Protein AF-A0A4Q3XW60-F1 (afdb_monomer)

Solvent-accessible surface area (backbone atoms only — not comparable to full-atom values): 26853 Å² total; per-residue (Å²): 128,57,57,80,47,80,46,80,40,82,25,59,31,32,71,71,20,32,51,58,43,49,55,50,51,52,52,50,52,54,37,48,74,68,71,69,55,46,76,66,50,52,51,54,49,54,52,48,50,54,43,32,46,51,34,57,65,58,67,87,78,52,71,90,55,49,65,71,50,32,62,41,15,24,26,44,40,46,47,52,54,53,50,49,60,35,46,77,68,26,38,23,38,38,36,28,37,68,53,68,54,51,54,54,53,48,23,52,38,52,19,66,75,66,68,46,97,54,69,44,49,76,47,39,84,88,55,52,73,68,62,52,51,53,54,50,49,57,57,54,66,60,70,84,47,56,51,51,38,39,30,21,65,77,49,49,80,69,79,58,79,44,41,63,30,35,35,38,34,40,71,46,76,57,94,48,51,71,58,49,49,56,55,47,44,24,33,69,38,98,82,35,80,58,59,30,40,37,36,38,49,26,30,26,38,72,55,75,92,46,27,82,70,17,62,45,58,51,49,49,55,51,35,53,51,49,53,48,54,57,51,56,70,74,42,68,94,77,67,48,74,65,55,57,52,44,54,50,43,50,74,73,62,56,93,78,82,86,93,84,85,91,83,90,86,90,80,90,88,85,84,85,87,88,87,82,87,83,92,88,81,90,74,83,80,77,81,83,70,88,79,71,80,81,77,74,85,71,86,73,72,75,98,71,78,96,74,72,78,56,47,75,51,79,32,55,53,76,44,83,58,66,50,65,66,58,46,59,76,45,50,70,34,41,32,53,37,37,41,35,38,27,48,55,44,60,27,36,70,67,30,32,53,29,52,44,50,52,54,52,54,46,56,75,37,26,67,42,58,54,30,37,38,41,36,28,49,87,90,56,96,45,83,63,57,69,77,55,38,56,47,52,44,49,54,52,38,64,74,70,36,83,83,67,51,52,75,41,82,44,76,51,74,81,86,49,99,79,64,79,74,75,72,23,41,39,37,37,30,34,50,44,100,84,72,52,71,43,53,32,41,34,45,32,75,58,42,68,36,26,57,76,39,50,81,38,55,30,37,39,40,39,42,48,66,93,113

Sequence (467 aa):
MPSKSVHAFEGEMPPGQAEAYKDLVVRAAAASANGSVGKGGMLTTLAGLRGVSLHPIDPRHASSDLEAYAQQSARLSRTLDILKDVAAKGEKALIFVEDLAMQERLAGMIQSRFNLPRLPMRINGSVPGPKRQDMVEEFQRARGVFDVMILSPKAGGVGLTITEANHVIHLSRWWNPAVEDQATDRVFRIGQRRDVHVHLPMAVHPDPAIRESSFDLRLNALIDRKRKLTRDLFLPPDANDGELANLFREVSFGEQTTEAALDQPDESEGIAEPLESVVTRAMEPERPADLEPAQRPTLTLPKALSNTGIRQWRVSAGGERPIKDILALFAGRDLVEVSIRDPYALARRSNREAQVRFIEDLKAVARTLESVTIEYAEEVDGDASDPQNRREIGDLLSRRLSPMPKLSLARRRKRSRDDDFHDRFVDIAVRHAGGAVRIHELTLGRGVEAFYDDRKQCTVTYAPPGS

Foldseek 3Di:
DFAEAEAEDEFEQDPLLLVQLVVLVVVLVVCVVVVNDDPVNVVVSLVSLLVSFLASDDLVPDDPPLVVRLVNHRQSVVVVVVLVVCQVQQAEEEEEDADPSCLVSSQVSCCVSNVPPDGAAEQEPPQDDVRVVVSLVVQQVDASHYGYHYYHLVSLPPLAARQSHQEYEHSPDDLAVVSVVSVQVSNVDPVHDHYHYYYYRTYAYPPPVCRCVRSSNVSVVSNVVVVVVVVCVVDDVDPDVVVVVVVCCCVVPPDDDDDDDDDDDDDDDDDDDDDDDDDDDDDDDDDDPDDDDDDDPDPDDPPDDPPFPKDKDWAAQQDAFCLVVVLVVQAAFAWEEKEKQAQCCLAEPLSLLLVLVSVLSNCVRYPYHAEYEYEYEQDDNHPDHPVVSVVVSVVSNVVRDVVHHHYHHHYDDDPDPPPPSHWIKIWTFTQDPVRDTFIKIKTWPPGSSCNPRSRDITIIMIGGGPD

Mean predicted aligned error: 19.22 Å

Secondary structure (DSSP, 8-state):
---EEEEEEEEEPPHHHHHHHHHHHHHHHHHHHTT---HHHHHHHHHHHHHHHH-SS-TTTS-S-HHHHHTT-HHHHHHHHHHHHHHHTT-EEEEE---HHHHHHHHHHHHHHHT-SSPPEEE-TTS-HHHHHHHHHHHHHS-SS-EEEEE-GGGGGG----TT--EEEESS--SSHHHHHHHHTTTSSTT--S-EEEEEEEEE-SSHHHHTT-HHHHHHHHHHHHHHHHHHTTS-TT--HHHHHHHHHHHHH------------------------------PPPPPP----------PPPS--TT---EEEEE-TTSPPTHHHHHHTTTT-EEEEEEEE-TTTTTSHHHHHHHHHHHHHHHHHSSEEEEEEEEEESSS--SS-HHHHHHHHHHHHHHH-SSPPEEEEEEE---STT--TT--EEEEEEE-TTS-EEEEEEEESS-GGGGT-TTSPEEEEEE-TT-

Structure (mmCIF, N/CA/C/O backbone):
data_AF-A0A4Q3XW60-F1
#
_entry.id   AF-A0A4Q3XW60-F1
#
loop_
_atom_site.group_PDB
_atom_site.id
_atom_site.type_symbol
_atom_site.label_atom_id
_atom_site.label_alt_id
_atom_site.label_comp_id
_atom_site.label_asym_id
_atom_site.label_entity_id
_atom_site.label_seq_id
_atom_site.pdbx_PDB_ins_code
_atom_site.Cartn_x
_atom_site.Cartn_y
_atom_site.Cartn_z
_atom_site.occupancy
_atom_site.B_iso_or_equiv
_atom_site.auth_seq_id
_atom_site.auth_comp_id
_atom_site.auth_asym_id
_atom_site.auth_atom_id
_atom_site.pdbx_PDB_model_num
ATOM 1 N N . MET A 1 1 ? -2.778 -12.791 26.794 1.00 65.56 1 MET A N 1
ATOM 2 C CA . MET A 1 1 ? -3.244 -11.793 25.801 1.00 65.56 1 MET A CA 1
ATOM 3 C C . MET A 1 1 ? -4.403 -12.400 25.026 1.00 65.56 1 MET A C 1
ATOM 5 O O . MET A 1 1 ? -4.482 -13.624 25.025 1.00 65.56 1 MET A O 1
ATOM 9 N N . PRO A 1 2 ? -5.283 -11.597 24.402 1.00 87.12 2 PRO A N 1
ATOM 10 C CA . PRO A 1 2 ? -6.241 -12.117 23.425 1.00 87.12 2 PRO A CA 1
ATOM 11 C C . PRO A 1 2 ? -5.522 -12.788 22.243 1.00 87.12 2 PRO A C 1
ATOM 13 O O . PRO A 1 2 ? -4.313 -12.614 22.066 1.00 87.12 2 PRO A O 1
ATOM 16 N N . SER A 1 3 ? -6.251 -13.566 21.447 1.00 91.94 3 SER A N 1
ATOM 17 C CA . SER A 1 3 ? -5.702 -14.265 20.285 1.00 91.94 3 SER A CA 1
ATOM 18 C C . SER A 1 3 ? -5.512 -13.329 19.082 1.00 91.94 3 SER A C 1
ATOM 20 O O . SER A 1 3 ? -6.121 -12.258 18.986 1.00 91.94 3 SER A O 1
ATOM 22 N N . LYS A 1 4 ? -4.642 -13.732 18.147 1.00 93.56 4 LYS A N 1
ATOM 23 C CA . LYS A 1 4 ? -4.475 -13.099 16.832 1.00 93.56 4 LYS A CA 1
ATOM 24 C C . LYS A 1 4 ? -4.765 -14.138 15.757 1.00 93.56 4 LYS A C 1
ATOM 26 O O . LYS A 1 4 ? -4.090 -15.161 15.701 1.00 93.56 4 LYS A O 1
ATOM 31 N N . SER A 1 5 ? -5.737 -13.859 14.897 1.00 95.19 5 SER A N 1
ATOM 32 C CA . SER A 1 5 ? -6.127 -14.717 13.775 1.00 95.19 5 SER A CA 1
ATOM 33 C C . SER A 1 5 ? -5.908 -13.992 12.447 1.00 95.19 5 SER A C 1
ATOM 35 O O . SER A 1 5 ? -6.095 -12.778 12.365 1.00 95.19 5 SER A O 1
ATOM 37 N N . VAL A 1 6 ? -5.484 -14.721 11.412 1.00 94.88 6 VAL A N 1
ATOM 38 C CA . VAL A 1 6 ? -5.230 -14.176 10.068 1.00 94.88 6 VAL A CA 1
ATOM 39 C C . VAL A 1 6 ? -6.138 -14.887 9.071 1.00 94.88 6 VAL A C 1
ATOM 41 O O . VAL A 1 6 ? -6.124 -16.111 8.987 1.00 94.88 6 VAL A O 1
ATOM 44 N N . HIS A 1 7 ? -6.911 -14.108 8.321 1.00 95.88 7 HIS A N 1
ATOM 45 C CA . HIS A 1 7 ? -7.945 -14.564 7.397 1.00 95.88 7 HIS A CA 1
ATOM 46 C C . HIS A 1 7 ? -7.597 -14.086 5.992 1.00 95.88 7 HIS A C 1
ATOM 48 O O . HIS A 1 7 ? -7.645 -12.888 5.701 1.00 95.88 7 HIS A O 1
ATOM 54 N N . ALA A 1 8 ? -7.216 -15.018 5.123 1.00 95.12 8 ALA A N 1
ATOM 55 C CA . ALA A 1 8 ? -7.013 -14.752 3.707 1.00 95.12 8 ALA A CA 1
ATOM 56 C C . ALA A 1 8 ? -8.333 -14.959 2.956 1.00 95.12 8 ALA A C 1
ATOM 58 O O . ALA A 1 8 ? -8.980 -15.991 3.119 1.00 95.12 8 ALA A O 1
ATOM 59 N N . PHE A 1 9 ? -8.737 -13.978 2.149 1.00 95.44 9 PHE A N 1
ATOM 60 C CA . PHE A 1 9 ? -9.979 -14.038 1.381 1.00 95.44 9 PHE A CA 1
ATOM 61 C C . PHE A 1 9 ? -9.692 -13.841 -0.100 1.00 95.44 9 PHE A C 1
ATOM 63 O O . PHE A 1 9 ? -9.372 -12.733 -0.531 1.00 95.44 9 PHE A O 1
ATOM 70 N N . GLU A 1 10 ? -9.842 -14.910 -0.872 1.00 94.94 10 GLU A N 1
ATOM 71 C CA . GLU A 1 10 ? -9.887 -14.843 -2.329 1.00 94.94 10 GLU A CA 1
ATOM 72 C C . GLU A 1 10 ? -11.241 -14.288 -2.781 1.00 94.94 10 GLU A C 1
ATOM 74 O O . GLU A 1 10 ? -12.292 -14.767 -2.356 1.00 94.94 10 GLU A O 1
ATOM 79 N N . GLY A 1 11 ? -11.213 -13.277 -3.645 1.00 94.31 11 GLY A N 1
ATOM 80 C CA . GLY A 1 11 ? -12.372 -12.783 -4.379 1.00 94.31 11 GLY A CA 1
ATOM 81 C C . GLY A 1 11 ? -12.061 -12.770 -5.870 1.00 94.31 11 GLY A C 1
ATOM 82 O O . GLY A 1 11 ? -10.995 -12.300 -6.280 1.00 94.31 11 GLY A O 1
ATOM 83 N N . GLU A 1 12 ? -12.972 -13.295 -6.681 1.00 96.81 12 GLU A N 1
ATOM 84 C CA . GLU A 1 12 ? -12.783 -13.347 -8.130 1.00 96.81 12 GLU A CA 1
ATOM 85 C C . GLU A 1 12 ? -12.906 -11.952 -8.744 1.00 96.81 12 GLU A C 1
ATOM 87 O O . GLU A 1 12 ? -13.809 -11.186 -8.406 1.00 96.81 12 GLU A O 1
ATOM 92 N N . MET A 1 13 ? -11.971 -11.606 -9.629 1.00 97.69 13 MET A N 1
ATOM 93 C CA . MET A 1 13 ? -11.957 -10.320 -10.324 1.00 97.69 13 MET A CA 1
ATOM 94 C C . MET A 1 13 ? -13.240 -10.148 -11.160 1.00 97.69 13 MET A C 1
ATOM 96 O O . MET A 1 13 ? -13.488 -10.976 -12.041 1.00 97.69 13 MET A O 1
ATOM 100 N N . PRO A 1 14 ? -14.022 -9.065 -10.966 1.00 97.31 14 PRO A N 1
ATOM 101 C CA . PRO A 1 14 ? -15.133 -8.723 -11.851 1.00 97.31 14 PRO A CA 1
ATOM 102 C C . PRO A 1 14 ? -14.661 -8.574 -13.309 1.00 97.31 14 PRO A C 1
ATOM 104 O O . PRO A 1 14 ? -13.489 -8.257 -13.528 1.00 97.31 14 PRO A O 1
ATOM 107 N N . PRO A 1 15 ? -15.537 -8.722 -14.323 1.00 95.44 15 PRO A N 1
ATOM 108 C CA . PRO A 1 15 ? -15.120 -8.829 -15.727 1.00 95.44 15 PRO A CA 1
ATOM 109 C C . PRO A 1 15 ? -14.170 -7.720 -16.215 1.00 95.44 15 PRO A C 1
ATOM 111 O O . PRO A 1 15 ? -13.153 -8.012 -16.838 1.00 95.44 15 PRO A O 1
ATOM 114 N N . GLY A 1 16 ? -14.442 -6.456 -15.868 1.00 94.81 16 GLY A N 1
ATOM 115 C CA . GLY A 1 16 ? -13.569 -5.328 -16.224 1.00 94.81 16 GLY A CA 1
ATOM 116 C C . GLY A 1 16 ? -12.213 -5.324 -15.503 1.00 94.81 16 GLY A C 1
ATOM 117 O O . GLY A 1 16 ? -11.227 -4.843 -16.056 1.00 94.81 16 GLY A O 1
ATOM 118 N N . GLN A 1 17 ? -12.135 -5.891 -14.294 1.00 96.81 17 GLN A N 1
ATOM 119 C CA . GLN A 1 17 ? -10.875 -6.084 -13.572 1.00 96.81 17 GLN A CA 1
ATOM 120 C C . GLN A 1 17 ? -10.072 -7.250 -14.155 1.00 96.81 17 GLN A C 1
ATOM 122 O O . GLN A 1 17 ? -8.862 -7.120 -14.338 1.00 96.81 17 GLN A O 1
ATOM 127 N N . ALA A 1 18 ? -10.743 -8.360 -14.474 1.00 96.00 18 ALA A N 1
ATOM 128 C CA . ALA A 1 18 ? -10.125 -9.541 -15.063 1.00 96.00 18 ALA A CA 1
ATOM 129 C C . ALA A 1 18 ? -9.482 -9.218 -16.421 1.00 96.00 18 ALA A C 1
ATOM 131 O O . ALA A 1 18 ? -8.298 -9.490 -16.612 1.00 96.00 18 ALA A O 1
ATOM 132 N N . GLU A 1 19 ? -10.206 -8.546 -17.324 1.00 94.62 19 GLU A N 1
ATOM 133 C CA . GLU A 1 19 ? -9.675 -8.219 -18.655 1.00 94.62 19 GLU A CA 1
ATOM 134 C C . GLU A 1 19 ? -8.512 -7.213 -18.579 1.00 94.62 19 GLU A C 1
ATOM 136 O O . GLU A 1 19 ? -7.456 -7.444 -19.167 1.00 94.62 19 GLU A O 1
ATOM 141 N N . ALA A 1 20 ? -8.620 -6.163 -17.752 1.00 93.81 20 ALA A N 1
ATOM 142 C CA . ALA A 1 20 ? -7.516 -5.222 -17.526 1.00 93.81 20 ALA A CA 1
ATOM 143 C C . ALA A 1 20 ? -6.261 -5.901 -16.935 1.00 93.81 20 ALA A C 1
ATOM 145 O O . ALA A 1 20 ? -5.129 -5.516 -17.248 1.00 93.81 20 ALA A O 1
ATOM 146 N N . TYR A 1 21 ? -6.446 -6.919 -16.087 1.00 94.25 21 TYR A N 1
ATOM 147 C CA . TYR A 1 21 ? -5.355 -7.710 -15.517 1.00 94.25 21 TYR A CA 1
ATOM 148 C C . TYR A 1 21 ? -4.714 -8.614 -16.579 1.00 94.25 21 TYR A C 1
ATOM 150 O O . TYR A 1 21 ? -3.490 -8.629 -16.734 1.00 94.25 21 TYR A O 1
ATOM 158 N N . LYS A 1 22 ? -5.537 -9.323 -17.355 1.00 90.69 22 LYS A N 1
ATOM 159 C CA . LYS A 1 22 ? -5.116 -10.190 -18.460 1.00 90.69 22 LYS A CA 1
ATOM 160 C C . LYS A 1 22 ? -4.333 -9.414 -19.518 1.00 90.69 22 LYS A C 1
ATOM 162 O O . LYS A 1 22 ? -3.249 -9.849 -19.898 1.00 90.69 22 LYS A O 1
ATOM 167 N N . ASP A 1 23 ? -4.797 -8.231 -19.909 1.00 88.62 23 ASP A N 1
ATOM 168 C CA . ASP A 1 23 ? -4.098 -7.346 -20.845 1.00 88.62 23 ASP A CA 1
ATOM 169 C C . ASP A 1 23 ? -2.697 -6.939 -20.364 1.00 88.62 23 ASP A C 1
ATOM 171 O O . ASP A 1 23 ? -1.785 -6.754 -21.174 1.00 88.62 23 ASP A O 1
ATOM 175 N N . LEU A 1 24 ? -2.504 -6.749 -19.054 1.00 88.75 24 LEU A N 1
ATOM 176 C CA . LEU A 1 24 ? -1.182 -6.485 -18.478 1.00 88.75 24 LEU A CA 1
ATOM 177 C C . LEU A 1 24 ? -0.289 -7.727 -18.535 1.00 88.75 24 LEU A C 1
ATOM 179 O O . LEU A 1 24 ? 0.882 -7.610 -18.901 1.00 88.75 24 LEU A O 1
ATOM 183 N N . VAL A 1 25 ? -0.832 -8.908 -18.221 1.00 88.00 25 VAL A N 1
ATOM 184 C CA . VAL A 1 25 ? -0.107 -10.187 -18.300 1.00 88.00 25 VAL A CA 1
ATOM 185 C C . VAL A 1 25 ? 0.316 -10.494 -19.741 1.00 88.00 25 VAL A C 1
ATOM 187 O O . VAL A 1 25 ? 1.485 -10.801 -19.973 1.00 88.00 25 VAL A O 1
ATOM 190 N N . VAL A 1 26 ? -0.581 -10.341 -20.722 1.00 84.25 26 VAL A N 1
ATOM 191 C CA . VAL A 1 26 ? -0.278 -10.562 -22.147 1.00 84.25 26 VAL A CA 1
ATOM 192 C C . VAL A 1 26 ? 0.776 -9.573 -22.649 1.00 84.25 26 VAL A C 1
ATOM 194 O O . VAL A 1 26 ? 1.754 -9.990 -23.273 1.00 84.25 26 VAL A O 1
ATOM 197 N N . ARG A 1 27 ? 0.646 -8.277 -22.329 1.00 81.88 27 ARG A N 1
ATOM 198 C CA . ARG A 1 27 ? 1.653 -7.266 -22.701 1.00 81.88 27 ARG A CA 1
ATOM 199 C C . ARG A 1 27 ? 3.021 -7.551 -22.077 1.00 81.88 27 ARG A C 1
ATOM 201 O O . ARG A 1 27 ? 4.035 -7.418 -22.761 1.00 81.88 27 ARG A O 1
ATOM 208 N N . ALA A 1 28 ? 3.061 -7.989 -20.820 1.00 82.88 28 ALA A N 1
ATOM 209 C CA . ALA A 1 28 ? 4.299 -8.375 -20.147 1.00 82.88 28 ALA A CA 1
ATOM 210 C C . ALA A 1 28 ? 4.946 -9.622 -20.769 1.00 82.88 28 ALA A C 1
ATOM 212 O O . ALA A 1 28 ? 6.158 -9.637 -20.990 1.00 82.88 28 ALA A O 1
ATOM 213 N N . ALA A 1 29 ? 4.150 -10.644 -21.096 1.00 78.25 29 ALA A N 1
ATOM 214 C CA . ALA A 1 29 ? 4.627 -11.856 -21.754 1.00 78.25 29 ALA A CA 1
ATOM 215 C C . ALA A 1 29 ? 5.205 -11.555 -23.148 1.00 78.25 29 ALA A C 1
ATOM 217 O O . ALA A 1 29 ? 6.314 -11.990 -23.454 1.00 78.25 29 ALA A O 1
ATOM 218 N N . ALA A 1 30 ? 4.509 -10.747 -23.954 1.00 73.19 30 ALA A N 1
ATOM 219 C CA . ALA A 1 30 ? 4.972 -10.332 -25.278 1.00 73.19 30 ALA A CA 1
ATOM 220 C C . ALA A 1 30 ? 6.270 -9.505 -25.216 1.00 73.19 30 ALA A C 1
ATOM 222 O O . ALA A 1 30 ? 7.209 -9.760 -25.969 1.00 73.19 30 ALA A O 1
ATOM 223 N N . ALA A 1 31 ? 6.365 -8.550 -24.285 1.00 73.06 31 ALA A N 1
ATOM 224 C CA . ALA A 1 31 ? 7.587 -7.773 -24.087 1.00 73.06 31 ALA A CA 1
ATOM 225 C C . ALA A 1 31 ? 8.765 -8.656 -23.620 1.00 73.06 31 ALA A C 1
ATOM 227 O O . ALA A 1 31 ? 9.898 -8.469 -24.065 1.00 73.06 31 ALA A O 1
ATOM 228 N N . SER A 1 32 ? 8.501 -9.648 -22.762 1.00 71.81 32 SER A N 1
ATOM 229 C CA . SER A 1 32 ? 9.512 -10.607 -22.299 1.00 71.81 32 SER A CA 1
ATOM 230 C C . SER A 1 32 ? 10.022 -11.494 -23.442 1.00 71.81 32 SER A C 1
ATOM 232 O O . SER A 1 32 ? 11.231 -11.650 -23.607 1.00 71.81 32 SER A O 1
ATOM 234 N N . ALA A 1 33 ? 9.119 -12.002 -24.290 1.00 67.06 33 ALA A N 1
ATOM 235 C CA . ALA A 1 33 ? 9.465 -12.811 -25.461 1.00 67.06 33 ALA A CA 1
ATOM 236 C C . ALA A 1 33 ? 10.329 -12.045 -26.481 1.00 67.06 33 ALA A C 1
ATOM 238 O O . ALA A 1 33 ? 11.246 -12.615 -27.067 1.00 67.06 33 ALA A O 1
ATOM 239 N N . ASN A 1 34 ? 10.089 -10.740 -26.638 1.00 68.19 34 ASN A N 1
ATOM 240 C CA . ASN A 1 34 ? 10.859 -9.865 -27.527 1.00 68.19 34 ASN A CA 1
ATOM 241 C C . ASN A 1 34 ? 12.221 -9.425 -26.947 1.00 68.19 34 ASN A C 1
ATOM 243 O O . ASN A 1 34 ? 12.914 -8.618 -27.566 1.00 68.19 34 ASN A O 1
ATOM 247 N N . GLY A 1 35 ? 12.604 -9.894 -25.752 1.00 59.47 35 GLY A N 1
ATOM 248 C CA . GLY A 1 35 ? 13.871 -9.540 -25.099 1.00 59.47 35 GLY A CA 1
ATOM 249 C C . GLY A 1 35 ? 13.978 -8.078 -24.643 1.00 59.47 35 GLY A C 1
ATOM 250 O O . GLY A 1 35 ? 15.053 -7.649 -24.230 1.00 59.47 35 GLY A O 1
ATOM 251 N N . SER A 1 36 ? 12.887 -7.305 -24.696 1.00 54.91 36 SER A N 1
ATOM 252 C CA . SER A 1 36 ? 12.872 -5.864 -24.404 1.00 54.91 36 SER A CA 1
ATOM 253 C C . SER A 1 36 ? 12.573 -5.522 -22.937 1.00 54.91 36 SER A C 1
ATOM 255 O O . SER A 1 36 ? 12.562 -4.350 -22.557 1.00 54.91 36 SER A O 1
ATOM 257 N N . VAL A 1 37 ? 12.352 -6.526 -22.083 1.00 56.75 37 VAL A N 1
ATOM 258 C CA . VAL A 1 37 ? 12.066 -6.335 -20.652 1.00 56.75 37 VAL A CA 1
ATOM 259 C C . VAL A 1 37 ? 13.361 -6.240 -19.843 1.00 56.75 37 VAL A C 1
ATOM 261 O O . VAL A 1 37 ? 13.871 -7.215 -19.293 1.00 56.75 37 VAL A O 1
ATOM 264 N N . GLY A 1 38 ? 13.875 -5.015 -19.728 1.00 64.19 38 GLY A N 1
ATOM 265 C CA . GLY A 1 38 ? 14.853 -4.654 -18.700 1.00 64.19 38 GLY A CA 1
ATOM 266 C C . GLY A 1 38 ? 14.249 -4.679 -17.285 1.00 64.19 38 GLY A C 1
ATOM 267 O O . GLY A 1 38 ? 13.033 -4.790 -17.098 1.00 64.19 38 GLY A O 1
ATOM 268 N N . LYS A 1 39 ? 15.092 -4.510 -16.254 1.00 63.56 39 LYS A N 1
ATOM 269 C CA . LYS A 1 39 ? 14.645 -4.486 -14.842 1.00 63.56 39 LYS A CA 1
ATOM 270 C C . LYS A 1 39 ? 13.573 -3.422 -14.574 1.00 63.56 39 LYS A C 1
ATOM 272 O O . LYS A 1 39 ? 12.656 -3.686 -13.800 1.00 63.56 39 LYS A O 1
ATOM 277 N N . GLY A 1 40 ? 13.653 -2.266 -15.241 1.00 70.31 40 GLY A N 1
ATOM 278 C CA . GLY A 1 40 ? 12.619 -1.228 -15.181 1.00 70.31 40 GLY A CA 1
ATOM 279 C C . GLY A 1 40 ? 11.262 -1.721 -15.693 1.00 70.31 40 GLY A C 1
ATOM 280 O O . GLY A 1 40 ? 10.264 -1.586 -14.994 1.00 70.31 40 GLY A O 1
ATOM 281 N N . GLY A 1 41 ? 11.233 -2.389 -16.853 1.00 72.06 41 GLY A N 1
ATOM 282 C CA . GLY A 1 41 ? 10.009 -2.953 -17.435 1.00 72.06 41 GLY A CA 1
ATOM 283 C C . GLY A 1 41 ? 9.310 -3.954 -16.512 1.00 72.06 41 GLY A C 1
ATOM 284 O O . GLY A 1 41 ? 8.102 -3.855 -16.316 1.00 72.06 41 GLY A O 1
ATOM 285 N N . MET A 1 42 ? 10.066 -4.848 -15.859 1.00 77.94 42 MET A N 1
ATOM 286 C CA . MET A 1 42 ? 9.502 -5.773 -14.862 1.00 77.94 42 MET A CA 1
ATOM 287 C C . MET A 1 42 ? 8.861 -5.041 -13.677 1.00 77.94 42 MET A C 1
ATOM 289 O O . MET A 1 42 ? 7.780 -5.421 -13.229 1.00 77.94 42 MET A O 1
ATOM 293 N N . LEU A 1 43 ? 9.515 -3.997 -13.157 1.00 79.88 43 LEU A N 1
ATOM 294 C CA . LEU A 1 43 ? 8.994 -3.214 -12.034 1.00 79.88 43 LEU A CA 1
ATOM 295 C C . LEU A 1 43 ? 7.730 -2.441 -12.429 1.00 79.88 43 LEU A C 1
ATOM 297 O O . LEU A 1 43 ? 6.764 -2.452 -11.669 1.00 79.88 43 LEU A O 1
ATOM 301 N N . THR A 1 44 ? 7.691 -1.857 -13.630 1.00 82.81 44 THR A N 1
ATOM 302 C CA . THR A 1 44 ? 6.493 -1.211 -14.187 1.00 82.81 44 THR A CA 1
ATOM 303 C C . THR A 1 44 ? 5.340 -2.203 -14.341 1.00 82.81 44 THR A C 1
ATOM 305 O O . THR A 1 44 ? 4.220 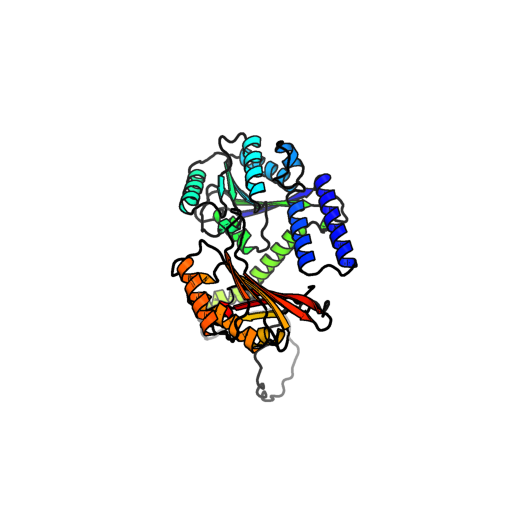-1.904 -13.928 1.00 82.81 44 THR A O 1
ATOM 308 N N . THR A 1 45 ? 5.597 -3.413 -14.851 1.00 86.12 45 THR A N 1
ATOM 309 C CA . THR A 1 45 ? 4.590 -4.483 -14.924 1.00 86.12 45 THR A CA 1
ATOM 310 C C . THR A 1 45 ? 4.067 -4.860 -13.540 1.00 86.12 45 THR A C 1
ATOM 312 O O . THR A 1 45 ? 2.857 -4.904 -13.344 1.00 86.12 45 THR A O 1
ATOM 315 N N . LEU A 1 46 ? 4.946 -5.101 -12.561 1.00 88.56 46 LEU A N 1
ATOM 316 C CA . LEU A 1 46 ? 4.537 -5.461 -11.198 1.00 88.56 46 LEU A CA 1
ATOM 317 C C . LEU A 1 46 ? 3.747 -4.337 -10.512 1.00 88.56 46 LEU A C 1
ATOM 319 O O . LEU A 1 46 ? 2.783 -4.622 -9.803 1.00 88.56 46 LEU A O 1
ATOM 323 N N . ALA A 1 47 ? 4.105 -3.073 -10.750 1.00 87.75 47 ALA A N 1
ATOM 324 C CA . ALA A 1 47 ? 3.341 -1.920 -10.283 1.00 87.75 47 ALA A CA 1
ATOM 325 C C . ALA A 1 47 ? 1.948 -1.854 -10.938 1.00 87.75 47 ALA A C 1
ATOM 327 O O . ALA A 1 47 ? 0.959 -1.634 -10.240 1.00 87.75 47 ALA A O 1
ATOM 328 N N . GLY A 1 48 ? 1.852 -2.122 -12.245 1.00 90.12 48 GLY A N 1
ATOM 329 C CA . GLY A 1 48 ? 0.581 -2.213 -12.968 1.00 90.12 48 GLY A CA 1
ATOM 330 C C . GLY A 1 48 ? -0.316 -3.343 -12.454 1.00 90.12 48 GLY A C 1
ATOM 331 O O . GLY A 1 48 ? -1.475 -3.101 -12.126 1.00 90.12 48 GLY A O 1
ATOM 332 N N . LEU A 1 49 ? 0.226 -4.558 -12.303 1.00 92.19 49 LEU A N 1
ATOM 333 C CA . LEU A 1 49 ? -0.502 -5.717 -11.768 1.00 92.19 49 LEU A CA 1
ATOM 334 C C . LEU A 1 49 ? -0.979 -5.474 -10.328 1.00 92.19 49 LEU A C 1
ATOM 336 O O . LEU A 1 49 ? -2.109 -5.823 -9.995 1.00 92.19 49 LEU A O 1
ATOM 340 N N . ARG A 1 50 ? -0.157 -4.826 -9.491 1.00 92.12 50 ARG A N 1
ATOM 341 C CA . ARG A 1 50 ? -0.535 -4.379 -8.140 1.00 92.12 50 ARG A CA 1
ATOM 342 C C . ARG A 1 50 ? -1.672 -3.356 -8.165 1.00 92.12 50 ARG A C 1
ATOM 344 O O . ARG A 1 50 ? -2.581 -3.449 -7.343 1.00 92.12 50 ARG A O 1
ATOM 351 N N . GLY A 1 51 ? -1.609 -2.390 -9.083 1.00 92.81 51 GLY A N 1
ATOM 352 C CA . GLY A 1 51 ? -2.644 -1.376 -9.278 1.00 92.81 51 GLY A CA 1
ATOM 353 C C . GLY A 1 51 ? -3.978 -2.007 -9.666 1.00 92.81 51 GLY A C 1
ATOM 354 O O . GLY A 1 51 ? -4.955 -1.848 -8.942 1.00 92.81 51 GLY A O 1
ATOM 355 N N . VAL A 1 52 ? -3.992 -2.809 -10.736 1.00 94.31 52 VAL A N 1
ATOM 356 C CA . VAL A 1 52 ? -5.212 -3.469 -11.229 1.00 94.31 52 VAL A CA 1
ATOM 357 C C . VAL A 1 52 ? -5.749 -4.513 -10.246 1.00 94.31 52 VAL A C 1
ATOM 359 O O . VAL A 1 52 ? -6.965 -4.614 -10.112 1.00 94.31 52 VAL A O 1
ATOM 362 N N . SER A 1 53 ? -4.895 -5.219 -9.488 1.00 94.88 53 SER A N 1
ATOM 363 C CA . SER A 1 53 ? -5.323 -6.059 -8.349 1.00 94.88 53 SER A CA 1
ATOM 364 C C . SER A 1 53 ? -6.177 -5.264 -7.353 1.00 94.88 53 SER A C 1
ATOM 366 O O . SER A 1 53 ? -7.220 -5.745 -6.911 1.00 94.88 53 SER A O 1
ATOM 368 N N . LEU A 1 54 ? -5.765 -4.039 -7.008 1.00 95.38 54 LEU A N 1
ATOM 369 C CA . LEU A 1 54 ? -6.520 -3.176 -6.103 1.00 95.38 54 LEU A CA 1
ATOM 370 C C . LEU A 1 54 ? -7.792 -2.632 -6.768 1.00 95.38 54 LEU A C 1
ATOM 372 O O . LEU A 1 54 ? -8.871 -2.768 -6.191 1.00 95.38 54 LEU A O 1
ATOM 376 N N . HIS A 1 55 ? -7.678 -2.022 -7.950 1.00 95.94 55 HIS A N 1
ATOM 377 C CA . HIS A 1 55 ? -8.813 -1.531 -8.732 1.00 95.94 55 HIS A CA 1
ATOM 378 C C . HIS A 1 55 ? -8.421 -1.287 -10.208 1.00 95.94 55 HIS A C 1
ATOM 380 O O . HIS A 1 55 ? -7.362 -0.705 -10.446 1.00 95.94 55 HIS A O 1
ATOM 386 N N . PRO A 1 56 ? -9.246 -1.654 -11.212 1.00 93.94 56 PRO A N 1
ATOM 387 C CA . PRO A 1 56 ? -8.917 -1.423 -12.626 1.00 93.94 56 PRO A CA 1
ATOM 388 C C . PRO A 1 56 ? -8.948 0.057 -13.047 1.00 93.94 56 PRO A C 1
ATOM 390 O O . PRO A 1 56 ? -8.164 0.471 -13.895 1.00 93.94 56 PRO A O 1
ATOM 393 N N . ILE A 1 57 ? -9.839 0.861 -12.456 1.00 92.75 57 ILE A N 1
ATOM 394 C CA . ILE A 1 57 ? -9.963 2.307 -12.720 1.00 92.75 57 ILE A CA 1
ATOM 395 C C . ILE A 1 57 ? -9.247 3.124 -11.638 1.00 92.75 57 ILE A C 1
ATOM 397 O O . ILE A 1 57 ? -9.463 2.910 -10.443 1.00 92.75 57 ILE A O 1
ATOM 401 N N . ASP A 1 58 ? -8.465 4.119 -12.052 1.00 90.69 58 ASP A N 1
ATOM 402 C CA . ASP A 1 58 ? -7.832 5.084 -11.151 1.00 90.69 58 ASP A CA 1
ATOM 403 C C . ASP A 1 58 ? -8.883 5.833 -10.293 1.00 90.69 58 ASP A C 1
ATOM 405 O O . ASP A 1 58 ? -9.810 6.429 -10.856 1.00 90.69 58 ASP A O 1
ATOM 409 N N . PRO A 1 59 ? -8.763 5.862 -8.949 1.00 90.75 59 PRO A N 1
ATOM 410 C CA . PRO A 1 59 ? -9.719 6.546 -8.070 1.00 90.75 59 PRO A CA 1
ATOM 411 C C . PRO A 1 59 ? -9.900 8.044 -8.375 1.00 90.75 59 PRO A C 1
ATOM 413 O O . PRO A 1 59 ? -10.944 8.601 -8.023 1.00 90.75 59 PRO A O 1
ATOM 416 N N . ARG A 1 60 ? -8.931 8.690 -9.044 1.00 88.69 60 ARG A N 1
ATOM 417 C CA . ARG A 1 60 ? -8.971 10.104 -9.466 1.00 88.69 60 ARG A CA 1
ATOM 418 C C . ARG A 1 60 ? -9.840 10.351 -10.703 1.00 88.69 60 ARG A C 1
ATOM 420 O O . ARG A 1 60 ? -10.307 11.468 -10.888 1.00 88.69 60 ARG A O 1
ATOM 427 N N . HIS A 1 61 ? -10.071 9.327 -11.526 1.00 86.50 61 HIS A N 1
ATOM 428 C CA . HIS A 1 61 ? -10.826 9.420 -12.786 1.00 86.50 61 HIS A CA 1
ATOM 429 C C . HIS A 1 61 ? -12.170 8.676 -12.751 1.00 86.50 61 HIS A C 1
ATOM 431 O O . HIS A 1 61 ? -12.895 8.647 -13.742 1.00 86.50 61 HIS A O 1
ATOM 437 N N . ALA A 1 62 ? -12.501 8.046 -11.625 1.00 81.12 62 ALA A N 1
ATOM 438 C CA . ALA A 1 62 ? -13.698 7.232 -11.487 1.00 81.12 62 ALA A CA 1
ATOM 439 C C . ALA A 1 62 ? -14.980 8.040 -11.218 1.00 81.12 62 ALA A C 1
ATOM 441 O O . ALA A 1 62 ? -14.944 9.127 -10.636 1.00 81.12 62 ALA A O 1
ATOM 442 N N . SER A 1 63 ? -16.120 7.450 -11.588 1.00 82.50 63 SER A N 1
ATOM 443 C CA . SER A 1 63 ? -17.478 7.984 -11.414 1.00 82.50 63 SER A CA 1
ATOM 444 C C . SER A 1 63 ? -17.784 8.462 -9.991 1.00 82.50 63 SER A C 1
ATOM 446 O O . SER A 1 63 ? -17.179 8.012 -9.020 1.00 82.50 63 SER A O 1
ATOM 448 N N . SER A 1 64 ? -18.772 9.348 -9.853 1.00 87.69 64 SER A N 1
ATOM 449 C CA . SER A 1 64 ? -19.313 9.758 -8.549 1.00 87.69 64 SER A CA 1
ATOM 450 C C . SER A 1 64 ? -20.054 8.633 -7.819 1.00 87.69 64 SER A C 1
ATOM 452 O O . SER A 1 64 ? -20.141 8.675 -6.595 1.00 87.69 64 SER A O 1
ATOM 454 N N . ASP A 1 65 ? -20.551 7.622 -8.539 1.00 92.62 65 ASP A N 1
ATOM 455 C CA . ASP A 1 65 ? -21.107 6.412 -7.935 1.00 92.62 65 ASP A CA 1
ATOM 456 C C . ASP A 1 65 ? -19.996 5.602 -7.245 1.00 92.62 65 ASP A C 1
ATOM 458 O O . ASP A 1 65 ? -19.079 5.079 -7.887 1.00 92.62 65 ASP A O 1
ATOM 462 N N . LEU A 1 66 ? -20.076 5.561 -5.915 1.00 91.75 66 LEU A N 1
ATOM 463 C CA . LEU A 1 66 ? -19.122 4.910 -5.024 1.00 91.75 66 LEU A CA 1
ATOM 464 C C . LEU A 1 66 ? -19.380 3.404 -4.878 1.00 91.75 66 LEU A C 1
ATOM 466 O O . LEU A 1 66 ? -18.430 2.646 -4.689 1.00 91.75 66 LEU A O 1
ATOM 470 N N . GLU A 1 67 ? -20.635 2.966 -4.982 1.00 90.12 67 GLU A N 1
ATOM 471 C CA . GLU A 1 67 ? -21.021 1.558 -4.838 1.00 90.12 67 GLU A CA 1
ATOM 472 C C . GLU A 1 67 ? -20.714 0.805 -6.139 1.00 90.12 67 GLU A C 1
ATOM 474 O O . GLU A 1 67 ? -20.029 -0.219 -6.114 1.00 90.12 67 GLU A O 1
ATOM 479 N N . ALA A 1 68 ? -21.084 1.375 -7.293 1.00 92.56 68 ALA A N 1
ATOM 480 C CA . ALA A 1 68 ? -20.707 0.830 -8.596 1.00 92.56 68 ALA A CA 1
ATOM 481 C C . ALA A 1 68 ? -19.182 0.811 -8.801 1.00 92.56 68 ALA A C 1
ATOM 483 O O . ALA A 1 68 ? -18.673 -0.059 -9.508 1.00 92.56 68 ALA A O 1
ATOM 484 N N . TYR A 1 69 ? -18.436 1.736 -8.181 1.00 94.25 69 TYR A N 1
ATOM 485 C CA . TYR A 1 69 ? -16.971 1.679 -8.147 1.00 94.25 69 TYR A CA 1
ATOM 486 C C . TYR A 1 69 ? -16.472 0.510 -7.287 1.00 94.25 69 TYR A C 1
ATOM 488 O O . TYR A 1 69 ? -15.671 -0.289 -7.759 1.00 94.25 69 TYR A O 1
ATOM 496 N N . ALA A 1 70 ? -16.967 0.347 -6.055 1.00 94.38 70 ALA A N 1
ATOM 497 C CA . ALA A 1 70 ? -16.552 -0.758 -5.185 1.00 94.38 70 ALA A CA 1
ATOM 498 C C . ALA A 1 70 ? -16.741 -2.138 -5.846 1.00 94.38 70 ALA A C 1
ATOM 500 O O . ALA A 1 70 ? -15.843 -2.981 -5.784 1.00 94.38 70 ALA A O 1
ATOM 501 N N . GLN A 1 71 ? -17.870 -2.325 -6.537 1.00 94.75 71 GLN A N 1
ATOM 502 C CA . GLN A 1 71 ? -18.239 -3.560 -7.239 1.00 94.75 71 GLN A CA 1
ATOM 503 C C . GLN A 1 71 ? -17.346 -3.891 -8.451 1.00 94.75 71 GLN A C 1
ATOM 505 O O . GLN A 1 71 ? -17.363 -5.021 -8.933 1.00 94.75 71 GLN A O 1
ATOM 510 N N . GLN A 1 72 ? -16.521 -2.951 -8.927 1.00 96.00 72 GLN A N 1
ATOM 511 C CA . GLN A 1 72 ? -15.529 -3.189 -9.987 1.00 96.00 72 GLN A CA 1
ATOM 512 C C . GLN A 1 72 ? -14.190 -3.736 -9.460 1.00 96.00 72 GLN A C 1
ATOM 514 O O . GLN A 1 72 ? -13.290 -4.015 -10.252 1.00 96.00 72 GLN A O 1
ATOM 519 N N . SER A 1 73 ? -14.051 -3.940 -8.144 1.00 97.19 73 SER A N 1
ATOM 520 C CA . SER A 1 73 ? -12.905 -4.624 -7.538 1.00 97.19 73 SER A CA 1
ATOM 521 C C . SER A 1 73 ? -13.335 -5.704 -6.559 1.00 97.19 73 SER A C 1
ATOM 523 O O . SER A 1 73 ? -14.052 -5.444 -5.588 1.00 97.19 73 SER A O 1
ATOM 525 N N . ALA A 1 74 ? -12.778 -6.901 -6.745 1.00 97.44 74 ALA A N 1
ATOM 526 C CA . ALA A 1 74 ? -12.911 -8.010 -5.805 1.00 97.44 74 ALA A CA 1
ATOM 527 C C . ALA A 1 74 ? -12.492 -7.620 -4.375 1.00 97.44 74 ALA A C 1
ATOM 529 O O . ALA A 1 74 ? -13.126 -8.007 -3.393 1.00 97.44 74 ALA A O 1
ATOM 530 N N . ARG A 1 75 ? -11.426 -6.821 -4.242 1.00 97.44 75 ARG A N 1
ATOM 531 C CA . ARG A 1 75 ? -10.801 -6.495 -2.949 1.00 97.44 75 ARG A CA 1
ATOM 532 C C . ARG A 1 75 ? -11.542 -5.395 -2.208 1.00 97.44 75 ARG A C 1
ATOM 534 O O . ARG A 1 75 ? -11.628 -5.458 -0.981 1.00 97.44 75 ARG A O 1
ATOM 541 N N . LEU A 1 76 ? -12.084 -4.412 -2.933 1.00 97.25 76 LEU A N 1
ATOM 542 C CA . LEU A 1 76 ? -12.961 -3.393 -2.350 1.00 97.25 76 LEU A CA 1
ATOM 543 C C . LEU A 1 76 ? -14.292 -4.010 -1.924 1.00 97.25 76 LEU A C 1
ATOM 545 O O . LEU A 1 76 ? -14.665 -3.851 -0.765 1.00 97.25 76 LEU A O 1
ATOM 549 N N . SER A 1 77 ? -14.932 -4.787 -2.804 1.00 96.81 77 SER A N 1
ATOM 550 C CA . SER A 1 77 ? -16.159 -5.532 -2.487 1.00 96.81 77 SER A CA 1
ATOM 551 C C . SER A 1 77 ? -15.971 -6.384 -1.230 1.00 96.81 77 SER A C 1
ATOM 553 O O . SER A 1 77 ? -16.677 -6.198 -0.239 1.00 96.81 77 SER A O 1
ATOM 555 N N . ARG A 1 78 ? -14.913 -7.212 -1.191 1.00 97.31 78 ARG A N 1
ATOM 556 C CA . ARG A 1 78 ? -14.622 -8.054 -0.025 1.00 97.31 78 ARG A CA 1
ATOM 557 C C . ARG A 1 78 ? -14.307 -7.251 1.238 1.00 97.31 78 ARG A C 1
ATOM 559 O O . ARG A 1 78 ? -14.654 -7.679 2.333 1.00 97.31 78 ARG A O 1
ATOM 566 N N . THR A 1 79 ? -13.668 -6.088 1.110 1.00 98.06 79 THR A N 1
ATOM 567 C CA . THR A 1 79 ? -13.418 -5.183 2.243 1.00 98.06 79 THR A CA 1
ATOM 568 C C . THR A 1 79 ? -14.724 -4.617 2.803 1.00 98.06 79 THR A C 1
ATOM 570 O O . THR A 1 79 ? -14.876 -4.574 4.020 1.00 98.06 79 THR A O 1
ATOM 573 N N . LEU A 1 80 ? -15.682 -4.229 1.955 1.00 97.69 80 LEU A N 1
ATOM 574 C CA . LEU A 1 80 ? -17.000 -3.772 2.405 1.00 97.69 80 LEU A CA 1
ATOM 575 C C . LEU A 1 80 ? -17.812 -4.905 3.057 1.00 97.69 80 LEU A C 1
ATOM 577 O O . LEU A 1 80 ? -18.444 -4.660 4.084 1.00 97.69 80 LEU A O 1
ATOM 581 N N . ASP A 1 81 ? -17.729 -6.139 2.548 1.00 97.12 81 ASP A N 1
ATOM 582 C CA . ASP A 1 81 ? -18.332 -7.315 3.197 1.00 97.12 81 ASP A CA 1
ATOM 583 C C . ASP A 1 81 ? -17.750 -7.560 4.596 1.00 97.12 81 ASP A C 1
ATOM 585 O O . ASP A 1 81 ? -18.492 -7.701 5.564 1.00 97.12 81 ASP A O 1
ATOM 589 N N . ILE A 1 82 ? -16.419 -7.541 4.733 1.00 97.69 82 ILE A N 1
ATOM 590 C CA . ILE A 1 82 ? -15.752 -7.675 6.037 1.00 97.69 82 ILE A CA 1
ATOM 591 C C . ILE A 1 82 ? -16.221 -6.564 6.986 1.00 97.69 82 ILE A C 1
ATOM 593 O O . ILE A 1 82 ? -16.546 -6.829 8.141 1.00 97.69 82 ILE A O 1
ATOM 597 N N . LEU A 1 83 ? -16.287 -5.316 6.514 1.00 98.19 83 LEU A N 1
ATOM 598 C CA . LEU A 1 83 ? -16.750 -4.191 7.328 1.00 98.19 83 LEU A CA 1
ATOM 599 C C . LEU A 1 83 ? -18.223 -4.308 7.732 1.00 98.19 83 LEU A C 1
ATOM 601 O O . LEU A 1 83 ? -18.571 -3.836 8.808 1.00 98.19 83 LEU A O 1
ATOM 605 N N . LYS A 1 84 ? -19.072 -4.963 6.933 1.00 97.81 84 LYS A N 1
ATOM 606 C CA . LYS A 1 84 ? -20.465 -5.261 7.294 1.00 97.81 84 LYS A CA 1
ATOM 607 C C . LYS A 1 84 ? -20.543 -6.203 8.496 1.00 97.81 84 LYS A C 1
ATOM 609 O O . LYS A 1 84 ? -21.315 -5.932 9.414 1.00 97.81 84 LYS A O 1
ATOM 614 N N . ASP A 1 85 ? -19.709 -7.240 8.535 1.00 97.31 85 ASP A N 1
ATOM 615 C CA . ASP A 1 85 ? -19.638 -8.162 9.676 1.00 97.31 85 ASP A CA 1
ATOM 616 C C . ASP A 1 85 ? -19.067 -7.479 10.932 1.00 97.31 85 ASP A C 1
ATOM 618 O O . ASP A 1 85 ? -19.534 -7.725 12.044 1.00 97.31 85 ASP A O 1
ATOM 622 N N . VAL A 1 86 ? -18.091 -6.577 10.766 1.00 97.31 86 VAL A N 1
ATOM 623 C CA . VAL A 1 86 ? -17.537 -5.750 11.858 1.00 97.31 86 VAL A CA 1
ATOM 624 C C . VAL A 1 86 ? -18.578 -4.748 12.381 1.00 97.31 86 VAL A C 1
ATOM 626 O O . VAL A 1 86 ? -18.728 -4.579 13.593 1.00 97.31 86 VAL A O 1
ATOM 629 N N . ALA A 1 87 ? -19.347 -4.122 11.486 1.00 97.00 87 ALA A N 1
ATOM 630 C CA . ALA A 1 87 ? -20.410 -3.182 11.833 1.00 97.00 87 ALA A CA 1
ATOM 631 C C . ALA A 1 87 ? -21.561 -3.857 12.584 1.00 97.00 87 ALA A C 1
ATOM 633 O O . ALA A 1 87 ? -22.033 -3.315 13.582 1.00 97.00 87 ALA A O 1
ATOM 634 N N . ALA A 1 88 ? -21.957 -5.065 12.169 1.00 96.25 88 ALA A N 1
ATOM 635 C CA . ALA A 1 88 ? -22.983 -5.860 12.845 1.00 96.25 88 ALA A CA 1
ATOM 636 C C . ALA A 1 88 ? -22.627 -6.202 14.306 1.00 96.25 88 ALA A C 1
ATOM 638 O O . ALA A 1 88 ? -23.523 -6.421 15.119 1.00 96.25 88 ALA A O 1
ATOM 639 N N . LYS A 1 89 ? -21.333 -6.215 14.652 1.00 94.88 89 LYS A N 1
ATOM 640 C CA . LYS A 1 89 ? -20.830 -6.457 16.014 1.00 94.88 89 LYS A CA 1
ATOM 641 C C . LYS A 1 89 ? -20.548 -5.175 16.813 1.00 94.88 89 LYS A C 1
ATOM 643 O O . LYS A 1 89 ? -20.185 -5.264 17.983 1.00 94.88 89 LYS A O 1
ATOM 648 N N . GLY A 1 90 ? -20.678 -3.991 16.206 1.00 95.00 90 GLY A N 1
ATOM 649 C CA . GLY A 1 90 ? -20.276 -2.718 16.825 1.00 95.00 90 GLY A CA 1
ATOM 650 C C . GLY A 1 90 ? -18.762 -2.601 17.060 1.00 95.00 90 GLY A C 1
ATOM 651 O O . GLY A 1 90 ? -18.322 -1.886 17.962 1.00 95.00 90 GLY A O 1
ATOM 652 N N . GLU A 1 91 ? -17.965 -3.336 16.283 1.00 95.62 91 GLU A N 1
ATOM 653 C CA . GLU A 1 91 ? -16.510 -3.431 16.422 1.00 95.62 91 GLU A CA 1
ATOM 654 C C . GLU A 1 91 ? -15.778 -2.429 15.518 1.00 95.62 91 GLU A C 1
ATOM 656 O O . GLU A 1 91 ? -16.394 -1.694 14.750 1.00 95.62 91 GLU A O 1
ATOM 661 N N . LYS A 1 92 ? -14.446 -2.343 15.623 1.00 96.56 92 LYS A N 1
ATOM 662 C CA . LYS A 1 92 ? -13.667 -1.298 14.941 1.00 96.56 92 LYS A CA 1
ATOM 663 C C . LYS A 1 92 ? -12.541 -1.850 14.085 1.00 96.56 92 LYS A C 1
ATOM 665 O O . LYS A 1 92 ? -11.807 -2.752 14.501 1.00 96.56 92 LYS A O 1
ATOM 670 N N . ALA A 1 93 ? -12.368 -1.239 12.913 1.00 97.19 93 ALA A N 1
ATOM 671 C CA . ALA A 1 93 ? -11.390 -1.652 11.913 1.00 97.19 93 ALA A CA 1
ATOM 672 C C . ALA A 1 93 ? -10.336 -0.574 11.621 1.00 97.19 93 ALA A C 1
ATOM 674 O O . ALA A 1 93 ? -10.649 0.609 11.466 1.00 97.19 93 ALA A O 1
ATOM 675 N N . LEU A 1 94 ? -9.084 -1.008 11.463 1.00 96.31 94 LEU A N 1
ATOM 676 C CA . LEU A 1 94 ? -8.052 -0.252 10.756 1.00 96.31 94 LEU A CA 1
ATOM 677 C C . LEU A 1 94 ? -7.905 -0.792 9.335 1.00 96.31 94 LEU A C 1
ATOM 679 O O . LEU A 1 94 ? -7.836 -2.006 9.152 1.00 96.31 94 LEU A O 1
ATOM 683 N N . ILE A 1 95 ? -7.792 0.088 8.342 1.00 97.12 95 ILE A N 1
ATOM 684 C CA . ILE A 1 95 ? -7.522 -0.303 6.953 1.00 97.12 95 ILE A CA 1
ATOM 685 C C . ILE A 1 95 ? -6.196 0.292 6.503 1.00 97.12 95 ILE A C 1
ATOM 687 O O . ILE A 1 95 ? -6.028 1.511 6.479 1.00 97.12 95 ILE A O 1
ATOM 691 N N . PHE A 1 96 ? -5.263 -0.566 6.106 1.00 94.94 96 PHE A N 1
ATOM 692 C CA . PHE A 1 96 ? -3.975 -0.161 5.563 1.00 94.94 96 PHE A CA 1
ATOM 693 C C . PHE A 1 96 ? -4.033 -0.113 4.036 1.00 94.94 96 PHE A C 1
ATOM 695 O O . PHE A 1 96 ? -4.223 -1.138 3.383 1.00 94.94 96 PHE A O 1
ATOM 702 N N . VAL A 1 97 ? -3.871 1.082 3.463 1.00 94.19 97 VAL A N 1
ATOM 703 C CA . VAL A 1 97 ? -3.870 1.314 2.009 1.00 94.19 97 VAL A CA 1
ATOM 704 C C . VAL A 1 97 ? -2.889 2.439 1.662 1.00 94.19 97 VAL A C 1
ATOM 706 O O . VAL A 1 97 ? -2.814 3.456 2.356 1.00 94.19 97 VAL A O 1
ATOM 709 N N . GLU A 1 98 ? -2.072 2.238 0.630 1.00 90.25 98 GLU A N 1
ATOM 710 C CA . GLU A 1 98 ? -0.963 3.150 0.300 1.00 90.25 98 GLU A CA 1
ATOM 711 C C . GLU A 1 98 ? -1.406 4.372 -0.496 1.00 90.25 98 GLU A C 1
ATOM 713 O O . GLU A 1 98 ? -0.993 5.484 -0.170 1.00 90.25 98 GLU A O 1
ATOM 718 N N . ASP A 1 99 ? -2.238 4.157 -1.516 1.00 91.81 99 ASP A N 1
ATOM 719 C CA . ASP A 1 99 ? -2.666 5.201 -2.442 1.00 91.81 99 ASP A CA 1
ATOM 720 C C . ASP A 1 99 ? -3.620 6.201 -1.769 1.00 91.81 99 ASP A C 1
ATOM 722 O O . ASP A 1 99 ? -4.656 5.827 -1.215 1.00 91.81 99 ASP A O 1
ATOM 726 N N . LEU A 1 100 ? -3.266 7.487 -1.812 1.00 92.44 100 LEU A N 1
ATOM 727 C CA . LEU A 1 100 ? -3.977 8.547 -1.091 1.00 92.44 100 LEU A CA 1
ATOM 728 C C . LEU A 1 100 ? -5.350 8.871 -1.701 1.00 92.44 100 LEU A C 1
ATOM 730 O O . LEU A 1 100 ? -6.276 9.217 -0.964 1.00 92.44 100 LEU A O 1
ATOM 734 N N . ALA A 1 101 ? -5.508 8.722 -3.018 1.00 93.94 101 ALA A N 1
ATOM 735 C CA . ALA A 1 101 ? -6.791 8.920 -3.685 1.00 93.94 101 ALA A CA 1
ATOM 736 C C . ALA A 1 101 ? -7.752 7.756 -3.380 1.00 93.94 101 ALA A C 1
ATOM 738 O O . ALA A 1 101 ? -8.939 7.977 -3.136 1.00 93.94 101 ALA A O 1
ATOM 739 N N . MET A 1 102 ? -7.232 6.530 -3.272 1.00 95.44 102 MET A N 1
ATOM 740 C CA . MET A 1 102 ? -7.975 5.382 -2.761 1.00 95.44 102 MET A CA 1
ATOM 741 C C . MET A 1 102 ? -8.353 5.564 -1.285 1.00 95.44 102 MET A C 1
ATOM 743 O O . MET A 1 102 ? -9.477 5.233 -0.926 1.00 95.44 102 MET A O 1
ATOM 747 N N . GLN A 1 103 ? -7.492 6.141 -0.429 1.00 95.81 103 GLN A N 1
ATOM 748 C CA . GLN A 1 103 ? -7.884 6.484 0.953 1.00 95.81 103 GLN A CA 1
ATOM 749 C C . GLN A 1 103 ? -9.096 7.422 0.986 1.00 95.81 103 GLN A C 1
ATOM 751 O O . GLN A 1 103 ? -9.986 7.242 1.814 1.00 95.81 103 GLN A O 1
ATOM 756 N N . GLU A 1 104 ? -9.121 8.437 0.118 1.00 94.50 104 GLU A N 1
ATOM 757 C CA . GLU A 1 104 ? -10.228 9.393 0.033 1.00 94.50 104 GLU A CA 1
ATOM 758 C C . GLU A 1 104 ? -11.525 8.728 -0.425 1.00 94.50 104 GLU A C 1
ATOM 760 O O . GLU A 1 104 ? -12.546 8.807 0.261 1.00 94.50 104 GLU A O 1
ATOM 765 N N . ARG A 1 105 ? -11.462 8.006 -1.547 1.00 94.88 105 ARG A N 1
ATOM 766 C CA . ARG A 1 105 ? -12.619 7.317 -2.119 1.00 94.88 105 ARG A CA 1
ATOM 767 C C . ARG A 1 105 ? -13.149 6.232 -1.181 1.00 94.88 105 ARG A C 1
ATOM 769 O O . ARG A 1 105 ? -14.359 6.106 -1.033 1.00 94.88 105 ARG A O 1
ATOM 776 N N . LEU A 1 106 ? -12.268 5.498 -0.496 1.00 96.81 106 LEU A N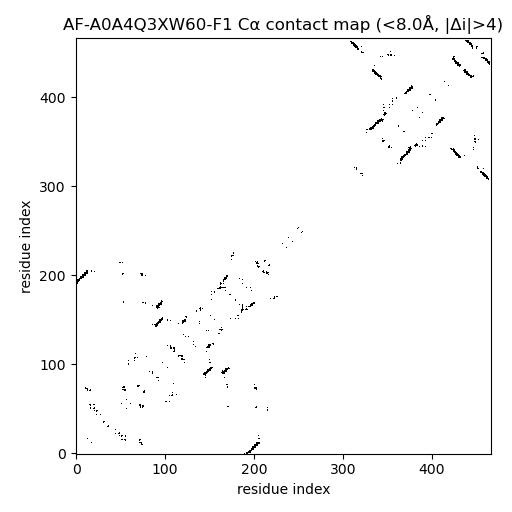 1
ATOM 777 C CA . LEU A 1 106 ? -12.641 4.490 0.499 1.00 96.81 106 LEU A CA 1
ATOM 778 C C . LEU A 1 106 ? -13.294 5.101 1.741 1.00 96.81 106 LEU A C 1
ATOM 780 O O . LEU A 1 106 ? -14.262 4.534 2.241 1.00 96.81 106 LEU A O 1
ATOM 784 N N . ALA A 1 107 ? -12.834 6.267 2.206 1.00 97.06 107 ALA A N 1
ATOM 785 C CA . ALA A 1 107 ? -13.519 6.986 3.278 1.00 97.06 107 ALA A CA 1
ATOM 786 C C . ALA A 1 107 ? -14.960 7.346 2.868 1.00 97.06 107 ALA A C 1
ATOM 788 O O . ALA A 1 107 ? -15.885 7.101 3.639 1.00 97.06 107 ALA A O 1
ATOM 789 N N . GLY A 1 108 ? -15.158 7.840 1.639 1.00 96.12 108 GLY A N 1
ATOM 790 C CA . GLY A 1 108 ? -16.489 8.109 1.082 1.00 96.12 108 GLY A CA 1
ATOM 791 C C . GLY A 1 108 ? -17.359 6.852 0.961 1.00 96.12 108 GLY A C 1
ATOM 792 O O . GLY A 1 108 ? -18.496 6.855 1.432 1.00 96.12 108 GLY A O 1
ATOM 793 N N . MET A 1 109 ? -16.816 5.763 0.393 1.00 96.19 109 MET A N 1
ATOM 794 C CA . MET A 1 109 ? -17.505 4.468 0.267 1.00 96.19 109 MET A CA 1
ATOM 795 C C . MET A 1 109 ? -18.008 3.982 1.630 1.00 96.19 109 MET A C 1
ATOM 797 O O . MET A 1 109 ? -19.189 3.698 1.790 1.00 96.19 109 MET A O 1
ATOM 801 N N . ILE A 1 110 ? -17.136 3.951 2.640 1.00 97.69 110 ILE A N 1
ATOM 802 C CA . ILE A 1 110 ? -17.473 3.477 3.989 1.00 97.69 110 ILE A CA 1
ATOM 803 C C . ILE A 1 110 ? -18.472 4.417 4.679 1.00 97.69 110 ILE A C 1
ATOM 805 O O . ILE A 1 110 ? -19.427 3.939 5.289 1.00 97.69 110 ILE A O 1
ATOM 809 N N . GLN A 1 111 ? -18.298 5.740 4.570 1.00 96.62 111 GLN A N 1
ATOM 810 C CA . GLN A 1 111 ? -19.234 6.696 5.167 1.00 96.62 111 GLN A CA 1
ATOM 811 C C . GLN A 1 111 ? -20.650 6.503 4.617 1.00 96.62 111 GLN A C 1
ATOM 813 O O . GLN A 1 111 ? -21.592 6.373 5.397 1.00 96.62 111 GLN A O 1
ATOM 818 N N . SER A 1 112 ? -20.788 6.459 3.288 1.00 94.88 112 SER A N 1
ATOM 819 C CA . SER A 1 112 ? -22.078 6.290 2.620 1.00 94.88 112 SER A CA 1
ATOM 820 C C . SER A 1 112 ? -22.684 4.915 2.911 1.00 94.88 112 SER A C 1
ATOM 822 O O . SER A 1 112 ? -23.855 4.825 3.272 1.00 94.88 112 SER A O 1
ATOM 824 N N . ARG A 1 113 ? -21.885 3.843 2.837 1.00 95.44 113 ARG A N 1
ATOM 825 C CA . ARG A 1 113 ? -22.374 2.464 2.954 1.00 95.44 113 ARG A CA 1
ATOM 826 C C . ARG A 1 113 ? -22.866 2.084 4.350 1.00 95.44 113 ARG A C 1
ATOM 828 O O . ARG A 1 113 ? -23.742 1.224 4.464 1.00 95.44 113 ARG A O 1
ATOM 835 N N . PHE A 1 114 ? -22.302 2.710 5.384 1.00 96.25 114 PHE A N 1
ATOM 836 C CA . PHE A 1 114 ? -22.605 2.450 6.796 1.00 96.25 114 PHE A CA 1
ATOM 837 C C . PHE A 1 114 ? -23.269 3.638 7.513 1.00 96.25 114 PHE A C 1
ATOM 839 O O . PHE A 1 114 ? -23.431 3.593 8.729 1.00 96.25 114 PHE A O 1
ATOM 846 N N . ASN A 1 115 ? -23.669 4.684 6.777 1.00 95.06 115 ASN A N 1
ATOM 847 C CA . ASN A 1 115 ? -24.292 5.907 7.303 1.00 95.06 115 ASN A CA 1
ATOM 848 C C . ASN A 1 115 ? -23.512 6.543 8.472 1.00 95.06 115 ASN A C 1
ATOM 850 O O . ASN A 1 115 ? -24.094 6.959 9.476 1.00 95.06 115 ASN A O 1
ATOM 854 N N . LEU A 1 116 ? -22.180 6.604 8.362 1.00 94.88 116 LEU A N 1
ATOM 855 C CA . LEU A 1 116 ? -21.351 7.171 9.426 1.00 94.88 116 LEU A CA 1
ATOM 856 C C . LEU A 1 116 ? -21.567 8.693 9.536 1.00 94.88 116 LEU A C 1
ATOM 858 O O . LEU A 1 116 ? -21.544 9.390 8.516 1.00 94.88 116 LEU A O 1
ATOM 862 N N . PRO A 1 117 ? -21.672 9.252 10.760 1.00 91.81 117 PRO A N 1
ATOM 863 C CA . PRO A 1 117 ? -21.916 10.685 10.973 1.00 91.81 117 PRO A CA 1
ATOM 864 C C . PRO A 1 117 ? -20.744 11.577 10.529 1.00 91.81 117 PRO A C 1
ATOM 866 O O . PRO A 1 117 ? -20.874 12.796 10.459 1.00 91.81 117 PRO A O 1
ATOM 869 N N . ARG A 1 118 ? -19.585 10.976 10.241 1.00 93.50 118 ARG A N 1
ATOM 870 C CA . ARG A 1 118 ? -18.347 11.625 9.806 1.00 93.50 118 ARG A CA 1
ATOM 871 C C . ARG A 1 118 ? -17.611 10.717 8.822 1.00 93.50 118 ARG A C 1
ATOM 873 O O . ARG A 1 118 ? -17.783 9.499 8.856 1.00 93.50 118 ARG A O 1
ATOM 880 N N . LEU A 1 119 ? -16.747 11.297 7.993 1.00 95.44 119 LEU A N 1
ATOM 881 C CA . LEU A 1 119 ? -15.810 10.522 7.178 1.00 95.44 119 LEU A CA 1
ATOM 882 C C . LEU A 1 119 ? -14.834 9.733 8.079 1.00 95.44 119 LEU A C 1
ATOM 884 O O . LEU A 1 119 ? -14.317 10.308 9.043 1.00 95.44 119 LEU A O 1
ATOM 888 N N . PRO A 1 120 ? -14.520 8.465 7.749 1.00 96.62 120 PRO A N 1
ATOM 889 C CA . PRO A 1 120 ? -13.420 7.714 8.347 1.00 96.62 120 PRO A CA 1
ATOM 890 C C . PRO A 1 120 ? -12.124 8.524 8.407 1.00 96.62 120 PRO A C 1
ATOM 892 O O . PRO A 1 120 ? -11.697 9.137 7.423 1.00 96.62 120 PRO A O 1
ATOM 895 N N . MET A 1 121 ? -11.473 8.514 9.568 1.00 95.31 121 MET A N 1
ATOM 896 C CA . MET A 1 121 ? -10.237 9.266 9.778 1.00 95.31 121 MET A CA 1
ATOM 897 C C . MET A 1 121 ? -9.085 8.680 8.960 1.00 95.31 121 MET A C 1
ATOM 899 O O . MET A 1 121 ? -8.898 7.466 8.926 1.00 95.31 121 MET A O 1
ATOM 903 N N . ARG A 1 122 ? -8.284 9.548 8.331 1.00 94.81 122 ARG A N 1
ATOM 904 C CA . ARG A 1 122 ? -7.162 9.163 7.459 1.00 94.81 122 ARG A CA 1
ATOM 905 C C . ARG A 1 122 ? -5.824 9.615 8.044 1.00 94.81 122 ARG A C 1
ATOM 907 O O . ARG A 1 122 ? -5.587 10.816 8.152 1.00 94.81 122 ARG A O 1
ATOM 914 N N . ILE A 1 123 ? -4.936 8.680 8.389 1.00 92.06 123 ILE A N 1
ATOM 915 C CA . ILE A 1 123 ? -3.574 8.975 8.862 1.00 92.06 123 ILE A CA 1
ATOM 916 C C . ILE A 1 123 ? -2.551 8.579 7.792 1.00 92.06 123 ILE A C 1
ATOM 918 O O . ILE A 1 123 ? -2.241 7.406 7.585 1.00 92.06 123 ILE A O 1
ATOM 922 N N . ASN A 1 124 ? -1.981 9.585 7.133 1.00 89.19 124 ASN A N 1
ATOM 923 C CA . ASN A 1 124 ? -0.932 9.429 6.128 1.00 89.19 124 ASN A CA 1
ATOM 924 C C . ASN A 1 124 ? 0.269 10.348 6.428 1.00 89.19 124 ASN A C 1
ATOM 926 O O . ASN A 1 124 ? 0.303 11.034 7.454 1.00 89.19 124 ASN A O 1
ATOM 930 N N . GLY A 1 125 ? 1.274 10.342 5.546 1.00 83.50 125 GLY A N 1
ATOM 931 C CA . GLY A 1 125 ? 2.512 11.110 5.728 1.00 83.50 125 GLY A CA 1
ATOM 932 C C . GLY A 1 125 ? 2.313 12.625 5.852 1.00 83.50 125 GLY A C 1
ATOM 933 O O . GLY A 1 125 ? 3.127 13.281 6.495 1.00 83.50 125 GLY A O 1
ATOM 934 N N . SER A 1 126 ? 1.217 13.175 5.315 1.00 84.06 126 SER A N 1
ATOM 935 C CA . SER A 1 126 ? 0.941 14.617 5.360 1.00 84.06 126 SER A CA 1
ATOM 936 C C . SER A 1 126 ? 0.364 15.110 6.695 1.00 84.06 126 SER A C 1
ATOM 938 O O . SER A 1 126 ? 0.330 16.317 6.935 1.00 84.06 126 SER A O 1
ATOM 940 N N . VAL A 1 127 ? -0.095 14.207 7.574 1.00 84.50 127 VAL A N 1
ATOM 941 C CA . VAL A 1 127 ? -0.745 14.578 8.842 1.00 84.50 127 VAL A CA 1
ATOM 942 C C . VAL A 1 127 ? 0.315 14.891 9.914 1.00 84.50 127 VAL A C 1
ATOM 944 O O . VAL A 1 127 ? 1.106 13.998 10.238 1.00 84.50 127 VAL A O 1
ATOM 947 N N . PRO A 1 128 ? 0.341 16.110 10.500 1.00 85.62 128 PRO A N 1
ATOM 948 C CA . PRO A 1 128 ? 1.314 16.490 11.528 1.00 85.62 128 PRO A CA 1
ATOM 949 C C . PRO A 1 128 ? 1.249 15.619 12.787 1.00 85.62 128 PRO A C 1
ATOM 951 O O . PRO A 1 128 ? 0.186 15.118 13.148 1.00 85.62 128 PRO A O 1
ATOM 954 N N . GLY A 1 129 ? 2.381 15.493 13.489 1.00 84.62 129 GLY A N 1
ATOM 955 C CA . GLY A 1 129 ? 2.533 14.669 14.698 1.00 84.62 129 GLY A CA 1
ATOM 956 C C . GLY A 1 129 ? 1.402 14.812 15.727 1.00 84.62 129 GLY A C 1
ATOM 957 O O . GLY A 1 129 ? 0.737 13.807 15.975 1.00 84.62 129 GLY A O 1
ATOM 958 N N . PRO A 1 130 ? 1.137 16.021 16.264 1.00 86.12 130 PRO A N 1
ATOM 959 C CA . PRO A 1 130 ? 0.069 16.244 17.242 1.00 86.12 130 PRO A CA 1
ATOM 960 C C . PRO A 1 130 ? -1.311 15.837 16.711 1.00 86.12 130 PRO A C 1
ATOM 962 O O . PRO A 1 130 ? -1.983 15.011 17.314 1.00 86.12 130 PRO A O 1
ATOM 965 N N . LYS A 1 131 ? -1.661 16.271 15.493 1.00 88.44 131 LYS A N 1
ATOM 966 C CA . LYS A 1 131 ? -2.948 15.941 14.864 1.00 88.44 131 LYS A CA 1
ATOM 967 C C . LYS A 1 131 ? -3.166 14.432 14.678 1.00 88.44 131 LYS A C 1
ATOM 969 O O . LYS A 1 131 ? -4.296 13.964 14.765 1.00 88.44 131 LYS A O 1
ATOM 974 N N . ARG A 1 132 ? -2.104 13.647 14.442 1.00 88.50 132 ARG A N 1
ATOM 975 C CA . ARG A 1 132 ? -2.204 12.173 14.408 1.00 88.50 132 ARG A CA 1
ATOM 976 C C . ARG A 1 132 ? -2.579 11.594 15.771 1.00 88.50 132 ARG A C 1
ATOM 978 O O . ARG A 1 132 ? -3.339 10.632 15.809 1.00 88.50 132 ARG A O 1
ATOM 985 N N . GLN A 1 133 ? -2.049 12.159 16.854 1.00 87.75 133 GLN A N 1
ATOM 986 C CA . GLN A 1 133 ? -2.371 11.744 18.216 1.00 87.75 133 GLN A CA 1
ATOM 987 C C . GLN A 1 133 ? -3.830 12.085 18.552 1.00 87.75 133 GLN A C 1
ATOM 989 O O . GLN A 1 133 ? -4.563 11.189 18.962 1.00 87.75 133 GLN A O 1
ATOM 994 N N . ASP A 1 134 ? -4.284 13.307 18.251 1.00 91.31 134 ASP A N 1
ATOM 995 C CA . ASP A 1 134 ? -5.677 13.736 18.463 1.00 91.31 134 ASP A CA 1
ATOM 996 C C . ASP A 1 134 ? -6.682 12.782 17.789 1.00 91.31 134 ASP A C 1
ATOM 998 O O . ASP A 1 134 ? -7.639 12.323 18.414 1.00 91.31 134 ASP A O 1
ATOM 1002 N N . MET A 1 135 ? -6.420 12.416 16.526 1.00 92.50 135 MET A N 1
ATOM 1003 C CA . MET A 1 135 ? -7.251 11.489 15.742 1.00 92.50 135 MET A CA 1
ATOM 1004 C C . MET A 1 135 ? -7.256 10.061 16.315 1.00 92.50 135 MET A C 1
ATOM 1006 O O . MET A 1 135 ? -8.286 9.384 16.298 1.00 92.50 135 MET A O 1
ATOM 1010 N N . VAL A 1 136 ? -6.124 9.582 16.843 1.00 91.88 136 VAL A N 1
ATOM 1011 C CA . VAL A 1 136 ? -6.057 8.281 17.532 1.00 91.88 136 VAL A CA 1
ATOM 1012 C C . VAL A 1 136 ? -6.833 8.320 18.847 1.00 91.88 136 VAL A C 1
ATOM 1014 O O . VAL A 1 136 ? -7.554 7.375 19.160 1.00 91.88 136 VAL A O 1
ATOM 1017 N N . GLU A 1 137 ? -6.736 9.403 19.612 1.00 92.12 137 GLU A N 1
ATOM 1018 C CA . GLU A 1 137 ? -7.482 9.546 20.861 1.00 92.12 137 GLU A CA 1
ATOM 1019 C C . GLU A 1 137 ? -8.990 9.655 20.628 1.00 92.12 137 GLU A C 1
ATOM 1021 O O . GLU A 1 137 ? -9.754 8.995 21.327 1.00 92.12 137 GLU A O 1
ATOM 1026 N N . GLU A 1 138 ? -9.436 10.416 19.625 1.00 92.75 138 GLU A N 1
ATOM 1027 C CA . GLU A 1 138 ? -10.842 10.461 19.202 1.00 92.75 138 GLU A CA 1
ATOM 1028 C C . GLU A 1 138 ? -11.363 9.054 18.862 1.00 92.75 138 GLU A C 1
ATOM 1030 O O . GLU A 1 138 ? -12.407 8.636 19.368 1.00 92.75 138 GLU A O 1
ATOM 1035 N N . PHE A 1 139 ? -10.590 8.275 18.097 1.00 93.94 139 PHE A N 1
ATOM 1036 C CA . PHE A 1 139 ? -10.936 6.893 17.757 1.00 93.94 139 PHE A CA 1
ATOM 1037 C C . PHE A 1 139 ? -11.035 5.972 18.980 1.00 93.94 139 PHE A C 1
ATOM 1039 O O . PHE A 1 139 ? -11.918 5.116 19.028 1.00 93.94 139 PHE A O 1
ATOM 1046 N N . GLN A 1 140 ? -10.145 6.134 19.965 1.00 91.94 140 GLN A N 1
ATOM 1047 C CA . GLN A 1 140 ? -10.127 5.306 21.176 1.00 91.94 140 GLN A CA 1
ATOM 1048 C C . GLN A 1 140 ? -11.141 5.743 22.248 1.00 91.94 140 GLN A C 1
ATOM 1050 O O . GLN A 1 140 ? -11.486 4.941 23.116 1.00 91.94 140 GLN A O 1
ATOM 1055 N N . ARG A 1 141 ? -11.637 6.989 22.208 1.00 91.44 141 ARG A N 1
ATOM 1056 C CA . ARG A 1 141 ? -12.674 7.489 23.132 1.00 91.44 141 ARG A CA 1
ATOM 1057 C C . ARG A 1 141 ? -14.044 6.867 22.852 1.00 91.44 141 ARG A C 1
ATOM 1059 O O . ARG A 1 141 ? -14.746 6.502 23.791 1.00 91.44 141 ARG A O 1
ATOM 1066 N N . ALA A 1 142 ? -14.423 6.743 21.582 1.00 82.25 142 ALA A N 1
ATOM 1067 C CA . ALA A 1 142 ? -15.710 6.175 21.188 1.00 82.25 142 ALA A CA 1
ATOM 1068 C C . ALA A 1 142 ? -15.699 4.640 21.326 1.00 82.25 142 ALA A C 1
ATOM 1070 O O . ALA A 1 142 ? -15.074 3.957 20.517 1.00 82.25 142 ALA A O 1
ATOM 1071 N N . ARG A 1 143 ? -16.391 4.096 22.335 1.00 83.12 143 ARG A N 1
ATOM 1072 C CA . ARG A 1 143 ? -16.471 2.649 22.626 1.00 83.12 143 ARG A CA 1
ATOM 1073 C C . ARG A 1 143 ? -17.817 2.061 22.205 1.00 83.12 143 ARG A C 1
ATOM 1075 O O . ARG A 1 143 ? -18.826 2.752 22.276 1.00 83.12 143 ARG A O 1
ATOM 1082 N N . GLY A 1 144 ? -17.829 0.780 21.829 1.00 81.88 144 GLY A N 1
ATOM 1083 C CA . GLY A 1 144 ? -19.063 0.039 21.516 1.00 81.88 144 GLY A CA 1
ATOM 1084 C C . GLY A 1 144 ? -19.822 0.544 20.283 1.00 81.88 144 GLY A C 1
ATOM 1085 O O . GLY A 1 144 ? -21.020 0.307 20.166 1.00 81.88 144 GLY A O 1
ATOM 1086 N N . VAL A 1 145 ? -19.142 1.266 19.390 1.00 91.50 145 VAL A N 1
ATOM 1087 C CA . VAL A 1 145 ? -19.699 1.798 18.143 1.00 91.50 145 VAL A CA 1
ATOM 1088 C C . VAL A 1 145 ? -18.801 1.421 16.974 1.00 91.50 145 VAL A C 1
ATOM 1090 O O . VAL A 1 145 ? -17.572 1.483 17.088 1.00 91.50 145 VAL A O 1
ATOM 1093 N N . PHE A 1 146 ? -19.420 1.070 15.845 1.00 96.31 146 PHE A N 1
ATOM 1094 C CA . PHE A 1 146 ? -18.700 0.818 14.601 1.00 96.31 146 PHE A CA 1
ATOM 1095 C C . PHE A 1 146 ? -18.002 2.089 14.113 1.00 96.31 146 PHE A C 1
ATOM 1097 O O . PHE A 1 146 ? -18.602 3.162 14.046 1.00 96.31 146 PHE A O 1
ATOM 1104 N N . ASP A 1 147 ? -16.719 1.964 13.787 1.00 96.38 147 ASP A N 1
ATOM 1105 C CA . ASP A 1 147 ? -15.876 3.072 13.350 1.00 96.38 147 ASP A CA 1
ATOM 1106 C C . ASP A 1 147 ? -14.665 2.526 12.586 1.00 96.38 147 ASP A C 1
ATOM 1108 O O . ASP A 1 147 ? -14.164 1.430 12.872 1.00 96.38 147 ASP A O 1
ATOM 1112 N N . VAL A 1 148 ? -14.174 3.305 11.623 1.00 97.44 148 VAL A N 1
ATOM 1113 C CA . VAL A 1 148 ? -13.067 2.903 10.750 1.00 97.44 148 VAL A CA 1
ATOM 1114 C C . VAL A 1 148 ? -12.027 4.009 10.666 1.00 97.44 148 VAL A C 1
ATOM 1116 O O . VAL A 1 148 ? -12.350 5.185 10.493 1.00 97.44 148 VAL A O 1
ATOM 1119 N N . MET A 1 149 ? -10.756 3.621 10.741 1.00 96.38 149 MET A N 1
ATOM 1120 C CA . MET A 1 149 ? -9.627 4.502 10.460 1.00 96.38 149 MET A CA 1
ATOM 1121 C C . MET A 1 149 ? -8.780 3.912 9.332 1.00 96.38 149 MET A C 1
ATOM 1123 O O . MET A 1 149 ? -8.483 2.719 9.309 1.00 96.38 149 MET A O 1
ATOM 1127 N N . ILE A 1 150 ? -8.377 4.758 8.392 1.00 96.38 150 ILE A N 1
ATOM 1128 C CA . ILE A 1 150 ? -7.581 4.391 7.223 1.00 96.38 150 ILE A CA 1
ATOM 1129 C C . ILE A 1 150 ? -6.159 4.928 7.420 1.00 96.38 150 ILE A C 1
ATOM 1131 O O . ILE A 1 150 ? -5.971 6.083 7.804 1.00 96.38 150 ILE A O 1
ATOM 1135 N N . LEU A 1 151 ? -5.142 4.103 7.174 1.00 93.25 151 LEU A N 1
ATOM 1136 C CA . LEU A 1 151 ? -3.739 4.447 7.399 1.00 93.25 151 LEU A CA 1
ATOM 1137 C C . LEU A 1 151 ? -2.865 4.104 6.186 1.00 93.25 151 LEU A C 1
ATOM 1139 O O . LEU A 1 151 ? -2.987 3.030 5.599 1.00 93.25 151 LEU A O 1
ATOM 1143 N N . SER A 1 152 ? -1.894 4.964 5.868 1.00 89.56 152 SER A N 1
ATOM 1144 C CA . SER A 1 152 ? -0.771 4.558 5.010 1.00 89.56 152 SER A CA 1
ATOM 1145 C C . SER A 1 152 ? 0.169 3.636 5.801 1.00 89.56 152 SER A C 1
ATOM 1147 O O . SER A 1 152 ? 0.593 4.041 6.887 1.00 89.56 152 SER A O 1
ATOM 1149 N N . PRO A 1 153 ? 0.621 2.482 5.266 1.00 77.44 153 PRO A N 1
ATOM 1150 C CA . PRO A 1 153 ? 1.597 1.617 5.944 1.00 77.44 153 PRO A CA 1
ATOM 1151 C C . PRO A 1 153 ? 2.852 2.364 6.427 1.00 77.44 153 PRO A C 1
ATOM 1153 O O . PRO A 1 153 ? 3.287 2.188 7.561 1.00 77.44 153 PRO A O 1
ATOM 1156 N N . LYS A 1 154 ? 3.387 3.297 5.620 1.00 69.44 154 LYS A N 1
ATOM 1157 C CA . LYS A 1 154 ? 4.558 4.123 5.986 1.00 69.44 154 LYS A CA 1
ATOM 1158 C C . LYS A 1 154 ? 4.286 5.197 7.051 1.00 69.44 154 LYS A C 1
ATOM 1160 O O . LYS A 1 154 ? 5.208 5.571 7.770 1.00 69.44 154 LYS A O 1
ATOM 1165 N N . ALA A 1 155 ? 3.039 5.647 7.233 1.00 59.00 155 ALA A N 1
ATOM 1166 C CA . ALA A 1 155 ? 2.670 6.466 8.400 1.00 59.00 155 ALA A CA 1
ATOM 1167 C C . ALA A 1 155 ? 2.720 5.645 9.716 1.00 59.00 155 ALA A C 1
ATOM 1169 O O . ALA A 1 155 ? 2.610 6.187 10.821 1.00 59.00 155 ALA A O 1
ATOM 1170 N N . GLY A 1 156 ? 2.964 4.333 9.592 1.00 48.56 156 GLY A N 1
ATOM 1171 C CA . GLY A 1 156 ? 3.262 3.366 10.641 1.00 48.56 156 GLY A CA 1
ATOM 1172 C C . GLY A 1 156 ? 4.486 3.670 11.517 1.00 48.56 156 GLY A C 1
ATOM 1173 O O . GLY A 1 156 ? 4.516 3.217 12.662 1.00 48.56 156 GLY A O 1
ATOM 1174 N N . GLY A 1 157 ? 5.440 4.493 11.063 1.00 53.31 157 GLY A N 1
ATOM 1175 C CA . GLY A 1 157 ? 6.716 4.721 11.767 1.00 53.31 157 GLY A CA 1
ATOM 1176 C C . GLY A 1 157 ? 6.633 5.377 13.157 1.00 53.31 157 GLY A C 1
ATOM 1177 O O . GLY A 1 157 ? 7.627 5.415 13.870 1.00 53.31 157 GLY A O 1
ATOM 1178 N N . VAL A 1 158 ? 5.463 5.885 13.563 1.00 58.28 158 VAL A N 1
ATOM 1179 C CA . VAL A 1 158 ? 5.282 6.721 14.771 1.00 58.28 158 VAL A CA 1
ATOM 1180 C C . VAL A 1 158 ? 4.613 5.976 15.939 1.00 58.28 158 VAL A C 1
ATOM 1182 O O . VAL A 1 158 ? 3.797 6.547 16.648 1.00 58.28 158 VAL A O 1
ATOM 1185 N N . GLY A 1 159 ? 4.888 4.677 16.109 1.00 67.69 159 GLY A N 1
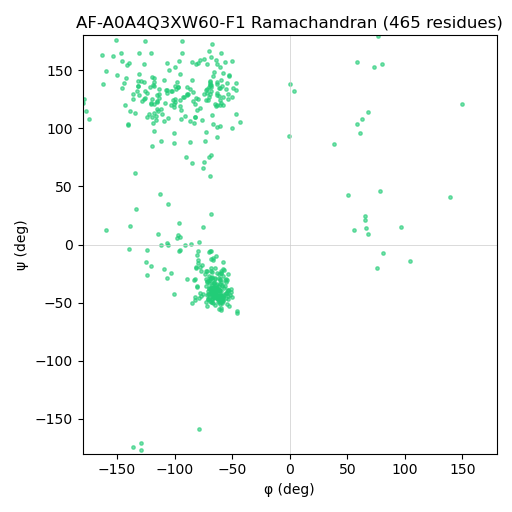ATOM 1186 C CA . GLY A 1 159 ? 4.631 3.931 17.359 1.00 67.69 159 GLY A CA 1
ATOM 1187 C C . GLY A 1 159 ? 3.205 3.907 17.950 1.00 67.69 159 GLY A C 1
ATOM 1188 O O . GLY A 1 159 ? 3.067 3.498 19.103 1.00 67.69 159 GLY A O 1
ATOM 1189 N N . LEU A 1 160 ? 2.177 4.338 17.207 1.00 80.94 160 LEU A N 1
ATOM 1190 C CA . LEU A 1 160 ? 0.817 4.567 17.717 1.00 80.94 160 LEU A CA 1
ATOM 1191 C C . LEU A 1 160 ? 0.180 3.284 18.276 1.00 80.94 160 LEU A C 1
ATOM 1193 O O . LEU A 1 160 ? 0.215 2.237 17.630 1.00 80.94 160 LEU A O 1
ATOM 1197 N N . THR A 1 161 ? -0.451 3.392 19.444 1.00 87.12 161 THR A N 1
ATOM 1198 C CA . THR A 1 161 ? -1.255 2.327 20.064 1.00 87.12 161 THR A CA 1
ATOM 1199 C C . THR A 1 161 ? -2.729 2.602 19.785 1.00 87.12 161 THR A C 1
ATOM 1201 O O . THR A 1 161 ? -3.214 3.681 20.117 1.00 87.12 161 THR A O 1
ATOM 1204 N N . ILE A 1 162 ? -3.420 1.653 19.148 1.00 90.25 162 ILE A N 1
ATOM 1205 C CA . ILE A 1 162 ? -4.817 1.790 18.712 1.00 90.25 162 ILE A CA 1
ATOM 1206 C C . ILE A 1 162 ? -5.588 0.517 19.104 1.00 90.25 162 ILE A C 1
ATOM 1208 O O . ILE A 1 162 ? -6.081 -0.229 18.259 1.00 90.25 162 ILE A O 1
ATOM 1212 N N . THR A 1 163 ? -5.656 0.230 20.406 1.00 91.38 163 THR A N 1
ATOM 1213 C CA . THR A 1 163 ? -6.233 -1.023 20.939 1.00 91.38 163 THR A CA 1
ATOM 1214 C C . THR A 1 163 ? -7.761 -1.023 21.004 1.00 91.38 163 THR A C 1
ATOM 1216 O O . THR A 1 163 ? -8.364 -2.050 21.300 1.00 91.38 163 THR A O 1
ATOM 1219 N N . GLU A 1 164 ? -8.410 0.105 20.699 1.00 93.38 164 GLU A N 1
ATOM 1220 C CA . GLU A 1 164 ? -9.866 0.159 20.502 1.00 93.38 164 GLU A CA 1
ATOM 1221 C C . GLU A 1 164 ? -10.287 -0.317 19.096 1.00 93.38 164 GLU A C 1
ATOM 1223 O O . GLU A 1 164 ? -11.467 -0.550 18.874 1.00 93.38 164 GLU A O 1
ATOM 1228 N N . ALA A 1 165 ? -9.349 -0.537 18.163 1.00 94.50 165 ALA A N 1
ATOM 1229 C CA . ALA A 1 165 ? -9.591 -1.435 17.030 1.00 94.50 165 ALA A CA 1
ATOM 1230 C C . ALA A 1 165 ? -9.428 -2.896 17.470 1.00 94.50 165 ALA A C 1
ATOM 1232 O O . ALA A 1 165 ? -8.678 -3.187 18.400 1.00 94.50 165 ALA A O 1
ATOM 1233 N N . ASN A 1 166 ? -10.065 -3.823 16.759 1.00 95.56 166 ASN A N 1
ATOM 1234 C CA . ASN A 1 166 ? -9.739 -5.251 16.835 1.00 95.56 166 ASN A CA 1
ATOM 1235 C C . ASN A 1 166 ? -9.765 -5.960 15.469 1.00 95.56 166 ASN A C 1
ATOM 1237 O O . ASN A 1 166 ? -9.343 -7.109 15.359 1.00 95.56 166 ASN A O 1
ATOM 1241 N N . HIS A 1 167 ? -10.137 -5.253 14.401 1.00 97.56 167 HIS A N 1
ATOM 1242 C CA . HIS A 1 167 ? -9.956 -5.713 13.027 1.00 97.56 167 HIS A CA 1
ATOM 1243 C C . HIS A 1 167 ? -8.870 -4.907 12.313 1.00 97.56 167 HIS A C 1
ATOM 1245 O O . HIS A 1 167 ? -8.768 -3.689 12.469 1.00 97.56 167 HIS A O 1
ATOM 1251 N N . VAL A 1 168 ? -8.070 -5.587 11.498 1.00 96.75 168 VAL A N 1
ATOM 1252 C CA . VAL A 1 168 ? -7.031 -4.994 10.649 1.00 96.75 168 VAL A CA 1
ATOM 1253 C C . VAL A 1 168 ? -7.229 -5.506 9.230 1.00 96.75 168 VAL A C 1
ATOM 1255 O O . VAL A 1 168 ? -7.214 -6.710 9.024 1.00 96.75 168 VAL A O 1
ATOM 1258 N N . ILE A 1 169 ? -7.396 -4.625 8.247 1.00 97.69 169 ILE A N 1
ATOM 1259 C CA . ILE A 1 169 ? -7.558 -4.989 6.832 1.00 97.69 169 ILE A CA 1
ATOM 1260 C C . ILE A 1 169 ? -6.345 -4.475 6.051 1.00 97.69 169 ILE A C 1
ATOM 1262 O O . ILE A 1 169 ? -6.157 -3.264 5.921 1.00 97.69 169 ILE A O 1
ATOM 1266 N N . HIS A 1 170 ? -5.529 -5.372 5.494 1.00 95.69 170 HIS A N 1
ATOM 1267 C CA . HIS A 1 170 ? -4.378 -4.987 4.662 1.00 95.69 170 HIS A CA 1
ATOM 1268 C C . HIS A 1 170 ? -4.776 -4.887 3.184 1.00 95.69 170 HIS A C 1
ATOM 1270 O O . HIS A 1 170 ? -4.463 -5.752 2.364 1.00 95.69 170 HIS A O 1
ATOM 1276 N N . LEU A 1 171 ? -5.482 -3.807 2.836 1.00 95.69 171 LEU A N 1
ATOM 1277 C CA . LEU A 1 171 ? -5.942 -3.527 1.471 1.00 95.69 171 LEU A CA 1
ATOM 1278 C C . LEU A 1 171 ? -4.790 -3.153 0.511 1.00 95.69 171 LEU A C 1
ATOM 1280 O O . LEU A 1 171 ? -4.851 -3.445 -0.681 1.00 95.69 171 LEU A O 1
ATOM 1284 N N . SER A 1 172 ? -3.683 -2.597 1.002 1.00 89.75 172 SER A N 1
ATOM 1285 C CA . SER A 1 172 ? -2.394 -2.577 0.291 1.00 89.75 172 SER A CA 1
ATOM 1286 C C . SER A 1 172 ? -1.353 -3.333 1.102 1.00 89.75 172 SER A C 1
ATOM 1288 O O . SER A 1 172 ? -0.756 -2.785 2.025 1.00 89.75 172 SER A O 1
ATOM 1290 N N . ARG A 1 173 ? -1.129 -4.603 0.752 1.00 88.75 173 ARG A N 1
ATOM 1291 C CA . ARG A 1 173 ? -0.107 -5.429 1.404 1.00 88.75 173 ARG A CA 1
ATOM 1292 C C . ARG A 1 173 ? 1.297 -4.952 1.059 1.00 88.75 173 ARG A C 1
ATOM 1294 O O . ARG A 1 173 ? 1.575 -4.602 -0.095 1.00 88.75 173 ARG A O 1
ATOM 1301 N N . TRP A 1 174 ? 2.182 -4.987 2.050 1.00 82.75 174 TRP A N 1
ATOM 1302 C CA . TRP A 1 174 ? 3.573 -4.562 1.924 1.00 82.75 174 TRP A CA 1
ATOM 1303 C C . TRP A 1 174 ? 4.486 -5.773 1.669 1.00 82.75 174 TRP A C 1
ATOM 1305 O O . TRP A 1 174 ? 4.385 -6.792 2.343 1.00 82.75 174 TRP A O 1
ATOM 1315 N N . TRP A 1 175 ? 5.427 -5.683 0.723 1.00 82.56 175 TRP A N 1
ATOM 1316 C CA . TRP A 1 175 ? 6.283 -6.821 0.320 1.00 82.56 175 TRP A CA 1
ATOM 1317 C C . TRP A 1 175 ? 7.332 -7.258 1.361 1.00 82.56 175 TRP A C 1
ATOM 1319 O O . TRP A 1 175 ? 8.073 -8.223 1.133 1.00 82.56 175 TRP A O 1
ATOM 1329 N N . ASN A 1 176 ? 7.465 -6.513 2.460 1.00 84.75 176 ASN A N 1
ATOM 1330 C CA . ASN A 1 176 ? 8.317 -6.834 3.603 1.00 84.75 176 ASN A CA 1
ATOM 1331 C C . ASN A 1 176 ? 7.411 -7.180 4.802 1.00 84.75 176 ASN A C 1
ATOM 1333 O O . ASN A 1 176 ? 6.760 -6.258 5.302 1.00 84.75 176 ASN A O 1
ATOM 1337 N N . PRO A 1 177 ? 7.381 -8.445 5.276 1.00 86.00 177 PRO A N 1
ATOM 1338 C CA . PRO A 1 177 ? 6.497 -8.863 6.365 1.00 86.00 177 PRO A CA 1
ATOM 1339 C C . PRO A 1 177 ? 6.639 -7.994 7.613 1.00 86.00 177 PRO A C 1
ATOM 1341 O O . PRO A 1 177 ? 5.627 -7.578 8.158 1.00 86.00 177 PRO A O 1
ATOM 1344 N N . ALA A 1 178 ? 7.860 -7.593 7.984 1.00 84.62 178 ALA A N 1
ATOM 1345 C CA . ALA A 1 178 ? 8.103 -6.803 9.193 1.00 84.62 178 ALA A CA 1
ATOM 1346 C C . ALA A 1 178 ? 7.330 -5.466 9.242 1.00 84.62 178 ALA A C 1
ATOM 1348 O O . ALA A 1 178 ? 7.022 -4.978 10.325 1.00 84.62 178 ALA A O 1
ATOM 1349 N N . VAL A 1 179 ? 6.989 -4.874 8.089 1.00 84.31 179 VAL A N 1
ATOM 1350 C CA . VAL A 1 179 ? 6.184 -3.637 8.021 1.00 84.31 179 VAL A CA 1
ATOM 1351 C C . VAL A 1 179 ? 4.688 -3.937 8.172 1.00 84.31 179 VAL A C 1
ATOM 1353 O O . VAL A 1 179 ? 3.973 -3.171 8.811 1.00 84.31 179 VAL A O 1
ATOM 1356 N N . GLU A 1 180 ? 4.212 -5.054 7.614 1.00 86.38 180 GLU A N 1
ATOM 1357 C CA . GLU A 1 180 ? 2.827 -5.532 7.771 1.00 86.38 180 GLU A CA 1
ATOM 1358 C C . GLU A 1 180 ? 2.564 -5.998 9.215 1.00 86.38 180 GLU A C 1
ATOM 1360 O O . GLU A 1 180 ? 1.522 -5.692 9.802 1.00 86.38 180 GLU A O 1
ATOM 1365 N N . ASP A 1 181 ? 3.550 -6.665 9.815 1.00 87.06 181 ASP A N 1
ATOM 1366 C CA . ASP A 1 181 ? 3.537 -7.118 11.203 1.00 87.06 181 ASP A CA 1
ATOM 1367 C C . ASP A 1 181 ? 3.564 -5.901 12.151 1.00 87.06 181 ASP A C 1
ATOM 1369 O O . ASP A 1 181 ? 2.636 -5.735 12.940 1.00 87.06 181 ASP A O 1
ATOM 1373 N N . GLN A 1 182 ? 4.490 -4.945 11.964 1.00 84.88 182 GLN A N 1
ATOM 1374 C CA . GLN A 1 182 ? 4.517 -3.683 12.728 1.00 84.88 182 GLN A CA 1
ATOM 1375 C C . GLN A 1 182 ? 3.210 -2.877 12.612 1.00 84.88 182 GLN A C 1
ATOM 1377 O O . GLN A 1 182 ? 2.775 -2.256 13.584 1.00 84.88 182 GLN A O 1
ATOM 1382 N N . ALA A 1 183 ? 2.574 -2.858 11.437 1.00 84.19 183 ALA A N 1
ATOM 1383 C CA . ALA A 1 183 ? 1.281 -2.205 11.242 1.00 84.19 183 ALA A CA 1
ATOM 1384 C C . ALA A 1 183 ? 0.159 -2.905 12.036 1.00 84.19 183 ALA A C 1
ATOM 1386 O O . ALA A 1 183 ? -0.693 -2.235 12.622 1.00 84.19 183 ALA A O 1
ATOM 1387 N N . THR A 1 184 ? 0.198 -4.237 12.108 1.00 87.94 184 THR A N 1
ATOM 1388 C CA . THR A 1 184 ? -0.746 -5.076 12.863 1.00 87.94 184 THR A CA 1
ATOM 1389 C C . THR A 1 184 ? -0.553 -4.947 14.380 1.00 87.94 184 THR A C 1
ATOM 1391 O O . THR A 1 184 ? -1.526 -4.836 15.130 1.00 87.94 184 THR A O 1
ATOM 1394 N N . ASP A 1 185 ? 0.695 -4.876 14.845 1.00 87.88 185 ASP A N 1
ATOM 1395 C CA . ASP A 1 185 ? 1.065 -4.780 16.265 1.00 87.88 185 ASP A CA 1
ATOM 1396 C C . ASP A 1 185 ? 0.691 -3.424 16.907 1.00 87.88 185 ASP A C 1
ATOM 1398 O O . ASP A 1 185 ? 0.781 -3.248 18.122 1.00 87.88 185 ASP A O 1
ATOM 1402 N N . ARG A 1 186 ? 0.187 -2.463 16.119 1.00 84.62 186 ARG A N 1
ATOM 1403 C CA . ARG A 1 186 ? -0.498 -1.255 16.625 1.00 84.62 186 ARG A CA 1
ATOM 1404 C C . ARG A 1 186 ? -1.833 -1.567 17.304 1.00 84.62 186 ARG A C 1
ATOM 1406 O O . ARG A 1 186 ? -2.253 -0.827 18.193 1.00 84.62 186 ARG A O 1
ATOM 1413 N N . VAL A 1 187 ? -2.484 -2.646 16.867 1.00 88.00 187 VAL A N 1
ATOM 1414 C CA . VAL A 1 187 ? -3.763 -3.158 17.385 1.00 88.00 187 VAL A CA 1
ATOM 1415 C C . VAL A 1 187 ? -3.522 -4.339 18.320 1.00 88.00 187 VAL A C 1
ATOM 1417 O O . VAL A 1 187 ? -4.122 -4.419 19.393 1.00 88.00 187 VAL A O 1
ATOM 1420 N N . PHE A 1 188 ? -2.611 -5.238 17.941 1.00 88.69 188 PHE A N 1
ATOM 1421 C CA . PHE A 1 188 ? -2.190 -6.376 18.755 1.00 88.69 188 PHE A CA 1
ATOM 1422 C C . PHE A 1 188 ? -1.075 -5.971 19.736 1.00 88.69 188 PHE A C 1
ATOM 1424 O O . PHE A 1 188 ? 0.085 -6.342 19.581 1.00 88.69 188 PHE A O 1
ATOM 1431 N N . ARG A 1 189 ? -1.434 -5.165 20.744 1.00 86.94 189 ARG A N 1
ATOM 1432 C CA . ARG A 1 189 ? -0.499 -4.617 21.742 1.00 86.94 189 ARG A CA 1
ATOM 1433 C C . ARG A 1 189 ? -1.000 -4.803 23.173 1.00 86.94 189 ARG A C 1
ATOM 1435 O O . ARG A 1 189 ? -2.184 -5.040 23.405 1.00 86.94 189 ARG A O 1
ATOM 1442 N N . ILE A 1 190 ? -0.106 -4.634 24.151 1.00 85.69 190 ILE A N 1
ATOM 1443 C CA . ILE A 1 190 ? -0.474 -4.476 25.569 1.00 85.69 190 ILE A CA 1
ATOM 1444 C C . ILE A 1 190 ? -1.564 -3.395 25.680 1.00 85.69 190 ILE A C 1
ATOM 1446 O O . ILE A 1 190 ? -1.399 -2.292 25.162 1.00 85.69 190 ILE A O 1
ATOM 1450 N N . GLY A 1 191 ? -2.681 -3.735 26.328 1.00 86.62 191 GLY A N 1
ATOM 1451 C CA . GLY A 1 191 ? -3.890 -2.906 26.391 1.00 86.62 191 GLY A CA 1
ATOM 1452 C C . GLY A 1 191 ? -5.039 -3.386 25.493 1.00 86.62 191 GLY A C 1
ATOM 1453 O O . GLY A 1 191 ? -6.173 -2.959 25.704 1.00 86.62 191 GLY A O 1
ATOM 1454 N N . GLN A 1 192 ? -4.786 -4.296 24.545 1.00 92.56 192 GLN A N 1
ATOM 1455 C CA . GLN A 1 192 ? -5.831 -4.979 23.778 1.00 92.56 192 GLN A CA 1
ATOM 1456 C C . GLN A 1 192 ? -6.619 -5.956 24.666 1.00 92.56 192 GLN A C 1
ATOM 1458 O O . GLN A 1 192 ? -6.038 -6.671 25.486 1.00 92.56 192 GLN A O 1
ATOM 1463 N N . ARG A 1 193 ? -7.946 -5.979 24.496 1.00 91.19 193 ARG A N 1
ATOM 1464 C CA . ARG A 1 193 ? -8.889 -6.793 25.288 1.00 91.19 193 ARG A CA 1
ATOM 1465 C C . ARG A 1 193 ? -9.783 -7.713 24.449 1.00 91.19 193 ARG A C 1
ATOM 1467 O O . ARG A 1 193 ? -10.384 -8.612 25.023 1.00 91.19 193 ARG A O 1
ATOM 1474 N N . ARG A 1 194 ? -9.872 -7.499 23.133 1.00 92.81 194 ARG A N 1
ATOM 1475 C CA . ARG A 1 194 ? -10.604 -8.350 22.180 1.00 92.81 194 ARG A CA 1
ATOM 1476 C C . ARG A 1 194 ? -9.637 -9.162 21.329 1.00 92.81 194 ARG A C 1
ATOM 1478 O O . ARG A 1 194 ? -8.497 -8.741 21.123 1.00 92.81 194 ARG A O 1
ATOM 1485 N N . ASP A 1 195 ? -10.114 -10.287 20.809 1.00 95.00 195 ASP A N 1
ATOM 1486 C CA . ASP A 1 195 ? -9.412 -11.041 19.772 1.00 95.00 195 ASP A CA 1
ATOM 1487 C C . ASP A 1 195 ? -9.184 -10.173 18.533 1.00 95.00 195 ASP A C 1
ATOM 1489 O O . ASP A 1 195 ? -10.057 -9.407 18.110 1.00 95.00 195 ASP A O 1
ATOM 1493 N N . VAL A 1 196 ? -7.975 -10.268 17.977 1.00 96.31 196 VAL A N 1
ATOM 1494 C CA . VAL A 1 196 ? -7.553 -9.468 16.828 1.00 96.31 196 VAL A CA 1
ATOM 1495 C C . VAL A 1 196 ? -7.665 -10.298 15.558 1.00 96.31 196 VAL A C 1
ATOM 1497 O O . VAL A 1 196 ? -7.068 -11.370 15.437 1.00 96.31 196 VAL A O 1
ATOM 1500 N N . HIS A 1 197 ? -8.397 -9.769 14.584 1.00 97.44 197 HIS A N 1
ATOM 1501 C CA . HIS A 1 197 ? -8.604 -10.399 13.285 1.00 97.44 197 HIS A CA 1
ATOM 1502 C C . HIS A 1 197 ? -7.901 -9.587 12.197 1.00 97.44 197 HIS A C 1
ATOM 1504 O O . HIS A 1 197 ? -8.249 -8.433 11.938 1.00 97.44 197 HIS A O 1
ATOM 1510 N N . VAL A 1 198 ? -6.911 -10.196 11.552 1.00 97.00 198 VAL A N 1
ATOM 1511 C CA . VAL A 1 198 ? -6.214 -9.641 10.391 1.00 97.00 198 VAL A CA 1
ATOM 1512 C C . VAL A 1 198 ? -6.860 -10.203 9.135 1.00 97.00 198 VAL A C 1
ATOM 1514 O O . VAL A 1 198 ? -6.928 -11.415 8.972 1.00 97.00 198 VAL A O 1
ATOM 1517 N N . HIS A 1 199 ? -7.307 -9.337 8.238 1.00 97.69 199 HIS A N 1
ATOM 1518 C CA . HIS A 1 199 ? -8.017 -9.692 7.019 1.00 97.69 199 HIS A CA 1
ATOM 1519 C C . HIS A 1 199 ? -7.188 -9.307 5.793 1.00 97.69 199 HIS A C 1
ATOM 1521 O O . HIS A 1 199 ? -6.736 -8.165 5.662 1.00 97.69 199 HIS A O 1
ATOM 1527 N N . LEU A 1 200 ? -7.001 -10.262 4.885 1.00 96.88 200 LEU A N 1
ATOM 1528 C CA . LEU A 1 200 ? -6.182 -10.132 3.683 1.00 96.88 200 LEU A CA 1
ATOM 1529 C C . LEU A 1 200 ? -7.069 -10.352 2.440 1.00 96.88 200 LEU A C 1
ATOM 1531 O O . LEU A 1 200 ? -7.162 -11.480 1.955 1.00 96.88 200 LEU A O 1
ATOM 1535 N N . PRO A 1 201 ? -7.760 -9.311 1.933 1.00 97.38 201 PRO A N 1
ATOM 1536 C CA . PRO A 1 201 ? -8.542 -9.407 0.703 1.00 97.38 201 PRO A CA 1
ATOM 1537 C C . PRO A 1 201 ? -7.611 -9.486 -0.516 1.00 97.38 201 PRO A C 1
ATOM 1539 O O . PRO A 1 201 ? -6.769 -8.602 -0.724 1.00 97.38 201 PRO A O 1
ATOM 1542 N N . MET A 1 202 ? -7.776 -10.532 -1.324 1.00 96.69 202 MET A N 1
ATOM 1543 C CA . MET A 1 202 ? -6.947 -10.865 -2.484 1.00 96.69 202 MET A CA 1
ATOM 1544 C C . MET A 1 202 ? -7.805 -10.990 -3.746 1.00 96.69 202 MET A C 1
ATOM 1546 O O . MET A 1 202 ? -8.804 -11.705 -3.743 1.00 96.69 202 MET A O 1
ATOM 1550 N N . ALA A 1 203 ? -7.408 -10.320 -4.826 1.00 96.94 203 ALA A N 1
ATOM 1551 C CA . ALA A 1 203 ? -8.003 -10.498 -6.144 1.00 96.94 203 ALA A CA 1
ATOM 1552 C C . ALA A 1 203 ? -7.400 -11.730 -6.831 1.00 96.94 203 ALA A C 1
ATOM 1554 O O . ALA A 1 203 ? -6.179 -11.817 -7.001 1.00 96.94 203 ALA A O 1
ATOM 1555 N N . VAL A 1 204 ? -8.258 -12.647 -7.277 1.00 96.88 204 VAL A N 1
ATOM 1556 C CA . VAL A 1 204 ? -7.874 -13.806 -8.092 1.00 96.88 204 VAL A CA 1
ATOM 1557 C C . VAL A 1 204 ? -8.556 -13.747 -9.453 1.00 96.88 204 VAL A C 1
ATOM 1559 O O . VAL A 1 204 ? -9.730 -13.403 -9.563 1.00 96.88 204 VAL A O 1
ATOM 1562 N N . HIS A 1 205 ? -7.811 -14.044 -10.511 1.00 95.81 205 HIS A N 1
ATOM 1563 C CA . HIS A 1 205 ? -8.360 -14.063 -11.861 1.00 95.81 205 HIS A CA 1
ATOM 1564 C C . HIS A 1 205 ? -9.313 -15.269 -12.034 1.00 95.81 205 HIS A C 1
ATOM 1566 O O . HIS A 1 205 ? -8.948 -16.365 -11.606 1.00 95.81 205 HIS A O 1
ATOM 1572 N N . PRO A 1 206 ? -10.504 -15.111 -12.650 1.00 95.19 206 PRO A N 1
ATOM 1573 C CA . PRO A 1 206 ? -11.491 -16.192 -12.762 1.00 95.19 206 PRO A CA 1
ATOM 1574 C C . PRO A 1 206 ? -11.064 -17.325 -13.713 1.00 95.19 206 PRO A C 1
ATOM 1576 O O . PRO A 1 206 ? -11.409 -18.478 -13.480 1.00 95.19 206 PRO A O 1
ATOM 1579 N N . ASP A 1 207 ? -10.285 -17.030 -14.763 1.00 91.44 207 ASP A N 1
ATOM 1580 C CA . ASP A 1 207 ? -9.710 -18.058 -15.652 1.00 91.44 207 ASP A CA 1
ATOM 1581 C C . ASP A 1 207 ? -8.725 -18.967 -14.879 1.00 91.44 207 ASP A C 1
ATOM 1583 O O . ASP A 1 207 ? -7.701 -18.454 -14.404 1.00 91.44 207 ASP A O 1
ATOM 1587 N N . PRO A 1 208 ? -8.964 -20.294 -14.794 1.00 90.06 208 PRO A N 1
ATOM 1588 C CA . PRO A 1 208 ? -8.084 -21.240 -14.105 1.00 90.06 208 PRO A CA 1
ATOM 1589 C C . PRO A 1 208 ? -6.622 -21.211 -14.571 1.00 90.06 208 PRO A C 1
ATOM 1591 O O . PRO A 1 208 ? -5.728 -21.449 -13.760 1.00 90.06 208 PRO A O 1
ATOM 1594 N N . ALA A 1 209 ? -6.350 -20.883 -15.840 1.00 87.44 209 ALA A N 1
ATOM 1595 C CA . ALA A 1 209 ? -4.986 -20.823 -16.371 1.00 87.44 209 ALA A CA 1
ATOM 1596 C C . ALA A 1 209 ? -4.159 -19.672 -15.764 1.00 87.44 209 ALA A C 1
ATOM 1598 O O . ALA A 1 209 ? -2.933 -19.760 -15.670 1.00 87.44 209 ALA A O 1
ATOM 1599 N N . ILE A 1 210 ? -4.824 -18.593 -15.336 1.00 88.50 210 ILE A N 1
ATOM 1600 C CA . ILE A 1 210 ? -4.189 -17.390 -14.776 1.00 88.50 210 ILE A CA 1
ATOM 1601 C C . ILE A 1 210 ? -4.440 -17.279 -13.264 1.00 88.50 210 ILE A C 1
ATOM 1603 O O . ILE A 1 210 ? -3.637 -16.652 -12.574 1.00 88.50 210 ILE A O 1
ATOM 1607 N N . ARG A 1 211 ? -5.473 -17.938 -12.712 1.00 91.69 211 ARG A N 1
ATOM 1608 C CA . ARG A 1 211 ? -5.838 -17.895 -11.283 1.00 91.69 211 ARG A CA 1
ATOM 1609 C C . ARG A 1 211 ? -4.624 -18.054 -10.371 1.00 91.69 211 ARG A C 1
ATOM 1611 O O . ARG A 1 211 ? -4.300 -17.131 -9.627 1.00 91.69 211 ARG A O 1
ATOM 1618 N N . GLU A 1 212 ? -3.882 -19.148 -10.515 1.00 88.06 212 GLU A N 1
ATOM 1619 C CA . GLU A 1 212 ? -2.692 -19.445 -9.706 1.00 88.06 212 GLU A CA 1
ATOM 1620 C C . GLU A 1 212 ? -1.535 -18.454 -9.910 1.00 88.06 212 GLU A C 1
ATOM 1622 O O . GLU A 1 212 ? -0.634 -18.369 -9.078 1.00 88.06 212 GLU A O 1
ATOM 1627 N N . SER A 1 213 ? -1.493 -17.702 -11.014 1.00 87.62 213 SER A N 1
ATOM 1628 C CA . SER A 1 213 ? -0.491 -16.651 -11.258 1.00 87.62 213 SER A CA 1
ATOM 1629 C C . SER A 1 213 ? -0.970 -15.241 -10.875 1.00 87.62 213 SER A C 1
ATOM 1631 O O . SER A 1 213 ? -0.232 -14.272 -11.066 1.00 87.62 213 SER A O 1
ATOM 1633 N N . SER A 1 214 ? -2.149 -15.119 -10.250 1.00 92.31 214 SER A N 1
ATOM 1634 C CA . SER A 1 214 ? -2.671 -13.855 -9.714 1.00 92.31 214 SER A CA 1
ATOM 1635 C C . SER A 1 214 ? -1.692 -13.204 -8.732 1.00 92.31 214 SER A C 1
ATOM 1637 O O . SER A 1 214 ? -1.156 -13.852 -7.827 1.00 92.31 214 SER A O 1
ATOM 1639 N N . PHE A 1 215 ? -1.477 -11.897 -8.902 1.00 93.81 215 PHE A N 1
ATOM 1640 C CA . PHE A 1 215 ? -0.460 -11.126 -8.188 1.00 93.81 215 PHE A CA 1
ATOM 1641 C C . PHE A 1 215 ? -0.581 -11.252 -6.665 1.00 93.81 215 PHE A C 1
ATOM 1643 O O . PHE A 1 215 ? 0.433 -11.438 -5.994 1.00 93.81 215 PHE A O 1
ATOM 1650 N N . ASP A 1 216 ? -1.798 -11.218 -6.118 1.00 94.62 216 ASP A N 1
ATOM 1651 C CA . ASP A 1 216 ? -2.007 -11.266 -4.668 1.00 94.62 216 ASP A CA 1
ATOM 1652 C C . ASP A 1 216 ? -1.675 -12.637 -4.062 1.00 94.62 216 ASP A C 1
ATOM 1654 O O . ASP A 1 216 ? -1.063 -12.684 -2.996 1.00 94.62 216 ASP A O 1
ATOM 1658 N N . LEU A 1 217 ? -1.982 -13.744 -4.754 1.00 93.62 217 LEU A N 1
ATOM 1659 C CA . LEU A 1 217 ? -1.589 -15.093 -4.319 1.00 93.62 217 LEU A CA 1
ATOM 1660 C C . LEU A 1 217 ? -0.065 -15.244 -4.321 1.00 93.62 217 LEU A C 1
ATOM 1662 O O . LEU A 1 217 ? 0.527 -15.748 -3.364 1.00 93.62 217 LEU A O 1
ATOM 1666 N N . ARG A 1 218 ? 0.596 -14.744 -5.374 1.00 93.12 218 ARG A N 1
ATOM 1667 C CA . ARG A 1 218 ? 2.063 -14.755 -5.481 1.00 93.12 218 ARG A CA 1
ATOM 1668 C C . ARG A 1 218 ? 2.721 -13.849 -4.442 1.00 93.12 218 ARG A C 1
ATOM 1670 O O . ARG A 1 218 ? 3.746 -14.231 -3.877 1.00 93.12 218 ARG A O 1
ATOM 1677 N N . LEU A 1 219 ? 2.122 -12.698 -4.137 1.00 92.25 219 LEU A N 1
ATOM 1678 C CA . LEU A 1 219 ? 2.558 -11.812 -3.061 1.00 92.25 219 LEU A CA 1
ATOM 1679 C C . LEU A 1 219 ? 2.373 -12.470 -1.687 1.00 92.25 219 LEU A C 1
ATOM 1681 O O . LEU A 1 219 ? 3.298 -12.414 -0.878 1.00 92.25 219 LEU A O 1
ATOM 1685 N N . ASN A 1 220 ? 1.242 -13.138 -1.435 1.00 93.56 220 ASN A N 1
ATOM 1686 C CA . ASN A 1 220 ? 1.011 -13.874 -0.194 1.00 93.56 220 ASN A CA 1
ATOM 1687 C C . ASN A 1 220 ? 2.063 -14.975 0.002 1.00 93.56 220 ASN A C 1
ATOM 1689 O O . ASN A 1 220 ? 2.801 -14.950 0.984 1.00 93.56 220 ASN A O 1
ATOM 1693 N N . ALA A 1 221 ? 2.222 -15.862 -0.984 1.00 91.69 221 ALA A N 1
ATOM 1694 C CA . ALA A 1 221 ? 3.205 -16.944 -0.939 1.00 91.69 221 ALA A CA 1
ATOM 1695 C C . ALA A 1 221 ? 4.653 -16.436 -0.775 1.00 91.69 221 ALA A C 1
ATOM 1697 O O . ALA A 1 221 ? 5.466 -17.070 -0.097 1.00 91.69 221 ALA A O 1
ATOM 1698 N N . LEU A 1 222 ? 4.992 -15.279 -1.359 1.00 90.44 222 LEU A N 1
ATOM 1699 C CA . LEU A 1 222 ? 6.291 -14.629 -1.170 1.00 90.44 222 LEU A CA 1
ATOM 1700 C C . LEU A 1 222 ? 6.478 -14.112 0.265 1.00 90.44 222 LEU A C 1
ATOM 1702 O O . LEU A 1 222 ? 7.556 -14.286 0.836 1.00 90.44 222 LEU A O 1
ATOM 1706 N N . ILE A 1 223 ? 5.462 -13.461 0.837 1.00 89.81 223 ILE A N 1
ATOM 1707 C CA . ILE A 1 223 ? 5.503 -12.935 2.208 1.00 89.81 223 ILE A CA 1
ATOM 1708 C C . ILE A 1 223 ? 5.595 -14.091 3.211 1.00 89.81 223 ILE A C 1
ATOM 1710 O O . ILE A 1 223 ? 6.446 -14.050 4.097 1.00 89.81 223 ILE A O 1
ATOM 1714 N N . ASP A 1 224 ? 4.810 -15.151 3.032 1.00 89.56 224 ASP A N 1
ATOM 1715 C CA . ASP A 1 224 ? 4.806 -16.306 3.934 1.00 89.56 224 ASP A CA 1
ATOM 1716 C C . ASP A 1 224 ? 6.116 -17.101 3.851 1.00 89.56 224 ASP A C 1
ATOM 1718 O O . ASP A 1 224 ? 6.665 -17.494 4.883 1.00 89.56 224 ASP A O 1
ATOM 1722 N N . ARG A 1 225 ? 6.711 -17.233 2.653 1.00 88.88 225 ARG A N 1
ATOM 1723 C CA . ARG A 1 225 ? 8.070 -17.782 2.493 1.00 88.88 225 ARG A CA 1
ATOM 1724 C C . ARG A 1 225 ? 9.116 -16.941 3.230 1.00 88.88 225 ARG A C 1
ATOM 1726 O O . ARG A 1 225 ? 9.989 -17.511 3.878 1.00 88.88 225 ARG A O 1
ATOM 1733 N N . LYS A 1 226 ? 9.034 -15.604 3.157 1.00 88.31 226 LYS A N 1
ATOM 1734 C CA . LYS A 1 226 ? 9.933 -14.706 3.907 1.00 88.31 226 LYS A CA 1
ATOM 1735 C C . LYS A 1 226 ? 9.741 -14.852 5.418 1.00 88.31 226 LYS A C 1
ATOM 1737 O O . LYS A 1 226 ? 10.733 -14.997 6.120 1.00 88.31 226 LYS A O 1
ATOM 1742 N N . ARG A 1 227 ? 8.494 -14.869 5.909 1.00 85.69 227 ARG A N 1
ATOM 1743 C CA . ARG A 1 227 ? 8.176 -15.094 7.333 1.00 85.69 227 ARG A CA 1
ATOM 1744 C C . ARG A 1 227 ? 8.730 -16.426 7.829 1.00 85.69 227 ARG A C 1
ATOM 1746 O O . ARG A 1 227 ? 9.332 -16.455 8.897 1.00 85.69 227 ARG A O 1
ATOM 1753 N N . LYS A 1 228 ? 8.560 -17.503 7.049 1.00 84.94 228 LYS A N 1
ATOM 1754 C CA . LYS A 1 228 ? 9.131 -18.813 7.375 1.00 84.94 228 LYS A CA 1
ATOM 1755 C C . LYS A 1 228 ? 10.657 -18.723 7.472 1.00 84.94 228 LYS A C 1
ATOM 1757 O O . LYS A 1 228 ? 11.177 -18.963 8.548 1.00 84.94 228 LYS A O 1
ATOM 1762 N N . LEU A 1 229 ? 11.345 -18.257 6.427 1.00 82.56 229 LEU A N 1
ATOM 1763 C CA . LEU A 1 229 ? 12.809 -18.134 6.435 1.00 82.56 229 LEU A CA 1
ATOM 1764 C C . LEU A 1 229 ? 13.334 -17.287 7.609 1.00 82.56 229 LEU A C 1
ATOM 1766 O O . LEU A 1 229 ? 14.323 -17.651 8.230 1.00 82.56 229 LEU A O 1
ATOM 1770 N N . THR A 1 230 ? 12.682 -16.168 7.939 1.00 80.25 230 THR A N 1
ATOM 1771 C CA . THR A 1 230 ? 13.080 -15.338 9.086 1.00 80.25 230 THR A CA 1
ATOM 1772 C C . THR A 1 230 ? 12.899 -16.065 10.418 1.00 80.25 230 THR A C 1
ATOM 1774 O O . THR A 1 230 ? 13.767 -15.947 11.272 1.00 80.25 230 THR A O 1
ATOM 1777 N N . ARG A 1 231 ? 11.817 -16.830 10.603 1.00 78.00 231 ARG A N 1
ATOM 1778 C CA . ARG A 1 231 ? 11.623 -17.662 11.802 1.00 78.00 231 ARG A CA 1
ATOM 1779 C C . ARG A 1 231 ? 12.654 -18.785 11.881 1.00 78.00 231 ARG A C 1
ATOM 1781 O O . ARG A 1 231 ? 13.244 -18.967 12.936 1.00 78.00 231 ARG A O 1
ATOM 1788 N N . ASP A 1 232 ? 12.895 -19.475 10.771 1.00 77.38 232 ASP A N 1
ATOM 1789 C CA . ASP A 1 232 ? 13.853 -20.579 10.681 1.00 77.38 232 ASP A CA 1
ATOM 1790 C C . ASP A 1 232 ? 15.301 -20.097 10.955 1.00 77.38 232 ASP A C 1
ATOM 1792 O O . ASP A 1 232 ? 16.119 -20.875 11.418 1.00 77.38 232 ASP A O 1
ATOM 1796 N N . LEU A 1 233 ? 15.615 -18.806 10.747 1.00 74.25 233 LEU A N 1
ATOM 1797 C CA . LEU A 1 233 ? 16.897 -18.180 11.130 1.00 74.25 233 LEU A CA 1
ATOM 1798 C C . LEU A 1 233 ? 17.025 -17.831 12.627 1.00 74.25 233 LEU A C 1
ATOM 1800 O O . LEU A 1 233 ? 18.138 -17.598 13.095 1.00 74.25 233 LEU A O 1
ATOM 1804 N N . PHE A 1 234 ? 15.913 -17.729 13.363 1.00 67.06 234 PHE A N 1
ATOM 1805 C CA . PHE A 1 234 ? 15.906 -17.488 14.816 1.00 67.06 234 PHE A CA 1
ATOM 1806 C C . PHE A 1 234 ? 15.767 -18.778 15.634 1.00 67.06 234 PHE A C 1
ATOM 1808 O O . PHE A 1 234 ? 15.846 -18.737 16.861 1.00 67.06 234 PHE A O 1
ATOM 1815 N N . LEU A 1 235 ? 15.564 -19.911 14.964 1.00 54.44 235 LEU A N 1
ATOM 1816 C CA . LEU A 1 235 ? 15.639 -21.245 15.542 1.00 54.44 235 LEU A CA 1
ATOM 1817 C C . LEU A 1 235 ? 17.035 -21.816 15.229 1.00 54.44 235 LEU A C 1
ATOM 1819 O O . LEU A 1 235 ? 17.532 -21.588 14.124 1.00 54.44 235 LEU A O 1
ATOM 1823 N N . PRO A 1 236 ? 17.702 -22.526 16.159 1.00 51.53 236 PRO A N 1
ATOM 1824 C CA . PRO A 1 236 ? 18.941 -23.222 15.827 1.00 51.53 236 PRO A CA 1
ATOM 1825 C C . PRO A 1 236 ? 18.671 -24.256 14.716 1.00 51.53 236 PRO A C 1
ATOM 1827 O O . PRO A 1 236 ? 17.615 -24.892 14.765 1.00 51.53 236 PRO A O 1
ATOM 1830 N N . PRO A 1 237 ? 19.579 -24.446 13.736 1.00 48.41 237 PRO A N 1
ATOM 1831 C CA . PRO A 1 237 ? 19.291 -25.248 12.542 1.00 48.41 237 PRO A CA 1
ATOM 1832 C C . PRO A 1 237 ? 18.843 -26.690 12.813 1.00 48.41 237 PRO A C 1
ATOM 1834 O O . PRO A 1 237 ? 18.043 -27.213 12.043 1.00 48.41 237 PRO A O 1
ATOM 1837 N N . ASP A 1 238 ? 19.312 -27.286 13.915 1.00 51.28 238 ASP A N 1
ATOM 1838 C CA . ASP A 1 238 ? 19.099 -28.696 14.265 1.00 51.28 238 ASP A CA 1
ATOM 1839 C C . ASP A 1 238 ? 18.669 -28.894 15.734 1.00 51.28 238 ASP A C 1
ATOM 1841 O O . ASP A 1 238 ? 18.951 -29.931 16.331 1.00 51.28 238 ASP A O 1
ATOM 1845 N N . ALA A 1 239 ? 17.953 -27.926 16.326 1.00 49.81 239 ALA A N 1
ATOM 1846 C CA . ALA A 1 239 ? 17.392 -28.076 17.674 1.00 49.81 239 ALA A CA 1
ATOM 1847 C C . ALA A 1 239 ? 16.255 -29.119 17.708 1.00 49.81 239 ALA A C 1
ATOM 1849 O O . ALA A 1 239 ? 15.072 -28.779 17.781 1.00 49.81 239 ALA A O 1
ATOM 1850 N N . ASN A 1 240 ? 16.622 -30.402 17.696 1.00 54.31 240 ASN A N 1
ATOM 1851 C CA . ASN A 1 240 ? 15.774 -31.481 18.188 1.00 54.31 240 ASN A CA 1
ATOM 1852 C C . ASN A 1 240 ? 15.323 -31.140 19.617 1.00 54.31 240 ASN A C 1
ATOM 1854 O O . ASN A 1 240 ? 16.112 -30.614 20.407 1.00 54.31 240 ASN A O 1
ATOM 1858 N N . ASP A 1 241 ? 14.097 -31.519 19.992 1.00 57.78 241 ASP A N 1
ATOM 1859 C CA . ASP A 1 241 ? 13.541 -31.241 21.329 1.00 57.78 241 ASP A CA 1
ATOM 1860 C C . ASP A 1 241 ? 14.460 -31.724 22.476 1.00 57.78 241 ASP A C 1
ATOM 1862 O O . ASP A 1 241 ? 14.459 -31.154 23.567 1.00 57.78 241 ASP A O 1
ATOM 1866 N N . GLY A 1 242 ? 15.303 -32.732 22.215 1.00 59.97 242 GLY A N 1
ATOM 1867 C CA . GLY A 1 242 ? 16.338 -33.221 23.129 1.00 59.97 242 GLY A CA 1
ATOM 1868 C C . GLY A 1 242 ? 17.484 -32.241 23.425 1.00 59.97 242 GLY A C 1
ATOM 1869 O O . GLY A 1 242 ? 17.933 -32.197 24.567 1.00 59.97 242 GLY A O 1
ATOM 1870 N N . GLU A 1 243 ? 17.942 -31.427 22.465 1.00 57.34 243 GLU A N 1
ATOM 1871 C CA . GLU A 1 243 ? 18.995 -30.423 22.723 1.00 57.34 243 GLU A CA 1
ATOM 1872 C C . GLU A 1 243 ? 18.459 -29.271 23.572 1.00 57.34 243 GLU A C 1
ATOM 1874 O O . GLU A 1 243 ? 19.088 -28.874 24.552 1.00 57.34 243 GLU A O 1
ATOM 1879 N N . LEU A 1 244 ? 17.249 -28.791 23.262 1.00 60.47 244 LEU A N 1
ATOM 1880 C CA . LEU A 1 244 ? 16.554 -27.797 24.082 1.00 60.47 244 LEU A CA 1
ATOM 1881 C C . LEU A 1 244 ? 16.270 -28.330 25.495 1.00 60.47 244 LEU A C 1
ATOM 1883 O O . LEU A 1 244 ? 16.447 -27.596 26.465 1.00 60.47 244 LEU A O 1
ATOM 1887 N N . ALA A 1 245 ? 15.895 -29.606 25.636 1.00 60.66 245 ALA A N 1
ATOM 1888 C CA . ALA A 1 245 ? 15.703 -30.249 26.936 1.00 60.66 245 ALA A CA 1
ATOM 1889 C C . ALA A 1 245 ? 17.016 -30.486 27.708 1.00 60.66 245 ALA A C 1
ATOM 1891 O O . ALA A 1 245 ? 17.010 -30.455 28.940 1.00 60.66 245 ALA A O 1
ATOM 1892 N N . ASN A 1 246 ? 18.141 -30.713 27.023 1.00 62.12 246 ASN A N 1
ATOM 1893 C CA . ASN A 1 246 ? 19.458 -30.821 27.655 1.00 62.12 246 ASN A CA 1
ATOM 1894 C C . ASN A 1 246 ? 19.963 -29.457 28.118 1.00 62.12 246 ASN A C 1
ATOM 1896 O O . ASN A 1 246 ? 20.257 -29.316 29.299 1.00 62.12 246 ASN A O 1
ATOM 1900 N N . LEU A 1 247 ? 19.931 -28.438 27.257 1.00 67.19 247 LEU A N 1
ATOM 1901 C CA . LEU A 1 247 ? 20.308 -27.073 27.624 1.00 67.19 247 LEU A CA 1
ATOM 1902 C C . LEU A 1 247 ? 19.422 -26.536 28.761 1.00 67.19 247 LEU A C 1
ATOM 1904 O O . LEU A 1 247 ? 19.909 -25.909 29.698 1.00 67.19 247 LEU A O 1
ATOM 1908 N N . PHE A 1 248 ? 18.116 -26.832 28.732 1.00 67.56 248 PHE A N 1
ATOM 1909 C CA . PHE A 1 248 ? 17.215 -26.510 29.838 1.00 67.56 248 PHE A CA 1
ATOM 1910 C C . PHE A 1 248 ? 17.594 -27.249 31.130 1.00 67.56 248 PHE A C 1
ATOM 1912 O O . PHE A 1 248 ? 17.518 -26.648 32.200 1.00 67.56 248 PHE A O 1
ATOM 1919 N N . ARG A 1 249 ? 18.028 -28.516 31.062 1.00 64.81 249 ARG A N 1
ATOM 1920 C CA . ARG A 1 249 ? 18.492 -29.269 32.241 1.00 64.81 249 ARG A CA 1
ATOM 1921 C C . ARG A 1 249 ? 19.819 -28.753 32.790 1.00 64.81 249 ARG A C 1
ATOM 1923 O O . ARG A 1 249 ? 19.897 -28.543 33.994 1.00 64.81 249 ARG A O 1
ATOM 1930 N N . GLU A 1 250 ? 20.814 -28.497 31.947 1.00 74.00 250 GLU A N 1
ATOM 1931 C CA . GLU A 1 250 ? 22.104 -27.927 32.358 1.00 74.00 250 GLU A CA 1
ATOM 1932 C C . GLU A 1 250 ? 21.915 -26.568 33.043 1.00 74.00 250 GLU A C 1
ATOM 1934 O O . GLU A 1 250 ? 22.417 -26.351 34.144 1.00 74.00 250 GLU A O 1
ATOM 1939 N N . VAL A 1 251 ? 21.118 -25.677 32.442 1.00 74.81 251 VAL A N 1
ATOM 1940 C CA . VAL A 1 251 ? 20.864 -24.332 32.982 1.00 74.81 251 VAL A CA 1
ATOM 1941 C C . VAL A 1 251 ? 19.979 -24.356 34.237 1.00 74.81 251 VAL A C 1
ATOM 1943 O O . VAL A 1 251 ? 20.155 -23.509 35.111 1.00 74.81 251 VAL A O 1
ATOM 1946 N N . SER A 1 252 ? 19.038 -25.301 34.355 1.00 71.44 252 SER A N 1
ATOM 1947 C CA . SER A 1 252 ? 18.107 -25.362 35.499 1.00 71.44 252 SER A CA 1
ATOM 1948 C C . SER A 1 252 ? 18.622 -26.176 36.688 1.00 71.44 252 SER A C 1
ATOM 1950 O O . SER A 1 252 ? 18.221 -25.898 37.816 1.00 71.44 252 SER A O 1
ATOM 1952 N N . PHE A 1 253 ? 19.462 -27.189 36.451 1.00 67.44 253 PHE A N 1
ATOM 1953 C CA . PHE A 1 253 ? 19.875 -28.165 37.468 1.00 67.44 253 PHE A CA 1
ATOM 1954 C C . PHE A 1 253 ? 21.393 -28.288 37.663 1.00 67.44 253 PHE A C 1
ATOM 1956 O O . PHE A 1 253 ? 21.787 -29.000 38.578 1.00 67.44 253 PHE A O 1
ATOM 1963 N N . GLY A 1 254 ? 22.215 -27.597 36.857 1.00 47.31 254 GLY A N 1
ATOM 1964 C CA . GLY A 1 254 ? 23.645 -27.324 37.084 1.00 47.31 254 GLY A CA 1
ATOM 1965 C C . GLY A 1 254 ? 24.464 -28.462 37.703 1.00 47.31 254 GLY A C 1
ATOM 1966 O O . GLY A 1 254 ? 24.631 -28.477 38.918 1.00 47.31 254 GLY A O 1
ATOM 1967 N N . GLU A 1 255 ? 24.976 -29.367 36.858 1.00 49.78 255 GLU A N 1
ATOM 1968 C CA . GLU A 1 255 ? 25.762 -30.578 37.180 1.00 49.78 255 GLU A CA 1
ATOM 1969 C C . GLU A 1 255 ? 26.057 -30.849 38.672 1.00 49.78 255 GLU A C 1
ATOM 1971 O O . GLU A 1 255 ? 27.086 -30.442 39.215 1.00 49.78 255 GLU A O 1
ATOM 1976 N N . GLN A 1 256 ? 25.194 -31.644 39.314 1.00 40.38 256 GLN A N 1
ATOM 1977 C CA . GLN A 1 256 ? 25.527 -32.372 40.542 1.00 40.38 256 GLN A CA 1
ATOM 1978 C C . GLN A 1 256 ? 24.922 -33.780 40.521 1.00 40.38 256 GLN A C 1
ATOM 1980 O O . GLN A 1 256 ? 23.723 -33.928 40.740 1.00 40.38 256 GLN A O 1
ATOM 1985 N N . THR A 1 257 ? 25.747 -34.801 40.265 1.00 35.06 257 THR A N 1
ATOM 1986 C CA . THR A 1 257 ? 26.313 -35.713 41.293 1.00 35.06 257 THR A CA 1
ATOM 1987 C C . THR A 1 257 ? 27.222 -36.754 40.610 1.00 35.06 257 THR A C 1
ATOM 1989 O O . THR A 1 257 ? 26.849 -37.332 39.598 1.00 35.06 257 THR A O 1
ATOM 1992 N N . THR A 1 258 ? 28.510 -36.871 40.950 1.00 31.53 258 THR A N 1
ATOM 1993 C CA . THR A 1 258 ? 29.130 -37.562 42.111 1.00 31.53 258 THR A CA 1
ATOM 1994 C C . THR A 1 258 ? 29.011 -39.096 42.078 1.00 31.53 258 THR A C 1
ATOM 1996 O O . THR A 1 258 ? 27.926 -39.645 42.238 1.00 31.53 258 THR A O 1
ATOM 1999 N N . GLU A 1 259 ? 30.152 -39.783 41.954 1.00 35.34 259 GLU A N 1
ATOM 2000 C CA . GLU A 1 259 ? 30.303 -41.237 42.148 1.00 35.34 259 GLU A CA 1
ATOM 2001 C C . GLU A 1 259 ? 30.129 -41.645 43.628 1.00 35.34 259 GLU A C 1
ATOM 2003 O O . GLU A 1 259 ? 30.697 -40.974 44.490 1.00 35.34 259 GLU A O 1
ATOM 2008 N N . ALA A 1 260 ? 29.449 -42.773 43.919 1.00 29.58 260 ALA A N 1
ATOM 2009 C CA . ALA A 1 260 ? 29.832 -43.741 44.975 1.00 29.58 260 ALA A CA 1
ATOM 2010 C C . ALA A 1 260 ? 28.896 -44.980 45.102 1.00 29.58 260 ALA A C 1
ATOM 2012 O O . ALA A 1 260 ? 27.712 -44.845 45.387 1.00 29.58 260 ALA A O 1
ATOM 2013 N N . ALA A 1 261 ? 29.504 -46.175 45.027 1.00 30.11 261 ALA A N 1
ATOM 2014 C CA . ALA A 1 261 ? 29.233 -47.406 45.808 1.00 30.11 261 ALA A CA 1
ATOM 2015 C C . ALA A 1 261 ? 27.858 -48.150 45.788 1.00 30.11 261 ALA A C 1
ATOM 2017 O O . ALA A 1 261 ? 26.972 -47.908 46.600 1.00 30.11 261 ALA A O 1
ATOM 2018 N N . LEU A 1 262 ? 27.801 -49.173 44.921 1.00 31.41 262 LEU A N 1
ATOM 2019 C CA . LEU A 1 262 ? 27.410 -50.597 45.124 1.00 31.41 262 LEU A CA 1
ATOM 2020 C C . LEU A 1 262 ? 26.901 -51.104 46.507 1.00 31.41 262 LEU A C 1
ATOM 2022 O O . LEU A 1 262 ? 27.627 -50.961 47.488 1.00 31.41 262 LEU A O 1
ATOM 2026 N N . ASP A 1 263 ? 25.775 -51.856 46.519 1.00 28.22 263 ASP A N 1
ATOM 2027 C CA . ASP A 1 263 ? 25.654 -53.304 46.900 1.00 28.22 263 ASP A CA 1
ATOM 2028 C C . ASP A 1 263 ? 24.198 -53.829 46.645 1.00 28.22 263 ASP A C 1
ATOM 2030 O O . ASP A 1 263 ? 23.260 -53.287 47.220 1.00 28.22 263 ASP A O 1
ATOM 2034 N N . GLN A 1 264 ? 23.937 -54.678 45.625 1.00 31.41 264 GLN A N 1
ATOM 2035 C CA . GLN A 1 264 ? 23.619 -56.144 45.677 1.00 31.41 264 GLN A CA 1
ATOM 2036 C C . GLN A 1 264 ? 22.145 -56.557 46.032 1.00 31.41 264 GLN A C 1
ATOM 2038 O O . GLN A 1 264 ? 21.456 -55.792 46.699 1.00 31.41 264 GLN A O 1
ATOM 2043 N N . PRO A 1 265 ? 21.625 -57.754 45.634 1.00 43.22 265 PRO A N 1
ATOM 2044 C CA . PRO A 1 265 ? 21.442 -58.245 44.249 1.00 43.22 265 PRO A CA 1
ATOM 2045 C C . PRO A 1 265 ? 20.067 -58.942 43.959 1.00 43.22 265 PRO A C 1
ATOM 2047 O O . PRO A 1 265 ? 19.209 -59.029 44.836 1.00 43.22 265 PRO A O 1
ATOM 2050 N N . ASP A 1 266 ? 19.954 -59.491 42.727 1.00 26.48 266 ASP A N 1
ATOM 2051 C CA . ASP A 1 266 ? 19.047 -60.564 42.225 1.00 26.48 266 ASP A CA 1
ATOM 2052 C C . ASP A 1 266 ? 17.536 -60.253 41.996 1.00 26.48 266 ASP A C 1
ATOM 2054 O O . ASP A 1 266 ? 16.990 -59.331 42.594 1.00 26.48 266 ASP A O 1
ATOM 2058 N N . GLU A 1 267 ? 16.776 -60.914 41.091 1.00 27.00 267 GLU A N 1
ATOM 2059 C CA . GLU A 1 267 ? 17.019 -62.054 40.156 1.00 27.00 267 GLU A CA 1
ATOM 2060 C C . GLU A 1 267 ? 16.664 -61.728 38.657 1.00 27.00 267 GLU A C 1
ATOM 2062 O O . GLU A 1 267 ? 16.134 -60.666 38.345 1.00 27.00 267 GLU A O 1
ATOM 2067 N N . SER A 1 268 ? 16.962 -62.678 37.745 1.00 27.09 268 SER A N 1
ATOM 2068 C CA . SER A 1 268 ? 16.420 -62.994 36.381 1.00 27.09 268 SER A CA 1
ATOM 2069 C C . SER A 1 268 ? 15.280 -62.144 35.756 1.00 27.09 268 SER A C 1
ATOM 2071 O O . SER A 1 268 ? 14.273 -61.894 36.404 1.00 27.09 268 SER A O 1
ATOM 2073 N N . GLU A 1 269 ? 15.271 -61.773 34.464 1.00 28.34 269 GLU A N 1
ATOM 2074 C CA . GLU A 1 269 ? 15.352 -62.584 33.220 1.00 28.34 269 GLU A CA 1
ATOM 2075 C C . GLU A 1 269 ? 15.720 -61.692 31.996 1.00 28.34 269 GLU A C 1
ATOM 2077 O O . GLU A 1 269 ? 15.504 -60.484 32.055 1.00 28.34 269 GLU A O 1
ATOM 2082 N N . GLY A 1 270 ? 16.171 -62.253 30.848 1.00 25.53 270 GLY A N 1
ATOM 2083 C CA . GLY A 1 270 ? 16.070 -61.514 29.560 1.00 25.53 270 GLY A CA 1
ATOM 2084 C C . GLY A 1 270 ? 17.204 -61.524 28.510 1.00 25.53 270 GLY A C 1
ATOM 2085 O O . GLY A 1 270 ? 17.410 -60.502 27.874 1.00 25.53 270 GLY A O 1
ATOM 2086 N N . ILE A 1 271 ? 17.864 -62.660 28.251 1.00 27.61 271 ILE A N 1
ATOM 2087 C CA . ILE A 1 271 ? 18.348 -63.085 26.904 1.00 27.61 271 ILE A CA 1
ATOM 2088 C C . ILE A 1 271 ? 19.336 -62.170 26.107 1.00 27.61 271 ILE A C 1
ATOM 2090 O O . ILE A 1 271 ? 18.942 -61.283 25.359 1.00 27.61 271 ILE A O 1
ATOM 2094 N N . ALA A 1 272 ? 20.606 -62.604 26.117 1.00 26.94 272 ALA A N 1
ATOM 2095 C CA . ALA A 1 272 ? 21.586 -62.686 25.006 1.00 26.94 272 ALA A CA 1
ATOM 2096 C C . ALA A 1 272 ? 22.103 -61.432 24.239 1.00 26.94 272 ALA A C 1
ATOM 2098 O O . ALA A 1 272 ? 21.477 -60.901 23.324 1.00 26.94 272 ALA A O 1
ATOM 2099 N N . GLU A 1 273 ? 23.373 -61.120 24.526 1.00 28.11 273 GLU A N 1
ATOM 2100 C CA . GLU A 1 273 ? 24.366 -60.349 23.748 1.00 28.11 273 GLU A CA 1
ATOM 2101 C C . GLU A 1 273 ? 25.033 -61.184 22.593 1.00 28.11 273 GLU A C 1
ATOM 2103 O O . GLU A 1 273 ? 24.530 -62.265 22.281 1.00 28.11 273 GLU A O 1
ATOM 2108 N N . PRO A 1 274 ? 26.231 -60.841 22.039 1.00 39.00 274 PRO A N 1
ATOM 2109 C CA . PRO A 1 274 ? 26.618 -59.656 21.244 1.00 39.00 274 PRO A CA 1
ATOM 2110 C C . PRO A 1 274 ? 27.342 -60.026 19.914 1.00 39.00 274 PRO A C 1
ATOM 2112 O O . PRO A 1 274 ? 27.466 -61.191 19.542 1.00 39.00 274 PRO A O 1
ATOM 2115 N N . LEU A 1 275 ? 27.906 -59.024 19.220 1.00 26.50 275 LEU A N 1
ATOM 2116 C CA . LEU A 1 275 ? 28.962 -59.194 18.204 1.00 26.50 275 LEU A CA 1
ATOM 2117 C C . LEU A 1 275 ? 30.342 -58.794 18.767 1.00 26.50 275 LEU A C 1
ATOM 2119 O O . LEU A 1 275 ? 30.487 -57.723 19.353 1.00 26.50 275 LEU A O 1
ATOM 2123 N N . GLU A 1 276 ? 31.359 -59.636 18.558 1.00 28.80 276 GLU A N 1
ATOM 2124 C CA . GLU A 1 276 ? 32.739 -59.418 19.022 1.00 28.80 276 GLU A CA 1
ATOM 2125 C C . GLU A 1 276 ? 33.598 -58.558 18.074 1.00 28.80 276 GLU A C 1
ATOM 2127 O O . GLU A 1 276 ? 33.645 -58.845 16.884 1.00 28.80 276 GLU A O 1
ATOM 2132 N N . SER A 1 277 ? 34.438 -57.687 18.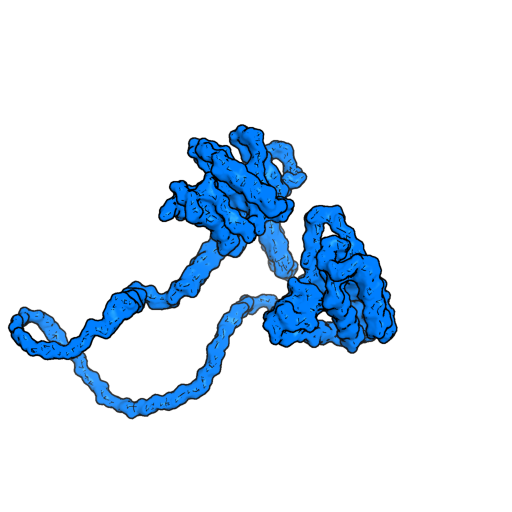662 1.00 27.20 277 SER A N 1
ATOM 2133 C CA . SER A 1 277 ? 35.833 -57.354 18.256 1.00 27.20 277 SER A CA 1
ATOM 2134 C C . SER A 1 277 ? 36.095 -56.793 16.824 1.00 27.20 277 SER A C 1
ATOM 2136 O O . SER A 1 277 ? 35.300 -56.924 15.910 1.00 27.20 277 SER A O 1
ATOM 2138 N N . VAL A 1 278 ? 37.175 -56.067 16.504 1.00 29.11 278 VAL A N 1
ATOM 2139 C CA . VAL A 1 278 ? 38.546 -56.008 17.043 1.00 29.11 278 VAL A CA 1
ATOM 2140 C C . VAL A 1 278 ? 39.061 -54.558 17.053 1.00 29.11 278 VAL A C 1
ATOM 2142 O O . VAL A 1 278 ? 38.854 -53.801 16.107 1.00 29.11 278 VAL A O 1
ATOM 2145 N N . VAL A 1 279 ? 39.823 -54.195 18.087 1.00 28.94 279 VAL A N 1
ATOM 2146 C CA . VAL A 1 279 ? 40.629 -52.961 18.139 1.00 28.94 279 VAL A CA 1
ATOM 2147 C C . VAL A 1 279 ? 41.999 -53.203 17.500 1.00 28.94 279 VAL A C 1
ATOM 2149 O O . VAL A 1 279 ? 42.663 -54.165 17.873 1.00 28.94 279 VAL A O 1
ATOM 2152 N N . THR A 1 280 ? 42.484 -52.310 16.625 1.00 26.28 280 THR A N 1
ATOM 2153 C CA . THR A 1 280 ? 43.895 -51.840 16.633 1.00 26.28 280 THR A CA 1
ATOM 2154 C C . THR A 1 280 ? 44.182 -50.758 15.584 1.00 26.28 280 THR A C 1
ATOM 2156 O O . THR A 1 280 ? 44.237 -51.030 14.390 1.00 26.28 280 THR A O 1
ATOM 2159 N N . ARG A 1 281 ? 44.520 -49.552 16.059 1.00 27.11 281 ARG A N 1
ATOM 2160 C CA . ARG A 1 281 ? 45.878 -48.957 15.996 1.00 27.11 281 ARG A CA 1
ATOM 2161 C C . ARG A 1 281 ? 45.793 -47.431 15.904 1.00 27.11 281 ARG A C 1
ATOM 2163 O O . ARG A 1 281 ? 45.236 -46.886 14.960 1.00 27.11 281 ARG A O 1
ATOM 2170 N N . ALA A 1 282 ? 46.399 -46.751 16.874 1.00 30.95 282 ALA A N 1
ATOM 2171 C CA . ALA A 1 282 ? 46.520 -45.300 16.854 1.00 30.95 282 ALA A CA 1
ATOM 2172 C C . ALA A 1 282 ? 47.475 -44.829 15.743 1.00 30.95 282 ALA A C 1
ATOM 2174 O O . ALA A 1 282 ? 48.581 -45.357 15.597 1.00 30.95 282 ALA A O 1
ATOM 2175 N N . MET A 1 283 ? 47.056 -43.790 15.024 1.00 27.27 283 MET A N 1
ATOM 2176 C CA . MET A 1 283 ? 47.933 -42.805 14.396 1.00 27.27 283 MET A CA 1
ATOM 2177 C C . MET A 1 283 ? 47.601 -41.450 15.020 1.00 27.27 283 MET A C 1
ATOM 2179 O O . MET A 1 283 ? 46.430 -41.141 15.239 1.00 27.27 283 MET A O 1
ATOM 2183 N N . GLU A 1 284 ? 48.629 -40.669 15.338 1.00 34.12 284 GLU A N 1
ATOM 2184 C CA . GLU A 1 284 ? 48.465 -39.300 15.828 1.00 34.12 284 GLU A CA 1
ATOM 2185 C C . GLU A 1 284 ? 47.800 -38.437 14.740 1.00 34.12 284 GLU A C 1
ATOM 2187 O O . GLU A 1 284 ? 48.131 -38.593 13.561 1.00 34.12 284 GLU A O 1
ATOM 2192 N N . PRO A 1 285 ? 46.867 -37.532 15.088 1.00 33.25 285 PRO A N 1
ATOM 2193 C CA . PRO A 1 285 ? 46.264 -36.648 14.103 1.00 33.25 285 PRO A CA 1
ATOM 2194 C C . PRO A 1 285 ? 47.287 -35.614 13.619 1.00 33.25 285 PRO A C 1
ATOM 2196 O O . PRO A 1 285 ? 47.877 -34.880 14.417 1.00 33.25 285 PRO A O 1
ATOM 2199 N N . GLU A 1 286 ? 47.464 -35.516 12.300 1.00 32.81 286 GLU A N 1
ATOM 2200 C CA . GLU A 1 286 ? 48.153 -34.374 11.699 1.00 32.81 286 GLU A CA 1
ATOM 2201 C C . GLU A 1 286 ? 47.445 -33.064 12.078 1.00 32.81 286 GLU A C 1
ATOM 2203 O O . GLU A 1 286 ? 46.222 -33.008 12.236 1.00 32.81 286 GLU A O 1
ATOM 2208 N N . ARG A 1 287 ? 48.220 -31.982 12.209 1.00 34.25 287 ARG A N 1
ATOM 2209 C CA . ARG A 1 287 ? 47.660 -30.647 12.452 1.00 34.25 287 ARG A CA 1
ATOM 2210 C C . ARG A 1 287 ? 46.798 -30.251 11.248 1.00 34.25 287 ARG A C 1
ATOM 2212 O O . ARG A 1 287 ? 47.328 -30.268 10.135 1.00 34.25 287 ARG A O 1
ATOM 2219 N N . PRO A 1 288 ? 45.537 -29.821 11.433 1.00 35.34 288 PRO A N 1
ATOM 2220 C CA . PRO A 1 288 ? 44.787 -29.205 10.351 1.00 35.34 288 PRO A CA 1
ATOM 2221 C C . PRO A 1 288 ? 45.533 -27.955 9.879 1.00 35.34 288 PRO A C 1
ATOM 2223 O O . PRO A 1 288 ? 45.807 -27.057 10.678 1.00 35.34 288 PRO A O 1
ATOM 2226 N N . ALA A 1 289 ? 45.884 -27.919 8.594 1.00 37.19 289 ALA A N 1
ATOM 2227 C CA . ALA A 1 289 ? 46.415 -26.722 7.957 1.00 37.19 289 ALA A CA 1
ATOM 2228 C C . ALA A 1 289 ? 45.365 -25.598 7.956 1.00 37.19 289 ALA A C 1
ATOM 2230 O O . ALA A 1 289 ? 44.165 -25.857 8.073 1.00 37.19 289 ALA A O 1
ATOM 2231 N N . ASP A 1 290 ? 45.842 -24.362 7.816 1.00 36.72 290 ASP A N 1
ATOM 2232 C CA . ASP A 1 290 ? 45.078 -23.120 7.934 1.00 36.72 290 ASP A CA 1
ATOM 2233 C C . ASP A 1 290 ? 43.704 -23.164 7.239 1.00 36.72 290 ASP A C 1
ATOM 2235 O O . ASP A 1 290 ? 43.582 -23.073 6.015 1.00 36.72 290 ASP A O 1
ATOM 2239 N N . LEU A 1 291 ? 42.642 -23.267 8.044 1.00 34.06 291 LEU A N 1
ATOM 2240 C CA . LEU A 1 291 ? 41.269 -23.100 7.580 1.00 34.06 291 LEU A CA 1
ATOM 2241 C C . LEU A 1 291 ? 41.015 -21.615 7.304 1.00 34.06 291 LEU A C 1
ATOM 2243 O O . LEU A 1 291 ? 40.690 -20.844 8.210 1.00 34.06 291 LEU A O 1
ATOM 2247 N N . GLU A 1 292 ? 41.146 -21.229 6.033 1.00 36.34 292 GLU A N 1
ATOM 2248 C CA . GLU A 1 292 ? 40.672 -19.939 5.527 1.00 36.34 292 GLU A CA 1
ATOM 2249 C C . GLU A 1 292 ? 39.234 -19.655 6.012 1.00 36.34 292 GLU A C 1
ATOM 2251 O O . GLU A 1 292 ? 38.385 -20.557 6.014 1.00 36.34 292 GLU A O 1
ATOM 2256 N N . PRO A 1 293 ? 38.912 -18.407 6.404 1.00 36.69 293 PRO A N 1
ATOM 2257 C CA . PRO A 1 293 ? 37.593 -18.073 6.924 1.00 36.69 293 PRO A CA 1
ATOM 2258 C C . PRO A 1 293 ? 36.515 -18.347 5.871 1.00 36.69 293 PRO A C 1
ATOM 2260 O O . PRO A 1 293 ? 36.517 -17.750 4.793 1.00 36.69 293 PRO A O 1
ATOM 2263 N N . ALA A 1 294 ? 35.576 -19.236 6.212 1.00 34.16 294 ALA A N 1
ATOM 2264 C CA . ALA A 1 294 ? 34.550 -19.747 5.309 1.00 34.16 294 ALA A CA 1
ATOM 2265 C C . ALA A 1 294 ? 33.871 -18.628 4.499 1.00 34.16 294 ALA A C 1
ATOM 2267 O O . ALA A 1 294 ? 33.136 -17.786 5.032 1.00 34.16 294 ALA A O 1
ATOM 2268 N N . GLN A 1 295 ? 34.116 -18.625 3.185 1.00 35.25 295 GLN A N 1
ATOM 2269 C CA . GLN A 1 295 ? 33.551 -17.629 2.287 1.00 35.25 295 GLN A CA 1
ATOM 2270 C C . GLN A 1 295 ? 32.026 -17.751 2.279 1.00 35.25 295 GLN A C 1
ATOM 2272 O O . GLN A 1 295 ? 31.459 -18.778 1.904 1.00 35.25 295 GLN A O 1
ATOM 2277 N N . ARG A 1 296 ? 31.349 -16.669 2.678 1.00 39.59 296 ARG A N 1
ATOM 2278 C CA . ARG A 1 296 ? 29.887 -16.567 2.619 1.00 39.59 296 ARG A CA 1
ATOM 2279 C C . ARG A 1 296 ? 29.426 -16.876 1.188 1.00 39.59 296 ARG A C 1
ATOM 2281 O O . ARG A 1 296 ? 29.928 -16.217 0.270 1.00 39.59 296 ARG A O 1
ATOM 2288 N N . PRO A 1 297 ? 28.450 -17.777 0.967 1.00 31.80 297 PRO A N 1
ATOM 2289 C CA . PRO A 1 297 ? 27.884 -17.978 -0.359 1.00 31.80 297 PRO A CA 1
ATOM 2290 C C . PRO A 1 297 ? 27.202 -16.681 -0.804 1.00 31.80 297 PRO A C 1
ATOM 2292 O O . PRO A 1 297 ? 26.098 -16.339 -0.375 1.00 31.80 297 PRO A O 1
ATOM 2295 N N . THR A 1 298 ? 27.895 -15.922 -1.653 1.00 32.41 298 THR A N 1
ATOM 2296 C CA . THR A 1 298 ? 27.346 -14.710 -2.255 1.00 32.41 298 THR A CA 1
ATOM 2297 C C . THR A 1 298 ? 26.197 -15.134 -3.154 1.00 32.41 298 THR A C 1
ATOM 2299 O O . THR A 1 298 ? 26.382 -15.942 -4.067 1.00 32.41 298 THR A O 1
ATOM 2302 N N . LEU A 1 299 ? 25.003 -14.608 -2.867 1.00 28.58 299 LEU A N 1
ATOM 2303 C CA . LEU A 1 299 ? 23.760 -14.986 -3.530 1.00 28.58 299 LEU A CA 1
ATOM 2304 C C . LEU A 1 299 ? 23.839 -14.616 -5.016 1.00 28.58 299 LEU A C 1
ATOM 2306 O O . LEU A 1 299 ? 23.572 -13.486 -5.425 1.00 28.58 299 LEU A O 1
ATOM 2310 N N . THR A 1 300 ? 24.287 -15.582 -5.812 1.00 28.11 300 THR A N 1
ATOM 2311 C CA . THR A 1 300 ? 24.579 -15.397 -7.227 1.00 28.11 300 THR A CA 1
ATOM 2312 C C . THR A 1 300 ? 23.252 -15.413 -7.968 1.00 28.11 300 THR A C 1
ATOM 2314 O O . THR A 1 300 ? 22.525 -16.406 -7.934 1.00 28.11 300 THR A O 1
ATOM 2317 N N . LEU A 1 301 ? 22.916 -14.293 -8.613 1.00 29.42 301 LEU A N 1
ATOM 2318 C CA . LEU A 1 301 ? 21.767 -14.213 -9.516 1.00 29.42 301 LEU A CA 1
ATOM 2319 C C . LEU A 1 301 ? 21.855 -15.335 -10.572 1.00 29.42 301 LEU A C 1
ATOM 2321 O O . LEU A 1 301 ? 22.968 -15.673 -10.985 1.00 29.42 301 LEU A O 1
ATOM 2325 N N . PRO A 1 302 ? 20.722 -15.903 -11.033 1.00 26.56 302 PRO A N 1
ATOM 2326 C CA . PRO A 1 302 ? 20.733 -16.935 -12.067 1.00 26.56 302 PRO A CA 1
ATOM 2327 C C . PRO A 1 302 ? 21.586 -16.512 -13.267 1.00 26.56 302 PRO A C 1
ATOM 2329 O O . PRO A 1 302 ? 21.471 -15.378 -13.733 1.00 26.56 302 PRO A O 1
ATOM 2332 N N . LYS A 1 303 ? 22.442 -17.414 -13.768 1.00 33.06 303 LYS A N 1
ATOM 2333 C CA . LYS A 1 303 ? 23.326 -17.164 -14.921 1.00 33.06 303 LYS A CA 1
ATOM 2334 C C . LYS A 1 303 ? 22.529 -17.067 -16.232 1.00 33.06 303 LYS A C 1
ATOM 2336 O O . LYS A 1 303 ? 22.556 -17.973 -17.056 1.00 33.06 303 LYS A O 1
ATOM 2341 N N . ALA A 1 304 ? 21.851 -15.943 -16.425 1.00 36.94 304 ALA A N 1
ATOM 2342 C CA . ALA A 1 304 ? 21.332 -15.447 -17.693 1.00 36.94 304 ALA A CA 1
ATOM 2343 C C . ALA A 1 304 ? 21.314 -13.906 -17.632 1.00 36.94 304 ALA A C 1
ATOM 2345 O O . ALA A 1 304 ? 21.072 -13.347 -16.566 1.00 36.94 304 ALA A O 1
ATOM 2346 N N . LEU A 1 305 ? 21.562 -13.230 -18.764 1.00 33.59 305 LEU A N 1
ATOM 2347 C CA . LEU A 1 305 ? 21.749 -11.765 -18.896 1.00 33.59 305 LEU A CA 1
ATOM 2348 C C . LEU A 1 305 ? 23.128 -11.207 -18.480 1.00 33.59 305 LEU A C 1
ATOM 2350 O O . LEU A 1 305 ? 23.239 -10.137 -17.879 1.00 33.59 305 LEU A O 1
ATOM 2354 N N . SER A 1 306 ? 24.210 -11.853 -18.917 1.00 35.12 306 SER A N 1
ATOM 2355 C CA . SER A 1 306 ? 25.538 -11.227 -18.968 1.00 35.12 306 SER A CA 1
ATOM 2356 C C . SER A 1 306 ? 25.673 -10.241 -20.145 1.00 35.12 306 SER A C 1
ATOM 2358 O O . SER A 1 306 ? 26.452 -10.499 -21.060 1.00 35.12 306 SER A O 1
ATOM 2360 N N . ASN A 1 307 ? 24.923 -9.124 -20.146 1.00 39.00 307 ASN A N 1
ATOM 2361 C CA . ASN A 1 307 ? 25.344 -7.924 -20.903 1.00 39.00 307 ASN A CA 1
ATOM 2362 C C . ASN A 1 307 ? 24.732 -6.560 -20.495 1.00 39.00 307 ASN A C 1
ATOM 2364 O O . ASN A 1 307 ? 24.904 -5.579 -21.215 1.00 39.00 307 ASN A O 1
ATOM 2368 N N . THR A 1 308 ? 24.047 -6.428 -19.353 1.00 47.16 308 THR A N 1
ATOM 2369 C CA . THR A 1 308 ? 23.684 -5.089 -18.843 1.00 47.16 308 THR A CA 1
ATOM 2370 C C . THR A 1 308 ? 24.859 -4.504 -18.063 1.00 47.16 308 THR A C 1
ATOM 2372 O O . THR A 1 308 ? 25.089 -4.905 -16.923 1.00 47.16 308 THR A O 1
ATOM 2375 N N . GLY A 1 309 ? 25.591 -3.548 -18.646 1.00 58.38 309 GLY A N 1
ATOM 2376 C CA . GLY A 1 309 ? 26.785 -2.907 -18.058 1.00 58.38 309 GLY A CA 1
ATOM 2377 C C . GLY A 1 309 ? 26.541 -2.001 -16.836 1.00 58.38 309 GLY A C 1
ATOM 2378 O O . GLY A 1 309 ? 27.307 -1.064 -16.609 1.00 58.38 309 GLY A O 1
ATOM 2379 N N . ILE A 1 310 ? 25.468 -2.253 -16.085 1.00 71.25 310 ILE A N 1
ATOM 2380 C CA . ILE A 1 310 ? 25.093 -1.574 -14.843 1.00 71.25 310 ILE A CA 1
ATOM 2381 C C . ILE A 1 310 ? 26.118 -1.936 -13.763 1.00 71.25 310 ILE A C 1
ATOM 2383 O O . ILE A 1 310 ? 26.424 -3.112 -13.563 1.00 71.25 310 ILE A O 1
ATOM 2387 N N . ARG A 1 311 ? 26.632 -0.936 -13.043 1.00 77.38 311 ARG A N 1
ATOM 2388 C CA . ARG A 1 311 ? 27.570 -1.126 -11.922 1.00 77.38 311 ARG A CA 1
ATOM 2389 C C . ARG A 1 311 ? 26.961 -0.571 -10.642 1.00 77.38 311 ARG A C 1
ATOM 2391 O O . ARG A 1 311 ? 26.261 0.434 -10.684 1.00 77.38 311 ARG A O 1
ATOM 2398 N N . GLN A 1 312 ? 27.217 -1.211 -9.506 1.00 80.00 312 GLN A N 1
ATOM 2399 C CA . GLN A 1 312 ? 26.715 -0.748 -8.216 1.00 80.00 312 GLN A CA 1
ATOM 2400 C C . GLN A 1 312 ? 27.810 -0.826 -7.157 1.00 80.00 312 GLN A C 1
ATOM 2402 O O . GLN A 1 312 ? 28.405 -1.881 -6.956 1.00 80.00 312 GLN A O 1
ATOM 2407 N N . TRP A 1 313 ? 28.016 0.277 -6.442 1.00 82.12 313 TRP A N 1
ATOM 2408 C CA . TRP A 1 313 ? 28.900 0.357 -5.285 1.00 82.12 313 TRP A CA 1
ATOM 2409 C C . TRP A 1 313 ? 28.061 0.611 -4.037 1.00 82.12 313 TRP A C 1
ATOM 2411 O O . TRP A 1 313 ? 27.194 1.488 -4.020 1.00 82.12 313 TRP A O 1
ATOM 2421 N N . ARG A 1 314 ? 28.330 -0.141 -2.969 1.00 81.00 314 ARG A N 1
ATOM 2422 C CA . ARG A 1 314 ? 27.731 0.060 -1.646 1.00 81.00 314 ARG A CA 1
ATOM 2423 C C . ARG A 1 314 ? 28.836 -0.020 -0.604 1.00 81.00 314 ARG A C 1
ATOM 2425 O O . ARG A 1 314 ? 29.398 -1.086 -0.388 1.00 81.00 314 ARG A O 1
ATOM 2432 N N . VAL A 1 315 ? 29.112 1.107 0.039 1.00 78.69 315 VAL A N 1
ATOM 2433 C CA . VAL A 1 315 ? 30.203 1.273 1.001 1.00 78.69 315 VAL A CA 1
ATOM 2434 C C . VAL A 1 315 ? 29.632 1.811 2.311 1.00 78.69 315 VAL A C 1
ATOM 2436 O O . VAL A 1 315 ? 28.920 2.819 2.332 1.00 78.69 315 VAL A O 1
ATOM 2439 N N . SER A 1 316 ? 29.918 1.114 3.407 1.00 78.50 316 SER A N 1
ATOM 2440 C CA . SER A 1 316 ? 29.553 1.531 4.766 1.00 78.50 316 SER A CA 1
ATOM 2441 C C . SER A 1 316 ? 30.374 2.743 5.227 1.00 78.50 316 SER A C 1
ATOM 2443 O O . SER A 1 316 ? 31.391 3.087 4.625 1.00 78.50 316 SER A O 1
ATOM 2445 N N . ALA A 1 317 ? 29.955 3.396 6.314 1.00 77.94 317 ALA A N 1
ATOM 2446 C CA . ALA A 1 317 ? 30.799 4.392 6.976 1.00 77.94 317 ALA A CA 1
ATOM 2447 C C . ALA A 1 317 ? 32.171 3.779 7.336 1.00 77.94 317 ALA A C 1
ATOM 2449 O O . ALA A 1 317 ? 32.238 2.614 7.727 1.00 77.94 317 ALA A O 1
ATOM 2450 N N . GLY A 1 318 ? 33.251 4.539 7.145 1.00 71.56 318 GLY A N 1
ATOM 2451 C CA . GLY A 1 318 ? 34.641 4.095 7.306 1.00 71.56 318 GLY A CA 1
ATOM 2452 C C . GLY A 1 318 ? 35.249 3.320 6.124 1.00 71.56 318 GLY A C 1
ATOM 2453 O O . GLY A 1 318 ? 36.446 3.061 6.142 1.00 71.56 318 GLY A O 1
ATOM 2454 N N . GLY A 1 319 ? 34.476 2.952 5.093 1.00 74.88 319 GLY A N 1
ATOM 2455 C CA . GLY A 1 319 ? 34.997 2.226 3.923 1.00 74.88 319 GLY A CA 1
ATOM 2456 C C . GLY A 1 319 ? 35.600 3.114 2.822 1.00 74.88 319 GLY A C 1
ATOM 2457 O O . GLY A 1 319 ? 35.230 4.289 2.682 1.00 74.88 319 GLY A O 1
ATOM 2458 N N . GLU A 1 320 ? 36.486 2.526 2.003 1.00 79.75 320 GLU A N 1
ATOM 2459 C CA . GLU A 1 320 ? 37.124 3.188 0.853 1.00 79.75 320 GLU A CA 1
ATOM 2460 C C . GLU A 1 320 ? 36.088 3.663 -0.179 1.00 79.75 320 GLU A C 1
ATOM 2462 O O . GLU A 1 320 ? 35.140 2.960 -0.532 1.00 79.75 320 GLU A O 1
ATOM 2467 N N . ARG A 1 321 ? 36.250 4.903 -0.651 1.00 83.31 321 ARG A N 1
ATOM 2468 C CA . ARG A 1 321 ? 35.253 5.593 -1.474 1.00 83.31 321 ARG A CA 1
ATOM 2469 C C . ARG A 1 321 ? 35.398 5.205 -2.953 1.00 83.31 321 ARG A C 1
ATOM 2471 O O . ARG A 1 321 ? 36.484 5.371 -3.504 1.00 83.31 321 ARG A O 1
ATOM 2478 N N . PRO A 1 322 ? 34.309 4.830 -3.654 1.00 83.12 322 PRO A N 1
ATOM 2479 C CA . PRO A 1 322 ? 34.355 4.346 -5.041 1.00 83.12 322 PRO A CA 1
ATOM 2480 C C . PRO A 1 322 ? 34.577 5.461 -6.080 1.00 83.12 322 PRO A C 1
ATOM 2482 O O . PRO A 1 322 ? 34.331 5.272 -7.268 1.00 83.12 322 PRO A O 1
ATOM 2485 N N . ILE A 1 323 ? 35.001 6.654 -5.651 1.00 84.62 323 ILE A N 1
ATOM 2486 C CA . ILE A 1 323 ? 35.092 7.839 -6.507 1.00 84.62 323 ILE A CA 1
ATOM 2487 C C . ILE A 1 323 ? 36.074 7.629 -7.668 1.00 84.62 323 ILE A C 1
ATOM 2489 O O . ILE A 1 323 ? 35.751 7.976 -8.799 1.00 84.62 323 ILE A O 1
ATOM 2493 N N . LYS A 1 324 ? 37.215 6.963 -7.433 1.00 84.00 324 LYS A N 1
ATOM 2494 C CA . LYS A 1 324 ? 38.194 6.631 -8.484 1.00 84.00 324 LYS A CA 1
ATOM 2495 C C . LYS A 1 324 ? 37.586 5.740 -9.576 1.00 84.00 324 LYS A C 1
ATOM 2497 O O . LYS A 1 324 ? 37.736 6.047 -10.756 1.00 84.00 324 LYS A O 1
ATOM 2502 N N . ASP A 1 325 ? 36.852 4.694 -9.192 1.00 82.31 325 ASP A N 1
ATOM 2503 C CA . ASP A 1 325 ? 36.190 3.770 -10.127 1.00 82.31 325 ASP A CA 1
ATOM 2504 C C . ASP A 1 325 ? 35.120 4.462 -10.975 1.00 82.31 325 ASP A C 1
ATOM 2506 O O . ASP A 1 325 ? 34.956 4.149 -12.155 1.00 82.31 325 ASP A O 1
ATOM 2510 N N . ILE A 1 326 ? 34.376 5.390 -10.366 1.00 84.19 326 ILE A N 1
ATOM 2511 C CA . ILE A 1 326 ? 33.311 6.148 -11.028 1.00 84.19 326 ILE A CA 1
ATOM 2512 C C . ILE A 1 326 ? 33.917 7.137 -12.026 1.00 84.19 326 ILE A C 1
ATOM 2514 O O . ILE A 1 326 ? 33.489 7.174 -13.178 1.00 84.19 326 ILE A O 1
ATOM 2518 N N . LEU A 1 327 ? 34.952 7.882 -11.627 1.00 86.50 327 LEU A N 1
ATOM 2519 C CA . LEU A 1 327 ? 35.683 8.793 -12.513 1.00 86.50 327 LEU A CA 1
ATOM 2520 C C . LEU A 1 327 ? 36.326 8.044 -13.691 1.00 86.50 327 LEU A C 1
ATOM 2522 O O . LEU A 1 327 ? 36.261 8.513 -14.827 1.00 86.50 327 LEU A O 1
ATOM 2526 N N . ALA A 1 328 ? 36.865 6.843 -13.457 1.00 84.69 328 ALA A N 1
ATOM 2527 C CA . ALA A 1 328 ? 37.466 6.007 -14.496 1.00 84.69 328 ALA A CA 1
ATOM 2528 C C . ALA A 1 328 ? 36.493 5.631 -15.635 1.00 84.69 328 ALA A C 1
ATOM 2530 O O . ALA A 1 328 ? 36.937 5.376 -16.755 1.00 84.69 328 ALA A O 1
ATOM 2531 N N . LEU A 1 329 ? 35.171 5.651 -15.409 1.00 82.69 329 LEU A N 1
ATOM 2532 C CA . LEU A 1 329 ? 34.178 5.452 -16.477 1.00 82.69 329 LEU A CA 1
ATOM 2533 C C . LEU A 1 329 ? 34.202 6.573 -17.528 1.00 82.69 329 LEU A C 1
ATOM 2535 O O . LEU A 1 329 ? 33.881 6.326 -18.694 1.00 82.69 329 LEU A O 1
ATOM 2539 N N . PHE A 1 330 ? 34.584 7.784 -17.117 1.00 85.19 330 PHE A N 1
ATOM 2540 C CA . PHE A 1 330 ? 34.559 9.015 -17.913 1.00 85.19 330 PHE A CA 1
ATOM 2541 C C . PHE A 1 330 ? 35.959 9.471 -18.363 1.00 85.19 330 PHE A C 1
ATOM 2543 O O . PHE A 1 330 ? 36.081 10.466 -19.079 1.00 85.19 330 PHE A O 1
ATOM 2550 N N . ALA A 1 331 ? 37.001 8.710 -18.011 1.00 86.94 331 ALA A N 1
ATOM 2551 C CA . ALA A 1 331 ? 38.389 8.985 -18.365 1.00 86.94 331 ALA A CA 1
ATOM 2552 C C . ALA A 1 331 ? 38.593 9.177 -19.876 1.00 86.94 331 ALA A C 1
ATOM 2554 O O . ALA A 1 331 ? 38.226 8.324 -20.687 1.00 86.94 331 ALA A O 1
ATOM 2555 N N . GLY A 1 332 ? 39.175 10.320 -20.249 1.00 82.06 332 GLY A N 1
ATOM 2556 C CA . GLY A 1 332 ? 39.496 10.675 -21.633 1.00 82.06 332 GLY A CA 1
ATOM 2557 C C . GLY A 1 332 ? 38.289 10.897 -22.555 1.00 82.06 332 GLY A C 1
ATOM 2558 O O . GLY A 1 332 ? 38.471 10.917 -23.775 1.00 82.06 332 GLY A O 1
ATOM 2559 N N . ARG A 1 333 ? 37.071 11.044 -22.011 1.00 86.38 333 ARG A N 1
ATOM 2560 C CA . ARG A 1 333 ? 35.839 11.276 -22.787 1.00 86.38 333 ARG A CA 1
ATOM 2561 C C . ARG A 1 333 ? 35.462 12.753 -22.878 1.00 86.38 333 ARG A C 1
ATOM 2563 O O . ARG A 1 333 ? 35.837 13.548 -22.022 1.00 86.38 333 ARG A O 1
ATOM 2570 N N . ASP A 1 334 ? 34.680 13.097 -23.895 1.00 86.19 334 ASP A N 1
ATOM 2571 C CA . ASP A 1 334 ? 34.157 14.447 -24.107 1.00 86.19 334 ASP A CA 1
ATOM 2572 C C . ASP A 1 334 ? 32.784 14.589 -23.424 1.00 86.19 334 ASP A C 1
ATOM 2574 O O . ASP A 1 334 ? 31.809 13.949 -23.841 1.00 86.19 334 ASP A O 1
ATOM 2578 N N . LEU A 1 335 ? 32.710 15.386 -22.352 1.00 88.88 335 LEU A N 1
ATOM 2579 C CA . LEU A 1 335 ? 31.486 15.615 -21.578 1.00 88.88 335 LEU A CA 1
ATOM 2580 C C . LEU A 1 335 ? 30.784 16.887 -22.069 1.00 88.88 335 LEU A C 1
ATOM 2582 O O . LEU A 1 335 ? 31.330 17.989 -22.006 1.00 88.88 335 LEU A O 1
ATOM 2586 N N . VAL A 1 336 ? 29.555 16.726 -22.552 1.00 86.88 336 VAL A N 1
ATOM 2587 C CA . VAL A 1 336 ? 28.734 17.816 -23.099 1.00 86.88 336 VAL A CA 1
ATOM 2588 C C . VAL A 1 336 ? 27.998 18.536 -21.975 1.00 86.88 336 VAL A C 1
ATOM 2590 O O . VAL A 1 336 ? 28.084 19.751 -21.857 1.00 86.88 336 VAL A O 1
ATOM 2593 N N . GLU A 1 337 ? 27.320 17.784 -21.113 1.00 87.25 337 GLU A N 1
ATOM 2594 C CA . GLU A 1 337 ? 26.581 18.321 -19.972 1.00 87.25 337 GLU A CA 1
ATOM 2595 C C . GLU A 1 337 ? 26.695 17.369 -18.781 1.00 87.25 337 GLU A C 1
ATOM 2597 O O . GLU A 1 337 ? 26.601 16.149 -18.935 1.00 87.25 337 GLU A O 1
ATOM 2602 N N . VAL A 1 338 ? 26.880 17.933 -17.589 1.00 89.25 338 VAL A N 1
ATOM 2603 C CA . VAL A 1 338 ? 26.728 17.227 -16.312 1.00 89.25 338 VAL A CA 1
ATOM 2604 C C . VAL A 1 338 ? 25.567 17.871 -15.562 1.00 89.25 338 VAL A C 1
ATOM 2606 O O . VAL A 1 338 ? 25.689 19.010 -15.113 1.00 89.25 338 VAL A O 1
ATOM 2609 N N . SER A 1 339 ? 24.449 17.158 -15.427 1.00 89.31 339 SER A N 1
ATOM 2610 C CA . SER A 1 339 ? 23.292 17.606 -14.649 1.00 89.31 339 SER A CA 1
ATOM 2611 C C . SER A 1 339 ? 23.279 16.921 -13.286 1.00 89.31 339 SER A C 1
ATOM 2613 O O . SER A 1 339 ? 23.202 15.698 -13.191 1.00 89.31 339 SER A O 1
ATOM 2615 N N . ILE A 1 340 ? 23.379 17.708 -12.218 1.00 89.94 340 ILE A N 1
ATOM 2616 C CA . ILE A 1 340 ? 23.352 17.246 -10.832 1.00 89.94 340 ILE A CA 1
ATOM 2617 C C . ILE A 1 340 ? 22.000 17.620 -10.234 1.00 89.94 340 ILE A C 1
ATOM 2619 O O . ILE A 1 340 ? 21.735 18.789 -9.956 1.00 89.94 340 ILE A O 1
ATOM 2623 N N . ARG A 1 341 ? 21.158 16.617 -9.996 1.00 87.62 341 ARG A N 1
ATOM 2624 C CA . ARG A 1 341 ? 19.862 16.751 -9.328 1.00 87.62 341 ARG A CA 1
ATOM 2625 C C . ARG A 1 341 ? 20.032 16.303 -7.876 1.00 87.62 341 ARG A C 1
ATOM 2627 O O . ARG A 1 341 ? 19.999 15.109 -7.595 1.00 87.62 341 ARG A O 1
ATOM 2634 N N . ASP A 1 342 ? 20.254 17.242 -6.951 1.00 84.69 342 ASP A N 1
ATOM 2635 C CA . ASP A 1 342 ? 20.296 16.965 -5.504 1.00 84.69 342 ASP A CA 1
ATOM 2636 C C . ASP A 1 342 ? 19.576 18.091 -4.732 1.00 84.69 342 ASP A C 1
ATOM 2638 O O . ASP A 1 342 ? 20.063 19.226 -4.705 1.00 84.69 342 ASP A O 1
ATOM 2642 N N . PRO A 1 343 ? 18.452 17.804 -4.045 1.00 80.31 343 PRO A N 1
ATOM 2643 C CA . PRO A 1 343 ? 17.695 18.805 -3.287 1.00 80.31 343 PRO A CA 1
ATOM 2644 C C . PRO A 1 343 ? 18.543 19.551 -2.252 1.00 80.31 343 PRO A C 1
ATOM 2646 O O . PRO A 1 343 ? 18.282 20.717 -1.965 1.00 80.31 343 PRO A O 1
ATOM 2649 N N . TYR A 1 344 ? 19.576 18.888 -1.723 1.00 83.88 344 TYR A N 1
ATOM 2650 C CA . TYR A 1 344 ? 20.453 19.382 -0.666 1.00 83.88 344 TYR A CA 1
ATOM 2651 C C . TYR A 1 344 ? 21.769 19.969 -1.207 1.00 83.88 344 TYR A C 1
ATOM 2653 O O . TYR A 1 344 ? 22.630 20.335 -0.408 1.00 83.88 344 TYR A O 1
ATOM 2661 N N . ALA A 1 345 ? 21.945 20.084 -2.534 1.00 82.81 345 ALA A N 1
ATOM 2662 C CA . ALA A 1 345 ? 23.210 20.485 -3.167 1.00 82.81 345 ALA A CA 1
ATOM 2663 C C . ALA A 1 345 ? 23.817 21.774 -2.592 1.00 82.81 345 ALA A C 1
ATOM 2665 O O . ALA A 1 345 ? 25.034 21.861 -2.436 1.00 82.81 345 ALA A O 1
ATOM 2666 N N . LEU A 1 346 ? 22.968 22.757 -2.267 1.00 84.38 346 LEU A N 1
ATOM 2667 C CA . LEU A 1 346 ? 23.381 24.055 -1.728 1.00 84.38 346 LEU A CA 1
ATOM 2668 C C . LEU A 1 346 ? 23.106 24.229 -0.227 1.00 84.38 346 LEU A C 1
ATOM 2670 O O . LEU A 1 346 ? 23.413 25.295 0.300 1.00 84.38 346 LEU A O 1
ATOM 2674 N N . ALA A 1 347 ? 22.534 23.232 0.458 1.00 81.50 347 ALA A N 1
ATOM 2675 C CA . ALA A 1 347 ? 21.967 23.407 1.800 1.00 81.50 347 ALA A CA 1
ATOM 2676 C C . ALA A 1 347 ? 23.027 23.682 2.879 1.00 81.50 347 ALA A C 1
ATOM 2678 O O . ALA A 1 347 ? 22.834 24.550 3.724 1.00 81.50 347 ALA A O 1
ATOM 2679 N N . ARG A 1 348 ? 24.160 22.972 2.848 1.00 84.25 348 ARG A N 1
ATOM 2680 C CA . ARG A 1 348 ? 25.275 23.170 3.788 1.00 84.25 348 ARG A CA 1
ATOM 2681 C C . ARG A 1 348 ? 26.576 23.395 3.043 1.00 84.25 348 ARG A C 1
ATOM 2683 O O . ARG A 1 348 ? 26.755 22.882 1.937 1.00 84.25 348 ARG A O 1
ATOM 2690 N N . ARG A 1 349 ? 27.529 24.066 3.684 1.00 83.25 349 ARG A N 1
ATOM 2691 C CA . ARG A 1 349 ? 28.870 24.290 3.140 1.00 83.25 349 ARG A CA 1
ATOM 2692 C C . ARG A 1 349 ? 29.564 22.993 2.712 1.00 83.25 349 ARG A C 1
ATOM 2694 O O . ARG A 1 349 ? 30.160 22.966 1.641 1.00 83.25 349 ARG A O 1
ATOM 2701 N N . SER A 1 350 ? 29.414 21.901 3.466 1.00 83.94 350 SER A N 1
ATOM 2702 C CA . SER A 1 350 ? 29.964 20.586 3.093 1.00 83.94 350 SER A CA 1
ATOM 2703 C C . SER A 1 350 ? 29.348 20.017 1.809 1.00 83.94 350 SER A C 1
ATOM 2705 O O . SER A 1 350 ? 30.054 19.408 1.007 1.00 83.94 350 SER A O 1
ATOM 2707 N N . ASN A 1 351 ? 28.057 20.267 1.557 1.00 85.81 351 ASN A N 1
ATOM 2708 C CA . ASN A 1 351 ? 27.420 19.924 0.287 1.00 85.81 351 ASN A CA 1
ATOM 2709 C C . ASN A 1 351 ? 27.980 20.791 -0.849 1.00 85.81 351 ASN A C 1
ATOM 2711 O O . ASN A 1 351 ? 28.395 20.238 -1.865 1.00 85.81 351 ASN A O 1
ATOM 2715 N N . ARG A 1 352 ? 28.085 22.115 -0.652 1.00 87.88 352 ARG A N 1
ATOM 2716 C CA . ARG A 1 352 ? 28.641 23.054 -1.646 1.00 87.88 352 ARG A CA 1
ATOM 2717 C C . ARG A 1 352 ? 30.082 22.688 -2.030 1.00 87.88 352 ARG A C 1
ATOM 2719 O O . ARG A 1 352 ? 30.385 22.570 -3.215 1.00 87.88 352 ARG A O 1
ATOM 2726 N N . GLU A 1 353 ? 30.945 22.426 -1.048 1.00 87.25 353 GLU A N 1
ATOM 2727 C CA . GLU A 1 353 ? 32.337 21.998 -1.261 1.00 87.25 353 GLU A CA 1
ATOM 2728 C C . GLU A 1 353 ? 32.434 20.633 -1.969 1.00 87.25 353 GLU A C 1
ATOM 2730 O O . GLU A 1 353 ? 33.271 20.468 -2.858 1.00 87.25 353 GLU A O 1
ATOM 2735 N N . ALA A 1 354 ? 31.554 19.674 -1.650 1.00 87.75 354 ALA A N 1
ATOM 2736 C CA . ALA A 1 354 ? 31.510 18.380 -2.332 1.00 87.75 354 ALA A CA 1
ATOM 2737 C C . ALA A 1 354 ? 31.086 18.487 -3.808 1.00 87.75 354 ALA A C 1
ATOM 2739 O O . ALA A 1 354 ? 31.657 17.788 -4.644 1.00 87.75 354 ALA A O 1
ATOM 2740 N N . GLN A 1 355 ? 30.136 19.370 -4.145 1.00 88.38 355 GLN A N 1
ATOM 2741 C CA . GLN A 1 355 ? 29.759 19.618 -5.543 1.00 88.38 355 GLN A CA 1
ATOM 2742 C C . GLN A 1 355 ? 30.938 20.182 -6.344 1.00 88.38 355 GLN A C 1
ATOM 2744 O O . GLN A 1 355 ? 31.253 19.674 -7.419 1.00 88.38 355 GLN A O 1
ATOM 2749 N N . VAL A 1 356 ? 31.636 21.188 -5.800 1.00 88.25 356 VAL A N 1
ATOM 2750 C CA . VAL A 1 356 ? 32.821 21.776 -6.451 1.00 88.25 356 VAL A CA 1
ATOM 2751 C C . VAL A 1 356 ? 33.902 20.721 -6.675 1.00 88.25 356 VAL A C 1
ATOM 2753 O O . VAL A 1 356 ? 34.414 20.611 -7.786 1.00 88.25 356 VAL A O 1
ATOM 2756 N N . ARG A 1 357 ? 34.203 19.912 -5.653 1.00 88.75 357 ARG A N 1
ATOM 2757 C CA . ARG A 1 357 ? 35.224 18.859 -5.728 1.00 88.75 357 ARG A CA 1
ATOM 2758 C C . ARG A 1 357 ? 34.888 17.774 -6.753 1.00 88.75 357 ARG A C 1
ATOM 2760 O O . ARG A 1 357 ? 35.773 17.322 -7.465 1.00 88.75 357 ARG A O 1
ATOM 2767 N N . PHE A 1 358 ? 33.620 17.393 -6.877 1.00 89.06 358 PHE A N 1
ATOM 2768 C CA . PHE A 1 358 ? 33.185 16.420 -7.881 1.00 89.06 358 PHE A CA 1
ATOM 2769 C C . PHE A 1 358 ? 33.324 16.934 -9.316 1.00 89.06 358 PHE A C 1
ATOM 2771 O O . PHE A 1 358 ? 33.744 16.194 -10.202 1.00 89.06 358 PHE A O 1
ATOM 2778 N N . ILE A 1 359 ? 33.023 18.215 -9.545 1.00 88.50 359 ILE A N 1
ATOM 2779 C CA . ILE A 1 359 ? 33.206 18.859 -10.852 1.00 88.50 359 ILE A CA 1
ATOM 2780 C C . ILE A 1 359 ? 34.705 19.029 -11.169 1.00 88.50 359 ILE A C 1
ATOM 2782 O O . ILE A 1 359 ? 35.114 18.834 -12.312 1.00 88.50 359 ILE A O 1
ATOM 2786 N N . GLU A 1 360 ? 35.523 19.351 -10.162 1.00 88.44 360 GLU A N 1
ATOM 2787 C CA . GLU A 1 360 ? 36.991 19.420 -10.235 1.00 88.44 360 GLU A CA 1
ATOM 2788 C C . GLU A 1 360 ? 37.594 18.055 -10.623 1.00 88.44 360 GLU A C 1
ATOM 2790 O O . GLU A 1 360 ? 38.313 17.966 -11.620 1.00 88.44 360 GLU A O 1
ATOM 2795 N N . ASP A 1 361 ? 37.206 16.983 -9.926 1.00 88.50 361 ASP A N 1
ATOM 2796 C CA . ASP A 1 361 ? 37.642 15.610 -10.200 1.00 88.50 361 ASP A CA 1
ATOM 2797 C C . ASP A 1 361 ? 37.178 15.109 -11.588 1.00 88.50 361 ASP A C 1
ATOM 2799 O O . ASP A 1 361 ? 37.966 14.519 -12.331 1.00 88.50 361 ASP A O 1
ATOM 2803 N N . LEU A 1 362 ? 35.921 15.369 -11.985 1.00 87.06 362 LEU A N 1
ATOM 2804 C CA . LEU A 1 362 ? 35.417 15.022 -13.324 1.00 87.06 362 LEU A CA 1
ATOM 2805 C C . LEU A 1 362 ? 36.193 15.748 -14.426 1.00 87.06 362 LEU A C 1
ATOM 2807 O O . LEU A 1 362 ? 36.572 15.130 -15.421 1.00 87.06 362 LEU A O 1
ATOM 2811 N N . LYS A 1 363 ? 36.459 17.046 -14.250 1.00 86.12 363 LYS A N 1
ATOM 2812 C CA . LYS A 1 363 ? 37.214 17.853 -15.214 1.00 86.12 363 LYS A CA 1
ATOM 2813 C C . LYS A 1 363 ? 38.675 17.405 -15.327 1.00 86.12 363 LYS A C 1
ATOM 2815 O O . LYS A 1 363 ? 39.235 17.491 -16.414 1.00 86.12 363 LYS A O 1
ATOM 2820 N N . ALA A 1 364 ? 39.286 16.927 -14.243 1.00 87.00 364 ALA A N 1
ATOM 2821 C CA . ALA A 1 364 ? 40.654 16.405 -14.258 1.00 87.00 364 ALA A CA 1
ATOM 2822 C C . ALA 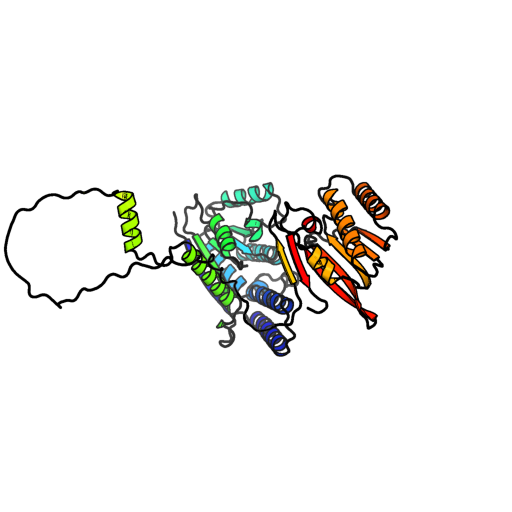A 1 364 ? 40.796 15.084 -15.042 1.00 87.00 364 ALA A C 1
ATOM 2824 O O . ALA A 1 364 ? 41.892 14.748 -15.487 1.00 87.00 364 ALA A O 1
ATOM 2825 N N . VAL A 1 365 ? 39.700 14.333 -15.197 1.00 86.75 365 VAL A N 1
ATOM 2826 C CA . VAL A 1 365 ? 39.683 12.987 -15.794 1.00 86.75 365 VAL A CA 1
ATOM 2827 C C . VAL A 1 365 ? 39.065 12.974 -17.204 1.00 86.75 365 VAL A C 1
ATOM 2829 O O . VAL A 1 365 ? 39.453 12.159 -18.045 1.00 86.75 365 VAL A O 1
ATOM 2832 N N . ALA A 1 366 ? 38.140 13.887 -17.504 1.00 87.94 366 ALA A N 1
ATOM 2833 C CA . ALA A 1 366 ? 37.559 14.085 -18.833 1.00 87.94 366 ALA A CA 1
ATOM 2834 C C . ALA A 1 366 ? 38.513 14.795 -19.817 1.00 87.94 366 ALA A C 1
ATOM 2836 O O . ALA A 1 366 ? 39.426 15.513 -19.419 1.00 87.94 366 ALA A O 1
ATOM 2837 N N . ARG A 1 367 ? 38.267 14.647 -21.128 1.00 84.50 367 ARG A N 1
ATOM 2838 C CA . ARG A 1 367 ? 38.958 15.431 -22.170 1.00 84.50 367 ARG A CA 1
ATOM 2839 C C . ARG A 1 367 ? 38.377 16.842 -22.287 1.00 84.50 367 ARG A C 1
ATOM 2841 O O . ARG A 1 367 ? 39.124 17.805 -22.435 1.00 84.50 367 ARG A O 1
ATOM 2848 N N . THR A 1 368 ? 37.053 16.963 -22.220 1.00 85.06 368 THR A N 1
ATOM 2849 C CA . THR A 1 368 ? 36.330 18.242 -22.225 1.00 85.06 368 THR A CA 1
ATOM 2850 C C . THR A 1 368 ? 35.146 18.189 -21.263 1.00 85.06 368 THR A C 1
ATOM 2852 O O . THR A 1 368 ? 34.618 17.115 -20.978 1.00 85.06 368 THR A O 1
ATOM 2855 N N . LEU A 1 369 ? 34.736 19.359 -20.767 1.00 86.00 369 LEU A N 1
ATOM 2856 C CA . LEU A 1 369 ? 33.514 19.559 -19.989 1.00 86.00 369 LEU A CA 1
ATOM 2857 C C . LEU A 1 369 ? 32.883 20.889 -20.427 1.00 86.00 369 LEU A C 1
ATOM 2859 O O . LEU A 1 369 ? 33.398 21.952 -20.083 1.00 86.00 369 LEU A O 1
ATOM 2863 N N . GLU A 1 370 ? 31.823 20.836 -21.237 1.00 84.50 370 GLU A N 1
ATOM 2864 C CA . GLU A 1 370 ? 31.235 22.033 -21.868 1.00 84.50 370 GLU A CA 1
ATOM 2865 C C . GLU A 1 370 ? 30.275 22.791 -20.922 1.00 84.50 370 GLU A C 1
ATOM 2867 O O . GLU A 1 370 ? 30.397 24.015 -20.766 1.00 84.50 370 GLU A O 1
ATOM 2872 N N . SER A 1 371 ? 29.351 22.092 -20.249 1.00 86.56 371 SER A N 1
ATOM 2873 C CA . SER A 1 371 ? 28.402 22.681 -19.290 1.00 86.56 371 SER A CA 1
ATOM 2874 C C . SER A 1 371 ? 28.167 21.834 -18.033 1.00 86.56 371 SER A C 1
ATOM 2876 O O . SER A 1 371 ? 28.350 20.615 -18.016 1.00 86.56 371 SER A O 1
ATOM 2878 N N . VAL A 1 372 ? 27.745 22.507 -16.958 1.00 88.44 372 VAL A N 1
ATOM 2879 C CA . VAL A 1 372 ? 27.325 21.893 -15.692 1.00 88.44 372 VAL A CA 1
ATOM 2880 C C . VAL A 1 372 ? 26.048 22.570 -15.199 1.00 88.44 372 VAL A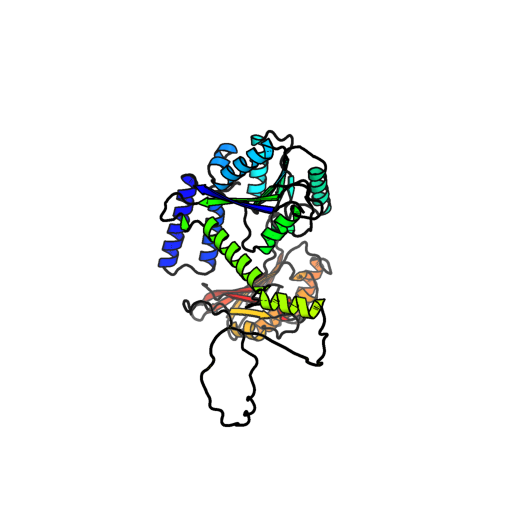 C 1
ATOM 2882 O O . VAL A 1 372 ? 26.020 23.785 -14.997 1.00 88.44 372 VAL A O 1
ATOM 2885 N N . THR A 1 373 ? 25.013 21.777 -14.946 1.00 89.19 373 THR A N 1
ATOM 2886 C CA . THR A 1 373 ? 23.729 22.221 -14.396 1.00 89.19 373 THR A CA 1
ATOM 2887 C C . THR A 1 373 ? 23.559 21.630 -12.996 1.00 89.19 373 THR A C 1
ATOM 2889 O O . THR A 1 373 ? 23.736 20.431 -12.809 1.00 89.19 373 THR A O 1
ATOM 2892 N N . ILE A 1 374 ? 23.225 22.447 -11.994 1.00 87.62 374 ILE A N 1
ATOM 2893 C CA . ILE A 1 374 ? 22.902 21.980 -10.635 1.00 87.62 374 ILE A CA 1
ATOM 2894 C C . ILE A 1 374 ? 21.457 22.369 -10.314 1.00 87.62 374 ILE A C 1
ATOM 2896 O O . ILE A 1 374 ? 21.143 23.556 -10.188 1.00 87.62 374 ILE A O 1
ATOM 2900 N N . GLU A 1 375 ? 20.590 21.365 -10.176 1.00 86.75 375 GLU A N 1
ATOM 2901 C CA . GLU A 1 375 ? 19.203 21.487 -9.723 1.00 86.75 375 GLU A CA 1
ATOM 2902 C C . GLU A 1 375 ? 19.103 21.276 -8.209 1.00 86.75 375 GLU A C 1
ATOM 2904 O O . GLU A 1 375 ? 19.537 20.249 -7.682 1.00 86.75 375 GLU A O 1
ATOM 2909 N N . TYR A 1 376 ? 18.479 22.229 -7.513 1.00 85.19 376 TYR A N 1
ATOM 2910 C CA . TYR A 1 376 ? 18.332 22.213 -6.055 1.00 85.19 376 TYR A CA 1
ATOM 2911 C C . TYR A 1 376 ? 17.005 22.857 -5.596 1.00 85.19 376 TYR A C 1
ATOM 2913 O O . TYR A 1 376 ? 16.338 23.552 -6.372 1.00 85.19 376 TYR A O 1
ATOM 2921 N N . ALA A 1 377 ? 1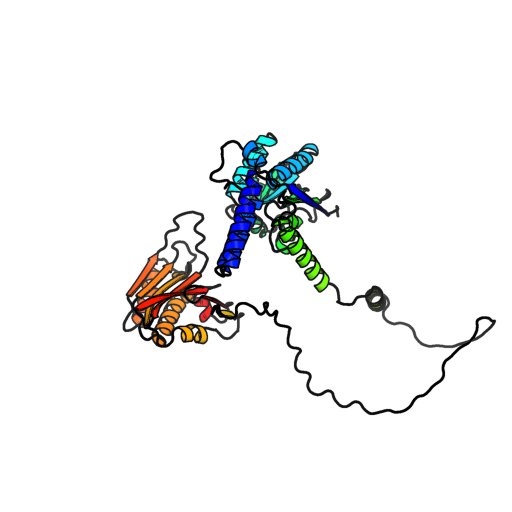6.618 22.623 -4.335 1.00 78.69 377 ALA A N 1
ATOM 2922 C CA . ALA A 1 377 ? 15.347 23.073 -3.754 1.00 78.69 377 ALA A CA 1
ATOM 2923 C C . ALA A 1 377 ? 15.474 24.354 -2.896 1.00 78.69 377 ALA A C 1
ATOM 2925 O O . ALA A 1 377 ? 16.520 24.627 -2.316 1.00 78.69 377 ALA A O 1
ATOM 2926 N N . GLU A 1 378 ? 14.389 25.135 -2.809 1.00 64.62 378 GLU A N 1
ATOM 2927 C CA . GLU A 1 378 ? 14.351 26.449 -2.132 1.00 64.62 378 GLU A CA 1
ATOM 2928 C C . GLU A 1 378 ? 14.165 26.372 -0.599 1.00 64.62 378 GLU A C 1
ATOM 2930 O O . GLU A 1 378 ? 14.658 27.237 0.116 1.00 64.62 378 GLU A O 1
ATOM 2935 N N . GLU A 1 379 ? 13.481 25.340 -0.091 1.00 57.94 379 GLU A N 1
ATOM 2936 C CA . GLU A 1 379 ? 12.968 25.257 1.294 1.00 57.94 379 GLU A CA 1
ATOM 2937 C C . GLU A 1 379 ? 13.671 24.172 2.139 1.00 57.94 379 GLU A C 1
ATOM 2939 O O . GLU A 1 379 ? 13.028 23.383 2.829 1.00 57.94 379 GLU A O 1
ATOM 2944 N N . VAL A 1 380 ? 14.998 24.067 2.046 1.00 59.34 380 VAL A N 1
ATOM 2945 C CA . VAL A 1 380 ? 15.779 23.040 2.762 1.00 59.34 380 VAL A CA 1
ATOM 2946 C C . VAL A 1 380 ? 16.542 23.667 3.927 1.00 59.34 380 VAL A C 1
ATOM 2948 O O . VAL A 1 380 ? 17.217 24.672 3.724 1.00 59.34 380 VAL A O 1
ATOM 2951 N N . ASP A 1 381 ? 16.479 23.045 5.116 1.00 58.12 381 ASP A N 1
ATOM 2952 C CA . ASP A 1 381 ? 17.227 23.446 6.322 1.00 58.12 381 ASP A CA 1
ATOM 2953 C C . ASP A 1 381 ? 18.724 23.629 6.018 1.00 58.12 381 ASP A C 1
ATOM 2955 O O . ASP A 1 381 ? 19.491 22.660 5.921 1.00 58.12 381 ASP A O 1
ATOM 2959 N N . GLY A 1 382 ? 19.123 24.890 5.853 1.00 60.78 382 GLY A N 1
ATOM 2960 C CA . GLY A 1 382 ? 20.451 25.291 5.413 1.00 60.78 382 GLY A CA 1
ATOM 2961 C C . GLY A 1 382 ? 21.185 26.171 6.416 1.00 60.78 382 GLY A C 1
ATOM 2962 O O . GLY A 1 382 ? 20.599 26.708 7.352 1.00 60.78 382 GLY A O 1
ATOM 2963 N N . ASP A 1 383 ? 22.494 26.309 6.217 1.00 67.50 383 ASP A N 1
ATOM 2964 C CA . ASP A 1 383 ? 23.371 27.096 7.095 1.00 67.50 383 ASP A CA 1
ATOM 2965 C C . ASP A 1 383 ? 23.346 28.610 6.818 1.00 67.50 383 ASP A C 1
ATOM 2967 O O . ASP A 1 383 ? 23.702 29.399 7.693 1.00 67.50 383 ASP A O 1
ATOM 2971 N N . ALA A 1 384 ? 22.889 29.026 5.636 1.00 69.69 384 ALA A N 1
ATOM 2972 C CA . ALA A 1 384 ? 22.669 30.424 5.275 1.00 69.69 384 ALA A CA 1
ATOM 2973 C C . ALA A 1 384 ? 21.541 30.585 4.235 1.00 69.69 384 ALA A C 1
ATOM 2975 O O . ALA A 1 384 ? 20.975 29.609 3.737 1.00 69.69 384 ALA A O 1
ATOM 2976 N N . SER A 1 385 ? 21.205 31.837 3.905 1.00 73.88 385 SER A N 1
ATOM 2977 C CA . SER A 1 385 ? 20.168 32.170 2.916 1.00 73.88 385 SER A CA 1
ATOM 2978 C C . SER A 1 385 ? 20.537 31.732 1.488 1.00 73.88 385 SER A C 1
ATOM 2980 O O . SER A 1 385 ? 21.704 31.783 1.098 1.00 73.88 385 SER A O 1
ATOM 2982 N N . ASP A 1 386 ? 19.548 31.368 0.660 1.00 76.19 386 ASP A N 1
ATOM 2983 C CA . ASP A 1 386 ? 19.776 30.956 -0.740 1.00 76.19 386 ASP A CA 1
ATOM 2984 C C . ASP A 1 386 ? 20.647 31.938 -1.560 1.00 76.19 386 ASP A C 1
ATOM 2986 O O . ASP A 1 386 ? 21.598 31.473 -2.195 1.00 76.19 386 ASP A O 1
ATOM 2990 N N . PRO A 1 387 ? 20.440 33.274 -1.521 1.00 78.44 387 PRO A N 1
ATOM 2991 C CA . PRO A 1 387 ? 21.296 34.210 -2.252 1.00 78.44 387 PRO A CA 1
ATOM 2992 C C . PRO A 1 387 ? 22.766 34.161 -1.814 1.00 78.44 387 PRO A C 1
ATOM 2994 O O . PRO A 1 387 ? 23.657 34.399 -2.630 1.00 78.44 387 PRO A O 1
ATOM 2997 N N . GLN A 1 388 ? 23.026 33.844 -0.544 1.00 80.25 388 GLN A N 1
ATOM 2998 C CA . GLN A 1 388 ? 24.369 33.685 0.007 1.00 80.25 388 GLN A CA 1
ATOM 2999 C C . GLN A 1 388 ? 24.979 32.340 -0.407 1.00 80.25 388 GLN A C 1
ATOM 3001 O O . GLN A 1 388 ? 26.102 32.322 -0.904 1.00 80.25 388 GLN A O 1
ATOM 3006 N N . ASN A 1 389 ? 24.215 31.246 -0.333 1.00 82.62 389 ASN A N 1
ATOM 3007 C CA . ASN A 1 389 ? 24.648 29.911 -0.770 1.00 82.62 389 ASN A CA 1
ATOM 3008 C C . ASN A 1 389 ? 24.982 29.871 -2.272 1.00 82.62 389 ASN A C 1
ATOM 3010 O O . ASN A 1 389 ? 25.972 29.255 -2.672 1.00 82.62 389 ASN A O 1
ATOM 3014 N N . ARG A 1 390 ? 24.189 30.564 -3.107 1.00 81.06 390 ARG A N 1
ATOM 3015 C CA . ARG A 1 390 ? 24.438 30.725 -4.553 1.00 81.06 390 ARG A CA 1
ATOM 3016 C C . ARG A 1 390 ? 25.719 31.512 -4.844 1.00 81.06 390 ARG A C 1
ATOM 3018 O O . ARG A 1 390 ? 26.431 31.162 -5.782 1.00 81.06 390 ARG A O 1
ATOM 3025 N N . ARG A 1 391 ? 26.014 32.562 -4.064 1.00 82.19 391 ARG A N 1
ATOM 3026 C CA . ARG A 1 391 ? 27.272 33.323 -4.180 1.00 82.19 391 ARG A CA 1
ATOM 3027 C C . ARG A 1 391 ? 28.463 32.471 -3.756 1.00 82.19 391 ARG A C 1
ATOM 3029 O O . ARG A 1 391 ? 29.394 32.330 -4.535 1.00 82.19 391 ARG A O 1
ATOM 3036 N N . GLU A 1 392 ? 28.389 31.825 -2.592 1.00 82.75 392 GLU A N 1
ATOM 3037 C CA . GLU A 1 392 ? 29.489 31.013 -2.062 1.00 82.75 392 GLU A CA 1
ATOM 3038 C C . GLU A 1 392 ? 29.870 29.862 -3.006 1.00 82.75 392 GLU A C 1
ATOM 3040 O O . GLU A 1 392 ? 31.052 29.677 -3.284 1.00 82.75 392 GLU A O 1
ATOM 3045 N N . ILE A 1 393 ? 28.904 29.120 -3.571 1.00 82.69 393 ILE A N 1
ATOM 3046 C CA . ILE A 1 393 ? 29.246 28.064 -4.539 1.00 82.69 393 ILE A CA 1
ATOM 3047 C C . ILE A 1 393 ? 29.814 28.637 -5.851 1.00 82.69 393 ILE A C 1
ATOM 3049 O O . ILE A 1 393 ? 30.724 28.044 -6.426 1.00 82.69 393 ILE A O 1
ATOM 3053 N N . GLY A 1 394 ? 29.344 29.806 -6.306 1.00 80.19 394 GLY A N 1
ATOM 3054 C CA . GLY A 1 394 ? 29.909 30.505 -7.466 1.00 80.19 394 GLY A CA 1
ATOM 3055 C C . GLY A 1 394 ? 31.357 30.960 -7.240 1.00 80.19 394 GLY A C 1
ATOM 3056 O O . GLY A 1 394 ? 32.212 30.767 -8.108 1.00 80.19 394 GLY A O 1
ATOM 3057 N N . ASP A 1 395 ? 31.656 31.484 -6.052 1.00 82.94 395 ASP A N 1
ATOM 3058 C CA . ASP A 1 395 ? 33.003 31.879 -5.630 1.00 82.94 395 ASP A CA 1
ATOM 3059 C C . ASP A 1 395 ? 33.933 30.662 -5.475 1.00 82.94 395 ASP A C 1
ATOM 3061 O O . ASP A 1 395 ? 35.097 30.714 -5.872 1.00 82.94 395 ASP A O 1
ATOM 3065 N N . LEU A 1 396 ? 33.436 29.539 -4.945 1.00 82.19 396 LEU A N 1
ATOM 3066 C CA . LEU A 1 396 ? 34.200 28.290 -4.848 1.00 82.19 396 LEU A CA 1
ATOM 3067 C C . LEU A 1 396 ? 34.510 27.699 -6.234 1.00 82.19 396 LEU A C 1
ATOM 3069 O O . LEU A 1 396 ? 35.648 27.301 -6.485 1.00 82.19 396 LEU A O 1
ATOM 3073 N N . LEU A 1 397 ? 33.527 27.671 -7.141 1.00 78.56 397 LEU A N 1
ATOM 3074 C CA . LEU A 1 397 ? 33.696 27.148 -8.502 1.00 78.56 397 LEU A CA 1
ATOM 3075 C C . LEU A 1 397 ? 34.647 28.024 -9.328 1.00 78.56 397 LEU A C 1
ATOM 3077 O O . LEU A 1 397 ? 35.561 27.494 -9.954 1.00 78.56 397 LEU A O 1
ATOM 3081 N N . SER A 1 398 ? 34.493 29.350 -9.292 1.00 78.38 398 SER A N 1
ATOM 3082 C CA . SER A 1 398 ? 35.366 30.279 -10.031 1.00 78.38 398 SER A CA 1
ATOM 3083 C C . SER A 1 398 ? 36.817 30.275 -9.537 1.00 78.38 398 SER A C 1
ATOM 3085 O O . SER A 1 398 ? 37.733 30.420 -10.343 1.00 78.38 398 SER A O 1
ATOM 3087 N N . ARG A 1 399 ? 37.058 30.044 -8.237 1.00 80.50 399 ARG A N 1
ATOM 3088 C CA . ARG A 1 399 ? 38.418 29.912 -7.680 1.00 80.50 399 ARG A CA 1
ATOM 3089 C C . ARG A 1 399 ? 39.112 28.599 -8.044 1.00 80.50 399 ARG A C 1
ATOM 3091 O O . ARG A 1 399 ? 40.338 28.583 -8.094 1.00 80.50 399 ARG A O 1
ATOM 3098 N N . ARG A 1 400 ? 38.365 27.507 -8.253 1.00 78.38 400 ARG A N 1
ATOM 3099 C CA . ARG A 1 400 ? 38.938 26.167 -8.501 1.00 78.38 400 ARG A CA 1
ATOM 3100 C C . ARG A 1 400 ? 38.914 25.713 -9.962 1.00 78.38 400 ARG A C 1
ATOM 3102 O O . ARG A 1 400 ? 39.731 24.887 -10.352 1.00 78.38 400 ARG A O 1
ATOM 3109 N N . LEU A 1 401 ? 38.013 26.237 -10.794 1.00 74.19 401 LEU A N 1
ATOM 3110 C CA . LEU A 1 401 ? 37.804 25.751 -12.162 1.00 74.19 401 LEU A CA 1
ATOM 3111 C C . LEU A 1 401 ? 38.243 26.773 -13.220 1.00 74.19 401 LEU A C 1
ATOM 3113 O O . LEU A 1 401 ? 37.428 27.516 -13.756 1.00 74.19 401 LEU A O 1
ATOM 3117 N N . SER A 1 402 ? 39.519 26.713 -13.611 1.00 71.25 402 SER A N 1
ATOM 3118 C CA . SER A 1 402 ? 40.072 27.461 -14.756 1.00 71.25 402 SER A CA 1
ATOM 3119 C C . SER A 1 402 ? 40.499 26.508 -15.885 1.00 71.25 402 SER A C 1
ATOM 3121 O O . SER A 1 402 ? 41.218 25.549 -15.600 1.00 71.25 402 SER A O 1
ATOM 3123 N N . PRO A 1 403 ? 40.040 26.663 -17.145 1.00 66.75 403 PRO A N 1
ATOM 3124 C CA . PRO A 1 403 ? 38.894 27.473 -17.570 1.00 66.75 403 PRO A CA 1
ATOM 3125 C C . PRO A 1 403 ? 37.574 26.962 -16.962 1.00 66.75 403 PRO A C 1
ATOM 3127 O O . PRO A 1 403 ? 37.464 25.784 -16.603 1.00 66.75 403 PRO A O 1
ATOM 3130 N N . MET A 1 404 ? 36.587 27.848 -16.843 1.00 70.81 404 MET A N 1
ATOM 3131 C CA . MET A 1 404 ? 35.304 27.554 -16.199 1.00 70.81 404 MET A CA 1
ATOM 3132 C C . MET A 1 404 ? 34.300 26.971 -17.215 1.00 70.81 404 MET A C 1
ATOM 3134 O O . MET A 1 404 ? 34.115 27.577 -18.273 1.00 70.81 404 MET A O 1
ATOM 3138 N N . PRO A 1 405 ? 33.639 25.829 -16.934 1.00 75.56 405 PRO A N 1
ATOM 3139 C CA . PRO A 1 405 ? 32.538 25.337 -17.765 1.00 75.56 405 PRO A CA 1
ATOM 3140 C C . PRO A 1 405 ? 31.313 26.256 -17.640 1.00 75.56 405 PRO A C 1
ATOM 3142 O O . PRO A 1 405 ? 31.187 27.008 -16.669 1.00 75.56 405 PRO A O 1
ATOM 3145 N N . LYS A 1 406 ? 30.368 26.184 -18.586 1.00 80.06 406 LYS A N 1
ATOM 3146 C CA . LYS A 1 406 ? 29.108 26.941 -18.479 1.00 80.06 406 LYS A CA 1
ATOM 3147 C C . LYS A 1 406 ? 28.278 26.416 -17.304 1.00 80.06 406 LYS A C 1
ATOM 3149 O O . LYS A 1 406 ? 27.666 25.358 -17.412 1.00 80.06 406 LYS A O 1
ATOM 3154 N N . LEU A 1 407 ? 28.265 27.158 -16.197 1.00 80.75 407 LEU A N 1
ATOM 3155 C CA . LEU A 1 407 ? 27.540 26.805 -14.977 1.00 80.75 407 LEU A CA 1
ATOM 3156 C C . LEU A 1 407 ? 26.106 27.353 -14.989 1.00 80.75 407 LEU A C 1
ATOM 3158 O O . LEU A 1 407 ? 25.902 28.559 -15.131 1.00 80.75 407 LEU A O 1
ATOM 3162 N N . SER A 1 408 ? 25.128 26.487 -14.729 1.00 83.00 408 SER A N 1
ATOM 3163 C CA . SER A 1 408 ? 23.731 26.853 -14.488 1.00 83.00 408 SER A CA 1
ATOM 3164 C C . SER A 1 408 ? 23.279 26.386 -13.101 1.00 83.00 408 SER A C 1
ATOM 3166 O O . SER A 1 408 ? 23.303 25.196 -12.798 1.00 83.00 408 SER A O 1
ATOM 3168 N N . LEU A 1 409 ? 22.851 27.318 -12.242 1.00 82.94 409 LEU A N 1
ATOM 3169 C CA . LEU A 1 409 ? 22.257 27.010 -10.932 1.00 82.94 409 LEU A CA 1
ATOM 3170 C C . LEU A 1 409 ? 20.731 27.119 -11.021 1.00 82.94 409 LEU A C 1
ATOM 3172 O O . LEU A 1 409 ? 20.150 28.185 -10.759 1.00 82.94 409 LEU A O 1
ATOM 3176 N N . ALA A 1 410 ? 20.098 26.012 -11.404 1.00 81.44 410 ALA A N 1
ATOM 3177 C CA . ALA A 1 410 ? 18.667 25.896 -11.636 1.00 81.44 410 ALA A CA 1
ATOM 3178 C C . ALA A 1 410 ? 17.917 25.686 -10.312 1.00 81.44 410 ALA A C 1
ATOM 3180 O O . ALA A 1 410 ? 17.987 24.631 -9.684 1.00 81.44 410 ALA A O 1
ATOM 3181 N N . ARG A 1 411 ? 17.165 26.699 -9.872 1.00 77.31 411 ARG A N 1
ATOM 3182 C CA . ARG A 1 411 ? 16.300 26.562 -8.697 1.00 77.31 411 ARG A CA 1
ATOM 3183 C C . ARG A 1 411 ? 14.996 25.869 -9.105 1.00 77.31 411 ARG A C 1
ATOM 3185 O O . ARG A 1 411 ? 14.209 26.442 -9.861 1.00 77.31 411 ARG A O 1
ATOM 3192 N N . ARG A 1 412 ? 14.729 24.676 -8.571 1.00 72.75 412 ARG A N 1
ATOM 3193 C CA . ARG A 1 412 ? 13.474 23.954 -8.813 1.00 72.75 412 ARG A CA 1
ATOM 3194 C C . ARG A 1 412 ? 12.415 24.403 -7.805 1.00 72.75 412 ARG A C 1
ATOM 3196 O O . ARG A 1 412 ? 12.462 24.045 -6.631 1.00 72.75 412 ARG A O 1
ATOM 3203 N N . ARG A 1 413 ? 11.439 25.194 -8.263 1.00 59.03 413 ARG A N 1
ATOM 3204 C CA . ARG A 1 413 ? 10.235 25.492 -7.469 1.00 59.03 413 ARG A CA 1
ATOM 3205 C C . ARG A 1 413 ? 9.341 24.259 -7.411 1.00 59.03 413 ARG A C 1
ATOM 3207 O O . ARG A 1 413 ? 9.006 23.699 -8.454 1.00 59.03 413 ARG A O 1
ATOM 3214 N N . LYS A 1 414 ? 8.911 23.894 -6.203 1.00 52.25 414 LYS A N 1
ATOM 3215 C CA . LYS A 1 414 ? 7.966 22.805 -5.948 1.00 52.25 414 LYS A CA 1
ATOM 3216 C C . LYS A 1 414 ? 6.631 23.096 -6.651 1.00 52.25 414 LYS A C 1
ATOM 3218 O O . LYS A 1 414 ? 5.855 23.929 -6.194 1.00 52.25 414 LYS A O 1
ATOM 3223 N N . ARG A 1 415 ? 6.379 22.448 -7.798 1.00 43.84 415 ARG A N 1
ATOM 3224 C CA . ARG A 1 415 ? 5.177 22.693 -8.629 1.00 43.84 415 ARG A CA 1
ATOM 3225 C C . ARG A 1 415 ? 3.898 22.060 -8.068 1.00 43.84 415 ARG A C 1
ATOM 3227 O O . ARG A 1 415 ? 2.812 22.456 -8.473 1.00 43.84 415 ARG A O 1
ATOM 3234 N N . SER A 1 416 ? 4.015 21.095 -7.157 1.00 43.53 416 SER A N 1
ATOM 3235 C CA . SER A 1 416 ? 2.893 20.460 -6.453 1.00 43.53 416 SER A CA 1
ATOM 3236 C C . SER A 1 416 ? 3.346 19.916 -5.097 1.00 43.53 416 SER A C 1
ATOM 3238 O O . SER A 1 416 ? 4.538 19.702 -4.873 1.00 43.53 416 SER A O 1
ATOM 3240 N N . ARG A 1 417 ? 2.397 19.651 -4.190 1.00 47.00 417 ARG A N 1
ATOM 3241 C CA . ARG A 1 417 ? 2.664 19.071 -2.863 1.00 47.00 417 ARG A CA 1
ATOM 3242 C C . ARG A 1 417 ? 3.311 17.673 -2.945 1.00 47.00 417 ARG A C 1
ATOM 3244 O O . ARG A 1 417 ? 4.089 17.359 -2.044 1.00 47.00 417 ARG A O 1
ATOM 3251 N N . ASP A 1 418 ? 3.071 16.964 -4.055 1.00 41.56 418 ASP A N 1
ATOM 3252 C CA . ASP A 1 418 ? 3.514 15.594 -4.386 1.00 41.56 418 ASP A CA 1
ATOM 3253 C C . ASP A 1 418 ? 4.786 15.502 -5.272 1.00 41.56 418 ASP A C 1
ATOM 3255 O O . ASP A 1 418 ? 5.121 14.419 -5.745 1.00 41.56 418 ASP A O 1
ATOM 3259 N N . ASP A 1 419 ? 5.507 16.601 -5.548 1.00 44.34 419 ASP A N 1
ATOM 3260 C CA . ASP A 1 419 ? 6.817 16.513 -6.236 1.00 44.34 419 ASP A CA 1
ATOM 3261 C C . ASP A 1 419 ? 7.864 15.966 -5.239 1.00 44.34 419 ASP A C 1
ATOM 3263 O O . ASP A 1 419 ? 8.481 16.738 -4.497 1.00 44.34 419 ASP A O 1
ATOM 3267 N N . ASP A 1 420 ? 8.004 14.632 -5.184 1.00 52.31 420 ASP A N 1
ATOM 3268 C CA . ASP A 1 420 ? 8.938 13.855 -4.342 1.00 52.31 420 ASP A CA 1
ATOM 3269 C C . ASP A 1 420 ? 10.404 14.043 -4.804 1.00 52.31 420 ASP A C 1
ATOM 3271 O O . ASP A 1 420 ? 11.136 13.112 -5.145 1.00 52.31 420 ASP A O 1
ATOM 3275 N N . PHE A 1 421 ? 10.865 15.295 -4.804 1.00 58.44 421 PHE A N 1
ATOM 3276 C CA . PHE A 1 421 ? 12.246 15.682 -5.081 1.00 58.44 421 PHE A CA 1
ATOM 3277 C C . PHE A 1 421 ? 13.137 15.329 -3.874 1.00 58.44 421 PHE A C 1
ATOM 3279 O O . PHE A 1 421 ? 13.579 16.190 -3.114 1.00 58.44 421 PHE A O 1
ATOM 3286 N N . HIS A 1 422 ? 13.348 14.026 -3.679 1.00 63.28 422 HIS A N 1
ATOM 3287 C CA . HIS A 1 422 ? 14.242 13.423 -2.687 1.00 63.28 422 HIS A CA 1
ATOM 3288 C C . HIS A 1 422 ? 15.272 12.477 -3.315 1.00 63.28 422 HIS A C 1
ATOM 3290 O O . HIS A 1 422 ? 16.360 12.315 -2.751 1.00 63.28 422 HIS A O 1
ATOM 3296 N N . ASP A 1 423 ? 14.948 11.892 -4.469 1.00 66.06 423 ASP A N 1
ATOM 3297 C CA . ASP A 1 423 ? 15.886 11.113 -5.270 1.00 66.06 423 ASP A CA 1
ATOM 3298 C C . ASP A 1 423 ? 16.991 12.012 -5.833 1.00 66.06 423 ASP A C 1
ATOM 3300 O O . ASP A 1 423 ? 16.770 13.185 -6.149 1.00 66.06 423 ASP A O 1
ATOM 3304 N N . ARG A 1 424 ? 18.204 11.461 -5.929 1.00 82.81 424 ARG A N 1
ATOM 3305 C CA . ARG A 1 424 ? 19.403 12.218 -6.294 1.00 82.81 424 ARG A CA 1
ATOM 3306 C C . ARG A 1 424 ? 20.100 11.545 -7.456 1.00 82.81 424 ARG A C 1
ATOM 3308 O O . ARG A 1 424 ? 20.451 10.367 -7.366 1.00 82.81 424 ARG A O 1
ATOM 3315 N N . PHE A 1 425 ? 20.329 12.305 -8.514 1.00 85.56 425 PHE A N 1
ATOM 3316 C CA . PHE A 1 425 ? 20.882 11.809 -9.765 1.00 85.56 425 PHE A CA 1
ATOM 3317 C C . PHE A 1 425 ? 22.029 12.698 -10.226 1.00 85.56 425 PHE A C 1
ATOM 3319 O O . PHE A 1 425 ? 22.009 13.914 -10.025 1.00 85.56 425 PHE A O 1
ATOM 3326 N N . VAL A 1 426 ? 23.017 12.087 -10.866 1.00 87.00 426 VAL A N 1
ATOM 3327 C CA . VAL A 1 426 ? 24.001 12.790 -11.684 1.00 87.00 426 VAL A CA 1
ATOM 3328 C C . VAL A 1 426 ? 23.936 12.194 -13.082 1.00 87.00 426 VAL A C 1
ATOM 3330 O O . VAL A 1 426 ? 24.300 11.037 -13.284 1.00 87.00 426 VAL A O 1
ATOM 3333 N N . ASP A 1 427 ? 23.466 12.994 -14.031 1.00 87.56 427 ASP A N 1
ATOM 3334 C CA . ASP A 1 427 ? 23.328 12.625 -15.434 1.00 87.56 427 ASP A CA 1
ATOM 3335 C C . ASP A 1 427 ? 24.504 13.217 -16.212 1.00 87.56 427 ASP A C 1
ATOM 3337 O O . ASP A 1 427 ? 24.715 14.430 -16.213 1.00 87.56 427 ASP A O 1
ATOM 3341 N N . ILE A 1 428 ? 25.295 12.364 -16.863 1.00 88.44 428 ILE A N 1
ATOM 3342 C CA . ILE A 1 428 ? 26.510 12.761 -17.581 1.00 88.44 428 ILE A CA 1
ATOM 3343 C C . ILE A 1 428 ? 26.317 12.468 -19.069 1.00 88.44 428 ILE A C 1
ATOM 3345 O O . ILE A 1 428 ? 26.329 11.313 -19.502 1.00 88.44 428 ILE A O 1
ATOM 3349 N N . ALA A 1 429 ? 26.133 13.521 -19.861 1.00 86.44 429 ALA A N 1
ATOM 3350 C CA . ALA A 1 429 ? 25.984 13.450 -21.307 1.00 86.44 429 ALA A CA 1
ATOM 3351 C C . ALA A 1 429 ? 27.363 13.372 -21.982 1.00 86.44 429 ALA A C 1
ATOM 3353 O O . ALA A 1 429 ? 28.126 14.338 -22.003 1.00 86.44 429 ALA A O 1
ATOM 3354 N N . VAL A 1 430 ? 27.682 12.211 -22.553 1.00 87.31 430 VAL A N 1
ATOM 3355 C CA . VAL A 1 430 ? 28.976 11.896 -23.172 1.00 87.31 430 VAL A CA 1
ATOM 3356 C C . VAL A 1 430 ? 28.847 11.878 -24.693 1.00 87.31 430 VAL A C 1
ATOM 3358 O O . VAL A 1 430 ? 27.976 11.193 -25.235 1.00 87.31 430 VAL A O 1
ATOM 3361 N N . ARG A 1 431 ? 29.739 12.575 -25.403 1.00 84.38 431 ARG A N 1
ATOM 3362 C CA . ARG A 1 431 ? 29.835 12.511 -26.870 1.00 84.38 431 ARG A CA 1
ATOM 3363 C C . ARG A 1 431 ? 30.681 11.300 -27.281 1.00 84.38 431 ARG A C 1
ATOM 3365 O O . ARG A 1 431 ? 31.822 11.153 -26.853 1.00 84.38 431 ARG A O 1
ATOM 3372 N N . HIS A 1 432 ? 30.121 10.414 -28.103 1.00 80.31 432 HIS A N 1
ATOM 3373 C CA . HIS A 1 432 ? 30.832 9.252 -28.648 1.00 80.31 432 HIS A CA 1
ATOM 3374 C C . HIS A 1 432 ? 31.454 9.550 -30.023 1.00 80.31 432 HIS A C 1
ATOM 3376 O O . HIS A 1 432 ? 31.063 10.496 -30.702 1.00 80.31 432 HIS A O 1
ATOM 3382 N N . ALA A 1 433 ? 32.380 8.694 -30.472 1.00 66.50 433 ALA A N 1
ATOM 3383 C CA . ALA A 1 433 ? 33.146 8.861 -31.718 1.00 66.50 433 ALA A CA 1
ATOM 3384 C C . ALA A 1 433 ? 32.305 8.977 -33.014 1.00 66.50 433 ALA A C 1
ATOM 3386 O O . ALA A 1 433 ? 32.824 9.414 -34.033 1.00 66.50 433 ALA A O 1
ATOM 3387 N N . GLY A 1 434 ? 31.016 8.618 -32.980 1.00 63.31 434 GLY A N 1
ATOM 3388 C CA . GLY A 1 434 ? 30.058 8.828 -34.075 1.00 63.31 434 GLY A CA 1
ATOM 3389 C C . GLY A 1 434 ? 29.200 10.095 -33.941 1.00 63.31 434 GLY A C 1
ATOM 3390 O O . GLY A 1 434 ? 28.110 10.141 -34.499 1.00 63.31 434 GLY A O 1
ATOM 3391 N N . GLY A 1 435 ? 29.597 11.072 -33.118 1.00 67.00 435 GLY A N 1
ATOM 3392 C CA . GLY A 1 435 ? 28.855 12.319 -32.867 1.00 67.00 435 GLY A CA 1
ATOM 3393 C C . GLY A 1 435 ? 27.627 12.184 -31.954 1.00 67.00 435 GLY A C 1
ATOM 3394 O O . GLY A 1 435 ? 27.209 13.166 -31.344 1.00 67.00 435 GLY A O 1
ATOM 3395 N N . ALA A 1 436 ? 27.080 10.975 -31.798 1.00 73.50 436 ALA A N 1
ATOM 3396 C CA . ALA A 1 436 ? 25.960 10.700 -30.904 1.00 73.50 436 ALA A CA 1
ATOM 3397 C C . ALA A 1 436 ? 26.304 11.011 -29.435 1.00 73.50 436 ALA A C 1
ATOM 3399 O O . ALA A 1 436 ? 27.288 10.500 -28.890 1.00 73.50 436 ALA A O 1
ATOM 3400 N N . VAL A 1 437 ? 25.454 11.811 -28.789 1.00 83.19 437 VAL A N 1
ATOM 3401 C CA . VAL A 1 437 ? 25.508 12.080 -27.347 1.00 83.19 437 VAL A CA 1
ATOM 3402 C C . VAL A 1 437 ? 24.669 11.035 -26.615 1.00 83.19 437 VAL A C 1
ATOM 3404 O O . VAL A 1 437 ? 23.566 10.702 -27.048 1.00 83.19 437 VAL A O 1
ATOM 3407 N N . ARG A 1 438 ? 25.197 10.491 -25.520 1.00 82.81 438 ARG A N 1
ATOM 3408 C CA . ARG A 1 438 ? 24.542 9.462 -24.708 1.00 82.81 438 ARG A CA 1
ATOM 3409 C C . ARG A 1 438 ? 24.604 9.825 -23.228 1.00 82.81 438 ARG A C 1
ATOM 3411 O O . ARG A 1 438 ? 25.649 10.251 -22.748 1.00 82.81 438 ARG A O 1
ATOM 3418 N N . ILE A 1 439 ? 23.494 9.647 -22.516 1.00 84.75 439 ILE A N 1
ATOM 3419 C CA . ILE A 1 439 ? 23.377 9.995 -21.094 1.00 84.75 439 ILE A CA 1
ATOM 3420 C C . ILE A 1 439 ? 23.740 8.781 -20.237 1.00 84.75 439 ILE A C 1
ATOM 3422 O O . ILE A 1 439 ? 23.189 7.697 -20.412 1.00 84.75 439 ILE A O 1
ATOM 3426 N N . HIS A 1 440 ? 24.674 8.979 -19.316 1.00 83.88 440 HIS A N 1
ATOM 3427 C CA . HIS A 1 440 ? 25.049 8.033 -18.275 1.00 83.88 440 HIS A CA 1
ATOM 3428 C C . HIS A 1 440 ? 24.430 8.490 -16.949 1.00 83.88 440 HIS A C 1
ATOM 3430 O O . HIS A 1 440 ? 24.742 9.589 -16.498 1.00 83.88 440 HIS A O 1
ATOM 3436 N N . GLU A 1 441 ? 23.580 7.672 -16.327 1.00 84.31 441 GLU A N 1
ATOM 3437 C CA . GLU A 1 441 ? 22.916 8.022 -15.061 1.00 84.31 441 GLU A CA 1
ATOM 3438 C C . GLU A 1 441 ? 23.672 7.431 -13.859 1.00 84.31 441 GLU A C 1
ATOM 3440 O O . GLU A 1 441 ? 24.066 6.259 -13.856 1.00 84.31 441 GLU A O 1
ATOM 3445 N N . LEU A 1 442 ? 23.853 8.244 -12.816 1.00 84.25 442 LEU A N 1
ATOM 3446 C CA . LEU A 1 442 ? 24.353 7.850 -11.500 1.00 84.25 442 LEU A CA 1
ATOM 3447 C C . LEU A 1 442 ? 23.287 8.1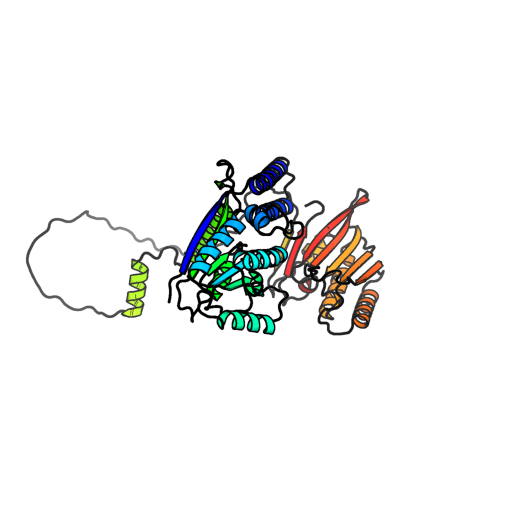45 -10.431 1.00 84.25 442 LEU A C 1
ATOM 3449 O O . LEU A 1 442 ? 23.121 9.292 -10.017 1.00 84.25 442 LEU A O 1
ATOM 3453 N N . THR A 1 443 ? 22.593 7.120 -9.936 1.00 83.06 443 THR A N 1
ATOM 3454 C CA . THR A 1 443 ? 21.654 7.243 -8.807 1.00 83.06 443 THR A CA 1
ATOM 3455 C C . THR A 1 443 ? 22.421 7.258 -7.478 1.00 83.06 443 THR A C 1
ATOM 3457 O O . THR A 1 443 ? 23.172 6.320 -7.197 1.00 83.06 443 THR A O 1
ATOM 3460 N N . LEU A 1 444 ? 22.226 8.277 -6.631 1.00 82.81 444 LEU A N 1
ATOM 3461 C CA . LEU A 1 444 ? 22.987 8.498 -5.390 1.00 82.81 444 LEU A CA 1
ATOM 3462 C C . LEU A 1 444 ? 22.114 8.386 -4.126 1.00 82.81 444 LEU A C 1
ATOM 3464 O O . LEU A 1 444 ? 21.196 9.172 -3.917 1.00 82.81 444 LEU A O 1
ATOM 3468 N N . GLY A 1 445 ? 22.457 7.494 -3.191 1.00 75.50 445 GLY A N 1
ATOM 3469 C CA . GLY A 1 445 ? 21.673 7.310 -1.955 1.00 75.50 445 GLY A CA 1
ATOM 3470 C C . GLY A 1 445 ? 21.796 8.434 -0.908 1.00 75.50 445 GLY A C 1
ATOM 3471 O O . GLY A 1 445 ? 20.924 8.588 -0.054 1.00 75.50 445 GLY A O 1
ATOM 3472 N N . ARG A 1 446 ? 22.886 9.212 -0.934 1.00 76.75 446 ARG A N 1
ATOM 3473 C CA . ARG A 1 446 ? 23.177 10.303 0.026 1.00 76.75 446 ARG A CA 1
ATOM 3474 C C . ARG A 1 446 ? 23.762 11.560 -0.644 1.00 76.75 446 ARG A C 1
ATOM 3476 O O . ARG A 1 446 ? 24.289 12.427 0.046 1.00 76.75 446 ARG A O 1
ATOM 3483 N N . GLY A 1 447 ? 23.634 11.666 -1.968 1.00 81.00 447 GLY A N 1
ATOM 3484 C CA . GLY A 1 447 ? 24.169 12.778 -2.756 1.00 81.00 447 GLY A CA 1
ATOM 3485 C C . GLY A 1 447 ? 25.679 12.702 -2.979 1.00 81.00 447 GLY A C 1
ATOM 3486 O O . GLY A 1 447 ? 26.349 11.786 -2.501 1.00 81.00 447 GLY A O 1
ATOM 3487 N N . VAL A 1 448 ? 26.209 13.690 -3.703 1.00 83.81 448 VAL A N 1
ATOM 3488 C CA . VAL A 1 448 ? 27.631 13.783 -4.098 1.00 83.81 448 VAL A CA 1
ATOM 3489 C C . VAL A 1 448 ? 28.566 13.851 -2.879 1.00 83.81 448 VAL A C 1
ATOM 3491 O O . VAL A 1 448 ? 29.676 13.327 -2.900 1.00 83.81 448 VAL A O 1
ATOM 3494 N N . GLU A 1 449 ? 28.087 14.407 -1.765 1.00 85.06 449 GLU A N 1
ATOM 3495 C CA . GLU A 1 449 ? 28.810 14.479 -0.487 1.00 85.06 449 GLU A CA 1
ATOM 3496 C C . GLU A 1 449 ? 29.284 13.101 0.023 1.00 85.06 449 GLU A C 1
ATOM 3498 O O . GLU A 1 449 ? 30.362 12.990 0.606 1.00 85.06 449 GLU A O 1
ATOM 3503 N N . ALA A 1 450 ? 28.540 12.025 -0.259 1.00 83.06 450 ALA A N 1
ATOM 3504 C CA . ALA A 1 450 ? 28.892 10.670 0.172 1.00 83.06 450 ALA A CA 1
ATOM 3505 C C . ALA A 1 450 ? 30.140 10.086 -0.524 1.00 83.06 450 ALA A C 1
ATOM 3507 O O . ALA A 1 450 ? 30.670 9.066 -0.070 1.00 83.06 450 ALA A O 1
ATOM 3508 N N . PHE A 1 451 ? 30.634 10.717 -1.595 1.00 83.00 451 PHE A N 1
ATOM 3509 C CA . PHE A 1 451 ? 31.921 10.376 -2.207 1.00 83.00 451 PHE A CA 1
ATOM 3510 C C . PHE A 1 451 ? 33.125 10.836 -1.384 1.00 83.00 451 PHE A C 1
ATOM 3512 O O . PHE A 1 451 ? 34.184 10.220 -1.483 1.00 83.00 451 PHE A O 1
ATOM 3519 N N . TYR A 1 452 ? 32.964 11.879 -0.566 1.00 84.12 452 TYR A N 1
ATOM 3520 C CA . TYR A 1 452 ? 34.071 12.562 0.112 1.00 84.12 452 TYR A CA 1
ATOM 3521 C C . TYR A 1 452 ? 33.969 12.550 1.641 1.00 84.12 452 TYR A C 1
ATOM 3523 O O . TYR A 1 452 ? 34.978 12.759 2.308 1.00 84.12 452 TYR A O 1
ATOM 3531 N N . ASP A 1 453 ? 32.782 12.289 2.192 1.00 82.44 453 ASP A N 1
ATOM 3532 C CA . ASP A 1 453 ? 32.544 12.121 3.627 1.00 82.44 453 ASP A CA 1
ATOM 3533 C C . ASP A 1 453 ? 32.606 10.632 4.012 1.00 82.44 453 ASP A C 1
ATOM 3535 O O . ASP A 1 453 ? 31.708 9.845 3.687 1.00 82.44 453 ASP A O 1
ATOM 3539 N N . ASP A 1 454 ? 33.672 10.239 4.711 1.00 79.50 454 ASP A N 1
ATOM 3540 C CA . ASP A 1 454 ? 33.918 8.867 5.161 1.00 79.50 454 ASP A CA 1
ATOM 3541 C C . ASP A 1 454 ? 32.936 8.393 6.249 1.00 79.50 454 ASP A C 1
ATOM 3543 O O . ASP A 1 454 ? 32.696 7.190 6.389 1.00 79.50 454 ASP A O 1
ATOM 3547 N N . ARG A 1 455 ? 32.280 9.317 6.958 1.00 76.31 455 ARG A N 1
ATOM 3548 C CA . ARG A 1 455 ? 31.312 9.033 8.033 1.00 76.31 455 ARG A CA 1
ATOM 3549 C C . ARG A 1 455 ? 29.938 8.654 7.494 1.00 76.31 455 ARG A C 1
ATOM 3551 O O . ARG A 1 455 ? 29.111 8.111 8.226 1.00 76.31 455 ARG A O 1
ATOM 3558 N N . LYS A 1 456 ? 29.667 8.934 6.216 1.00 75.06 456 LYS A N 1
ATOM 3559 C CA . LYS A 1 456 ? 28.387 8.635 5.559 1.00 75.06 456 LYS A CA 1
ATOM 3560 C C . LYS A 1 456 ? 28.443 7.307 4.814 1.00 75.06 456 LYS A C 1
ATOM 3562 O O . LYS A 1 456 ? 29.465 6.936 4.241 1.00 75.06 456 LYS A O 1
ATOM 3567 N N . GLN A 1 457 ? 27.314 6.604 4.773 1.00 79.62 457 GLN A N 1
ATOM 3568 C CA . GLN A 1 457 ? 27.134 5.469 3.870 1.00 79.62 457 GLN A CA 1
ATOM 3569 C C . GLN A 1 457 ? 27.068 5.977 2.424 1.00 79.62 457 GLN A C 1
ATOM 3571 O O . GLN A 1 457 ? 26.272 6.867 2.116 1.00 79.62 457 GLN A O 1
ATOM 3576 N N . CYS A 1 458 ? 27.864 5.385 1.537 1.00 80.62 458 CYS A N 1
ATOM 3577 C CA . CYS A 1 458 ? 27.808 5.645 0.105 1.00 80.62 458 CYS A CA 1
ATOM 3578 C C . CYS A 1 458 ? 27.082 4.493 -0.598 1.00 80.62 458 CYS A C 1
ATOM 3580 O O . CYS A 1 458 ? 27.327 3.313 -0.343 1.00 80.62 458 CYS A O 1
ATOM 3582 N N . THR A 1 459 ? 26.132 4.815 -1.467 1.00 79.38 459 THR A N 1
ATOM 3583 C CA . THR A 1 459 ? 25.491 3.844 -2.356 1.00 79.38 459 THR A CA 1
ATOM 3584 C C . THR A 1 459 ? 25.245 4.533 -3.678 1.00 79.38 459 THR A C 1
ATOM 3586 O O . THR A 1 459 ? 24.554 5.552 -3.709 1.00 79.38 459 THR A O 1
ATOM 3589 N N . VAL A 1 460 ? 25.836 3.982 -4.734 1.00 80.62 460 VAL A N 1
ATOM 3590 C CA . VAL A 1 460 ? 25.759 4.511 -6.093 1.00 80.62 460 VAL A CA 1
ATOM 3591 C C . VAL A 1 460 ? 25.441 3.392 -7.058 1.00 80.62 460 VAL A C 1
ATOM 3593 O O . VAL A 1 460 ? 26.076 2.336 -7.022 1.00 80.62 460 VAL A O 1
ATOM 3596 N N . THR A 1 461 ? 24.474 3.647 -7.928 1.00 79.88 461 THR A N 1
ATOM 3597 C CA . THR A 1 461 ? 24.136 2.781 -9.054 1.00 79.88 461 THR A CA 1
ATOM 3598 C C . THR A 1 461 ? 24.429 3.550 -10.334 1.00 79.88 461 THR A C 1
ATOM 3600 O O . THR A 1 461 ? 23.920 4.649 -10.515 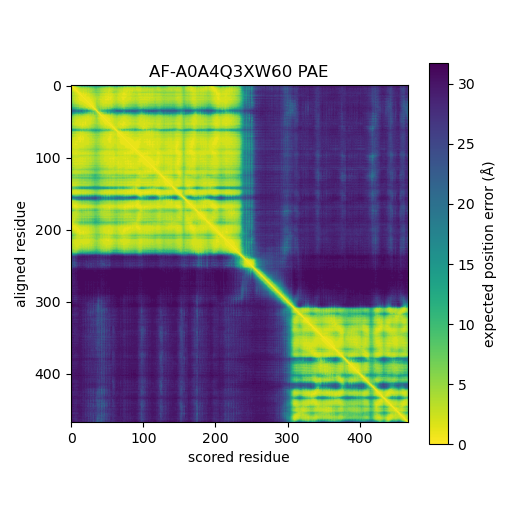1.00 79.88 461 THR A O 1
ATOM 3603 N N . TYR A 1 462 ? 25.263 2.985 -11.199 1.00 80.75 462 TYR A N 1
ATOM 3604 C CA . TYR A 1 462 ? 25.571 3.498 -12.528 1.00 80.75 462 TYR A CA 1
ATOM 3605 C C . TYR A 1 462 ? 24.788 2.710 -13.574 1.00 80.75 462 TYR A C 1
ATOM 3607 O O . TYR A 1 462 ? 24.931 1.485 -13.652 1.00 80.75 462 TYR A O 1
ATOM 3615 N N . ALA A 1 463 ? 24.020 3.417 -14.398 1.00 75.81 463 ALA A N 1
ATOM 3616 C CA . ALA A 1 463 ? 23.318 2.878 -15.552 1.00 75.81 463 ALA A CA 1
ATOM 3617 C C . ALA A 1 463 ? 23.996 3.368 -16.852 1.00 75.81 463 ALA A C 1
ATOM 3619 O O . ALA A 1 463 ? 24.135 4.579 -17.058 1.00 75.81 463 ALA A O 1
ATOM 3620 N N . PRO A 1 464 ? 24.467 2.463 -17.733 1.00 75.00 464 PRO A N 1
ATOM 3621 C CA . PRO A 1 464 ? 24.978 2.851 -19.039 1.00 75.00 464 PRO A CA 1
ATOM 3622 C C . PRO A 1 464 ? 23.823 3.291 -19.961 1.00 75.00 464 PRO A C 1
ATOM 3624 O O . PRO A 1 464 ? 22.694 2.832 -19.804 1.00 75.00 464 PRO A O 1
ATOM 3627 N N . PRO A 1 465 ? 24.091 4.126 -20.976 1.00 69.69 465 PRO A N 1
ATOM 3628 C CA . PRO A 1 465 ? 23.059 4.612 -21.887 1.00 69.69 465 PRO A CA 1
ATOM 3629 C C . PRO A 1 465 ? 22.324 3.476 -22.611 1.00 69.69 465 PRO A C 1
ATOM 3631 O O . PRO A 1 465 ? 22.937 2.734 -23.383 1.00 69.69 465 PRO A O 1
ATOM 3634 N N . GLY A 1 466 ? 21.005 3.407 -22.405 1.00 54.38 466 GLY A N 1
ATOM 3635 C CA . GLY A 1 466 ? 20.102 2.436 -23.035 1.00 54.38 466 GLY A CA 1
ATOM 3636 C C . GLY A 1 466 ? 19.775 1.184 -22.206 1.00 54.38 466 GLY A C 1
ATOM 3637 O O . GLY A 1 466 ? 19.292 0.217 -22.790 1.00 54.38 466 GLY A O 1
ATOM 3638 N N . SER A 1 467 ? 20.057 1.173 -20.894 1.00 44.66 467 SER A N 1
ATOM 3639 C CA . SER A 1 467 ? 19.732 0.071 -19.960 1.00 44.66 467 SER A CA 1
ATOM 3640 C C . SER A 1 467 ? 18.407 0.225 -19.217 1.00 44.66 467 SER A C 1
ATOM 3642 O O . SER A 1 467 ? 18.134 1.380 -18.829 1.00 44.66 467 SER A O 1
#

pLDDT: mean 77.78, std 20.13, range [25.53, 98.19]

Radius of gyration: 31.39 Å; Cα contacts (8 Å, |Δi|>4): 684; chains: 1; bounding box: 73×97×81 Å

Nearest PDB structures (foldseek):
  5jxt-assembly1_P  TM=7.022E-01  e=3.140E-14  Thermothelomyces thermophilus ATCC 42464
  5jxt-assembly1_J  TM=7.055E-01  e=6.002E-14  Thermothelomyces thermophilus ATCC 42464
  5jxt-assembly1_C  TM=6.591E-01  e=3.512E-13  Thermothelomyces thermophilus ATCC 42464
  5jxt-assembly1_E  TM=6.437E-01  e=2.775E-13  Thermothelomyces thermophilus ATCC 42464
  5vvr-assembly1_M  TM=8.373E-01  e=4.633E-10  Saccharomyces cerevisiae S288C